Protein 4XQ6 (pdb70)

Nearest PDB structures (foldseek):
  4xq6-assembly1_A  TM=9.928E-01  e=9.946E-63  Mycobacterium tuberculosis H37Ra
  8ofw-assembly1_A  TM=9.511E-01  e=5.514E-56  Mycobacterium tuberculosis
  8ofw-assembly2_B  TM=9.341E-01  e=2.197E-51  Mycobacterium tuberculosis
  6cjg-assembly1_A  TM=8.659E-01  e=1.961E-32  Homo sapiens
  4ori-assembly1_A  TM=8.552E-01  e=1.366E-32  Rattus norvegicus

Secondary structure (DSSP, 8-state):
-HHHHHHHHHHH-SS-GGG-EEETTEEESSSEEEPTTSSSSSSSGGGTTTTT-S-EEEEEEESS-B--EEEGGGTEEEE-----BS-HHHHHHHHHT---SS-EEEEEE--TTS-GGGHHHHHHHHHHHHTTT-SEEEEE---TTSTTGGGGGSHHHHHHHHHHHHHH-SS-EEEEE-TT--HHHHHHHHHHHHHTT--EEEE---B---TT--STT-TTS-S-EEESGGGHHHHHHHHHHHHHHHTTTSEEEEESS--SHHHHHHHHHTT-SEEEESHHHHHH-HHHHHHHHHHHHHHHHHTT-SSHHHHTTGGG-/----SHHHHHHHHHHH-SS-GGG-EEETTEEESSSEEEPTTSSSSS-SGGGTTTTT-SEEEEEEE-SS-B--EEEGGGTEEEE-----B--HHHHHHHHHH---SS-EEEEE---SSS-STTHHHHHHHHHHHHTTT-SEEEEE---TTSTTSGGGGSHHHHHHHHHHHHHH-SS-EEEEE-TTS-HHHHHHHHHHHHHTT-SEEEE---B---TT--STTGGGS-S-EEESGGGHHHHHHHHHHHHHHHTTTSEEEEESS--SHHHHHHHHHHT-SEEEESHHHHHHHHHHHHHHHHHHHHHHHHTT-SSHHHHTTTT-

Solvent-accessible surface area: 26802 Å² total; per-residue (Å²): 137,44,81,82,145,133,110,90,121,178,138,130,31,44,32,51,113,19,2,48,17,83,11,40,71,24,200,1,47,0,0,0,0,0,3,14,18,70,6,36,27,2,96,32,16,85,53,10,4,72,44,0,4,0,0,0,0,0,0,11,0,0,19,81,86,40,127,90,89,152,0,61,76,16,106,0,8,0,49,106,71,36,17,56,2,104,2,0,157,39,2,12,90,95,4,49,162,124,130,27,119,15,14,9,0,0,0,0,1,9,1,129,154,18,86,67,80,80,2,37,93,12,0,94,39,0,0,162,60,0,0,98,57,8,32,0,0,0,0,2,0,0,20,34,40,6,90,44,0,45,77,10,8,52,17,72,43,0,76,54,1,0,44,8,0,77,90,48,18,115,17,28,1,0,0,13,0,0,2,64,17,38,52,41,59,6,13,8,2,0,28,0,0,30,69,32,94,7,19,0,1,0,3,3,13,26,18,74,29,57,114,70,32,94,24,109,48,13,142,198,47,24,101,4,1,0,18,1,31,52,7,28,147,47,0,14,81,3,1,79,90,2,42,89,103,7,19,133,165,15,14,3,1,0,10,5,8,4,50,69,18,83,42,0,40,73,3,0,20,1,2,0,18,0,0,0,5,48,10,9,23,51,70,28,18,74,144,19,0,29,78,4,3,95,2,0,6,134,73,0,105,119,30,84,47,61,34,0,126,91,0,14,0,30,70,95,182,118,55,179,15,58,6,71,78,62,128,107,86,102,210,144,134,25,71,32,47,108,18,2,22,8,84,13,45,70,25,148,0,40,0,0,0,0,0,3,13,16,70,7,47,28,3,95,30,13,88,53,15,5,75,30,1,5,1,0,0,0,0,0,9,0,0,13,96,76,36,118,114,85,146,1,61,81,10,100,0,9,0,47,114,75,31,23,68,2,100,2,0,165,40,2,15,96,98,14,71,170,36,224,98,109,16,14,10,0,0,0,0,0,11,0,130,144,12,108,53,86,56,1,39,72,8,0,83,44,0,0,152,45,0,0,94,84,10,30,0,0,0,0,2,0,0,20,36,19,8,90,46,1,49,106,14,7,43,34,137,45,0,90,59,3,0,43,14,0,85,89,49,19,114,20,31,1,0,0,13,0,2,2,65,25,60,60,74,66,0,28,72,3,0,57,3,0,47,108,32,95,6,20,0,0,0,2,2,12,25,12,76,44,77,126,76,38,90,16,113,37,8,126,203,59,34,89,7,1,0,16,2,28,41,6,26,156,71,0,13,101,0,1,57,87,2,56,87,117,8,19,120,160,17,13,4,1,0,12,5,10,4,46,66,22,34,40,0,46,70,4,0,22,1,2,0,22,0,0,0,5,60,9,10,17,61,66,29,13,108,129,18,0,65,86,2,2,118,12,0,9,16,47,0,79,74,40,71,53,60,35,1,135,98,0,23,8,59,68,133

B-factor: mean 28.63, std 12.53, range [9.54, 107.94]

Radius of gyration: 28.4 Å; Cα contacts (8 Å, |Δi|>4): 1457; chains: 2; bounding box: 72×77×67 Å

Organism: Mycobacterium tuberculosis (strain ATCC 25618 / H37Rv) (NCBI:txid83332)

Sequence (637 aa):
VAPVRRRLLRRLLGPTDPVLASTVFGVRFPAPLGLAAGFDKDGTALSSWGAMGFGYAEIGTVTAHPQPLFRLADDRRALLNRMGFNNHGARALLAIRLARHRPEIPIGVNIGKTKKTPAGDAVNDYRASARMVGPLASYLVVVNVSSPNTPGLRRDLQAVESLRPILSAVRAETSTPVLVKIAPDLSDSDLDDIADLAVELDLAGIVATNTTVSRDGLTTPGVDRLGPGGISGPPLAQRAVQVLRRLYDRRVGDRLALISVGGIETADDAWERITAGASLLQGYTGFIYGGERWAKDIHEGIARRRLHDGGFGSLHEAVGSARRGSHMVAPVRRLLRRLLGPTDPVLASTVFGVRFPAPLGLAAGFDKDGTALSSWGAMGFGYAEIIGTVTAHPQPLFRLADDRALLNRMGFNNHGARRALAIRLARHRPEIPIGVNIGKTKKTPAGDAVNDYRASARMVGPLASYLVVVNVSSPNTPGLRDLQAVESLRPILSAVRAETSTPVLVKIAPDDLSDSDLLDDIADLAVELDLAGIVATNTTVSRDGLTTPGVDRLGPGGISGPPLAQRAVQQVLRRLYDDRVGDRLALISVGGIETADDAWERITAGASLLQGYTGFIYGGERWAKDIHEGIARRLHDGGFGSLHEAVGSAR

CATH classification: 3.20.20.70

Foldseek 3Di:
DPVVVVVVCVVPAQFDQQQWDAALNRIFSHFEEADEDPQAQCPCQQVRRNLQHSEYEYHQFWQAADAWDDLPVQLKIFDQDDGHYHHLLSSQVVLVVDDYPHAYEYEYEYDLVDDLVRRQVRLLNSLLRRVVRHLAYEYEQAFPNRPPSVVCLQCVNVLSNLLSSLVNHPRAYEYEHALPDDLVSLLVSLVSCLVSQHAYYEDYDFAQDPPPRPRPPVVVDDGGGMFAQVSLVSQLVSLLSSCVRCLVRHAYETEGHDAALVSVLSSQQSAHPHYYYHSNCVVPDSCRSSRSSVSPVVVCVVPVHSHSNVRGNNNPD/DDPDCVVVVVVVCVVPNPFDQQQWDAALRFIQSHFEEADEDPQAQLPCVVCGSLLQHSEYEYHQAWQAADAWDQLPVQLKIFDQDDGHYHHLQNSLVNLVVDDCDHFYEYEYEYDQVQDLVRRQVGLLSSLLRCVVRHLAYEYEQAFDNRPPSVVCLPCVNVLSNQLSSVVNHVRAYEYEEALPDDPVSLLVSLVSCLVSLGAYYEDYDFDQDPPPRDRPPPVPVDGGGMFAQVCLVSQLVSLLSSCVRRLVRHAYETEGHQQALVSVLSSQQSAHPHYYYDSNCVPVHSCRSVRNSVSLVCCVVVPVPSHSVVRRNNND

InterPro domains:
  IPR001295 Dihydroorotate dehydrogenase, conserved site [PS00911] (84-103)
  IPR001295 Dihydroorotate dehydrogenase, conserved site [PS00912] (288-308)
  IPR005719 Dihydroorotate dehydrogenase, class 2 [MF_00225] (1-332)
  IPR005719 Dihydroorotate dehydrogenase, class 2 [TIGR01036] (2-353)
  IPR005719 Dihydroorotate dehydrogenase, class 2 [cd04738] (6-332)
  IPR005720 Dihydroorotate dehydrogenase, catalytic [PF01180] (49-336)
  IPR013785 Aldolase-type TIM barrel [G3DSA:3.20.20.70] (31-353)
  IPR050074 Dihydroorotate dehydrogenase [PTHR48109] (7-351)

Structure (mmCIF, N/CA/C/O backbone):
data_4XQ6
#
_entry.id   4XQ6
#
_cell.length_a   48.335
_cell.length_b   106.921
_cell.length_c   65.089
_cell.angle_alpha   90.00
_cell.angle_beta   106.21
_cell.angle_gamma   90.00
#
_symmetry.space_group_name_H-M   'P 1 21 1'
#
loop_
_entity.id
_entity.type
_entity.pdbx_description
1 polymer 'Dihydroorotate dehydrogenase (quinone)'
2 non-polymer 'FLAVIN MONONUCLEOTIDE'
3 non-polymer 'CHLORIDE ION'
4 non-polymer 'MAGNESIUM ION'
5 water water
#
loop_
_atom_site.group_PDB
_atom_site.id
_atom_site.type_symbol
_atom_site.label_atom_id
_atom_site.label_alt_id
_atom_site.label_comp_id
_atom_site.label_asym_id
_atom_site.label_entity_id
_atom_site.label_seq_id
_atom_site.pdbx_PDB_ins_code
_atom_site.Cartn_x
_atom_site.Cartn_y
_atom_site.Cartn_z
_atom_site.occupancy
_atom_site.B_iso_or_equiv
_atom_site.auth_seq_id
_atom_site.auth_comp_id
_atom_site.auth_asym_id
_atom_site.auth_atom_id
_atom_site.pdbx_PDB_model_num
ATOM 1 N N . VAL A 1 22 ? 39.747 -26.061 29.251 1.00 54.36 31 VAL A N 1
ATOM 2 C CA . VAL A 1 22 ? 41.190 -25.646 29.141 1.00 53.49 31 VAL A CA 1
ATOM 3 C C . VAL A 1 22 ? 41.323 -24.222 28.542 1.00 51.95 31 VAL A C 1
ATOM 4 O O . VAL A 1 22 ? 40.787 -23.918 27.476 1.00 52.55 31 VAL A O 1
ATOM 8 N N . ALA A 1 23 ? 42.084 -23.380 29.239 1.00 45.75 32 ALA A N 1
ATOM 9 C CA . ALA A 1 23 ? 41.994 -21.918 29.145 1.00 40.30 32 ALA A CA 1
ATOM 10 C C . ALA A 1 23 ? 42.240 -21.317 27.789 1.00 36.17 32 ALA A C 1
ATOM 11 O O . ALA A 1 23 ? 41.437 -20.487 27.354 1.00 34.01 32 ALA A O 1
ATOM 13 N N . PRO A 1 24 ? 43.355 -21.690 27.120 1.00 35.00 33 PRO A N 1
ATOM 14 C CA . PRO A 1 24 ? 43.534 -21.133 25.756 1.00 38.36 33 PRO A CA 1
ATOM 15 C C . PRO A 1 24 ? 42.294 -21.382 24.851 1.00 36.73 33 PRO A C 1
ATOM 16 O O . PRO A 1 24 ? 41.862 -20.490 24.146 1.00 32.33 33 PRO A O 1
ATOM 20 N N . VAL A 1 25 ? 41.676 -22.559 24.952 1.00 37.73 34 VAL A N 1
ATOM 21 C CA . VAL A 1 25 ? 40.494 -22.879 24.121 1.00 34.05 34 VAL A CA 1
ATOM 22 C C . VAL A 1 25 ? 39.293 -22.070 24.548 1.00 32.95 34 VAL A C 1
ATOM 23 O O . VAL A 1 25 ? 38.579 -21.419 23.727 1.00 30.67 34 VAL A O 1
ATOM 27 N N . ARG A 1 26 ? 39.062 -22.111 25.864 1.00 38.62 35 ARG A N 1
ATOM 28 C CA . ARG A 1 26 ? 37.984 -21.358 26.499 1.00 41.03 35 ARG A CA 1
ATOM 29 C C . ARG A 1 26 ? 38.046 -19.876 26.153 1.00 38.81 35 ARG A C 1
ATOM 30 O O . ARG A 1 26 ? 37.009 -19.262 25.877 1.00 34.45 35 ARG A O 1
ATOM 38 N N A ARG A 1 27 ? 39.244 -19.299 26.154 0.60 38.32 36 ARG A N 1
ATOM 39 N N B ARG A 1 27 ? 39.255 -19.314 26.177 0.40 39.04 36 ARG A N 1
ATOM 40 C CA A ARG A 1 27 ? 39.380 -17.899 25.775 0.60 37.59 36 ARG A CA 1
ATOM 41 C CA B ARG A 1 27 ? 39.479 -17.942 25.739 0.40 38.99 36 ARG A CA 1
ATOM 42 C C A ARG A 1 27 ? 38.948 -17.699 24.316 0.60 35.25 36 ARG A C 1
ATOM 43 C C B ARG A 1 27 ? 38.911 -17.740 24.344 0.40 35.99 36 ARG A C 1
ATOM 44 O O A ARG A 1 27 ? 38.385 -16.661 23.989 0.60 34.69 36 ARG A O 1
ATOM 45 O O B ARG A 1 27 ? 38.238 -16.748 24.088 0.40 35.65 36 ARG A O 1
ATOM 60 N N . LEU A 1 28 ? 39.182 -18.682 23.441 1.00 32.73 37 LEU A N 1
ATOM 61 C CA . LEU A 1 28 ? 38.730 -18.540 22.042 1.00 29.99 37 LEU A CA 1
ATOM 62 C C . LEU A 1 28 ? 37.221 -18.708 21.955 1.00 29.29 37 LEU A C 1
ATOM 63 O O . LEU A 1 28 ? 36.556 -18.039 21.175 1.00 29.10 37 LEU A O 1
ATOM 68 N N . LEU A 1 29 ? 36.683 -19.680 22.690 1.00 31.27 38 LEU A N 1
ATOM 69 C CA . LEU A 1 29 ? 35.226 -19.895 22.716 1.00 33.14 38 LEU A CA 1
ATOM 70 C C . LEU A 1 29 ? 34.512 -18.634 23.183 1.00 36.29 38 LEU A C 1
ATOM 71 O O . LEU A 1 29 ? 33.609 -18.127 22.515 1.00 37.88 38 LEU A O 1
ATOM 76 N N . ARG A 1 30 ? 34.957 -18.087 24.311 1.00 42.85 39 ARG A N 1
ATOM 77 C CA . ARG A 1 30 ? 34.331 -16.861 24.857 1.00 44.25 39 ARG A CA 1
ATOM 78 C C . ARG A 1 30 ? 34.432 -15.727 23.855 1.00 44.38 39 ARG A C 1
ATOM 79 O O . ARG A 1 30 ? 33.460 -15.018 23.586 1.00 42.35 39 ARG A O 1
ATOM 87 N N . ARG A 1 31 ? 35.610 -15.551 23.276 1.00 44.26 40 ARG A N 1
ATOM 88 C CA . ARG A 1 31 ? 35.788 -14.449 22.319 1.00 49.58 40 ARG A CA 1
ATOM 89 C C . ARG A 1 31 ? 34.897 -14.591 21.094 1.00 50.27 40 ARG A C 1
ATOM 90 O O . ARG A 1 31 ? 34.409 -13.597 20.529 1.00 53.23 40 ARG A O 1
ATOM 98 N N . LEU A 1 32 ? 34.687 -15.830 20.679 1.00 48.35 41 LEU A N 1
ATOM 99 C CA . LEU A 1 32 ? 33.948 -16.119 19.456 1.00 52.60 41 LEU A CA 1
ATOM 100 C C . LEU A 1 32 ? 32.398 -16.041 19.666 1.00 52.30 41 LEU A C 1
ATOM 101 O O . LEU A 1 32 ? 31.680 -15.434 18.867 1.00 49.76 41 LEU A O 1
ATOM 106 N N . LEU A 1 33 ? 31.910 -16.642 20.748 1.00 45.13 42 LEU A N 1
ATOM 107 C CA . LEU A 1 33 ? 30.476 -16.778 21.004 1.00 48.89 42 LEU A CA 1
ATOM 108 C C . LEU A 1 33 ? 29.827 -15.708 21.901 1.00 50.26 42 LEU A C 1
ATOM 109 O O . LEU A 1 33 ? 28.621 -15.510 21.842 1.00 54.91 42 LEU A O 1
ATOM 114 N N . GLY A 1 34 ? 30.596 -15.062 22.765 1.00 45.95 43 GLY A N 1
ATOM 115 C CA . GLY A 1 34 ? 30.043 -14.021 23.610 1.00 39.49 43 GLY A CA 1
ATOM 116 C C . GLY A 1 34 ? 30.011 -14.492 25.031 1.00 39.36 43 GLY A C 1
ATOM 117 O O . GLY A 1 34 ? 30.337 -15.637 25.304 1.00 37.40 43 GLY A O 1
ATOM 118 N N . PRO A 1 35 ? 29.640 -13.604 25.964 1.00 37.70 44 PRO A N 1
ATOM 119 C CA . PRO A 1 35 ? 29.797 -13.944 27.373 1.00 35.95 44 PRO A CA 1
ATOM 120 C C . PRO A 1 35 ? 28.597 -14.605 28.083 1.00 38.46 44 PRO A C 1
ATOM 121 O O . PRO A 1 35 ? 28.662 -14.803 29.315 1.00 40.85 44 PRO A O 1
ATOM 125 N N . THR A 1 36 ? 27.514 -14.938 27.373 1.00 32.67 45 THR A N 1
ATOM 126 C CA . THR A 1 36 ? 26.301 -15.454 28.059 1.00 28.42 45 THR A CA 1
ATOM 127 C C . THR A 1 36 ? 25.961 -16.886 27.604 1.00 26.38 45 THR A C 1
ATOM 128 O O . THR A 1 36 ? 26.176 -17.289 26.479 1.00 25.52 45 THR A O 1
ATOM 132 N N . ASP A 1 37 ? 25.421 -17.657 28.505 1.00 28.41 46 ASP A N 1
ATOM 133 C CA . ASP A 1 37 ? 25.013 -19.005 28.194 1.00 28.51 46 ASP A CA 1
ATOM 134 C C . ASP A 1 37 ? 23.894 -18.974 27.114 1.00 26.52 46 ASP A C 1
ATOM 135 O O . ASP A 1 37 ? 22.928 -18.240 27.255 1.00 23.67 46 ASP A O 1
ATOM 140 N N . PRO A 1 38 ? 23.995 -19.794 26.056 1.00 26.40 47 PRO A N 1
ATOM 141 C CA . PRO A 1 38 ? 22.959 -19.877 24.989 1.00 25.69 47 PRO A CA 1
ATOM 142 C C . PRO A 1 38 ? 21.585 -20.168 25.499 1.00 23.03 47 PRO A C 1
ATOM 143 O O . PRO A 1 38 ? 20.605 -19.858 24.845 1.00 23.25 47 PRO A O 1
ATOM 147 N N . VAL A 1 39 ? 21.495 -20.749 26.693 1.00 22.68 48 VAL A N 1
ATOM 148 C CA . VAL A 1 39 ? 20.176 -21.082 27.257 1.00 24.03 48 VAL A CA 1
ATOM 149 C C . VAL A 1 39 ? 19.353 -19.836 27.554 1.00 25.51 48 VAL A C 1
ATOM 150 O O . VAL A 1 39 ? 18.134 -19.887 27.676 1.00 24.37 48 VAL A O 1
ATOM 154 N N . LEU A 1 40 ? 20.056 -18.706 27.661 1.00 24.26 49 LEU A N 1
ATOM 155 C CA . LEU A 1 40 ? 19.434 -17.439 27.924 1.00 22.10 49 LEU A CA 1
ATOM 156 C C . LEU A 1 40 ? 18.838 -16.820 26.706 1.00 20.90 49 LEU A C 1
ATOM 157 O O . LEU A 1 40 ? 18.139 -15.834 26.832 1.00 22.79 49 LEU A O 1
ATOM 162 N N . ALA A 1 41 ? 19.133 -17.347 25.523 1.00 22.07 50 ALA A N 1
ATOM 163 C CA . ALA A 1 41 ? 18.699 -16.700 24.304 1.00 22.11 50 ALA A CA 1
ATOM 164 C C . ALA A 1 41 ? 17.191 -16.894 24.053 1.00 22.08 50 ALA A C 1
ATOM 165 O O . ALA A 1 41 ? 16.621 -17.894 24.423 1.00 22.41 50 ALA A O 1
ATOM 167 N N . SER A 1 42 ? 16.533 -15.905 23.458 1.00 22.14 51 SER A N 1
ATOM 168 C CA . SER A 1 42 ? 15.094 -15.984 23.161 1.00 21.23 51 SER A CA 1
ATOM 169 C C . SER A 1 42 ? 14.762 -15.046 22.044 1.00 21.77 51 SER A C 1
ATOM 170 O O . SER A 1 42 ? 15.611 -14.226 21.657 1.00 21.68 51 SER A O 1
ATOM 173 N N . THR A 1 43 ? 13.566 -15.203 21.485 1.00 19.97 52 THR A N 1
ATOM 174 C CA . THR A 1 43 ? 13.056 -14.223 20.540 1.00 21.50 52 THR A CA 1
ATOM 175 C C . THR A 1 43 ? 11.888 -13.559 21.243 1.00 20.59 52 THR A C 1
ATOM 176 O O . THR A 1 43 ? 11.081 -14.258 21.860 1.00 20.43 52 THR A O 1
ATOM 180 N N . VAL A 1 44 ? 11.860 -12.225 21.206 1.00 17.55 53 VAL A N 1
ATOM 181 C CA . VAL A 1 44 ? 10.781 -11.476 21.762 1.00 17.84 53 VAL A CA 1
ATOM 182 C C . VAL A 1 44 ? 10.452 -10.397 20.762 1.00 17.72 53 VAL A C 1
ATOM 183 O O . VAL A 1 44 ? 11.313 -9.681 20.338 1.00 15.48 53 VAL A O 1
ATOM 187 N N . PHE A 1 45 ? 9.155 -10.271 20.501 1.00 18.48 54 PHE A N 1
ATOM 188 C CA . PHE A 1 45 ? 8.592 -9.497 19.451 1.00 18.48 54 PHE A CA 1
ATOM 189 C C . PHE A 1 45 ? 9.454 -9.536 18.204 1.00 21.93 54 PHE A C 1
ATOM 190 O O . PHE A 1 45 ? 9.806 -8.515 17.640 1.00 21.57 54 PHE A O 1
ATOM 198 N N . GLY A 1 46 ? 9.796 -10.732 17.782 1.00 20.74 55 GLY A N 1
ATOM 199 C CA . GLY A 1 46 ? 10.518 -10.885 16.552 1.00 20.35 55 GLY A CA 1
ATOM 200 C C . GLY A 1 46 ? 11.999 -10.568 16.577 1.00 20.08 55 GLY A C 1
ATOM 201 O O . GLY A 1 46 ? 12.647 -10.658 15.550 1.00 22.95 55 GLY A O 1
ATOM 202 N N . VAL A 1 47 ? 12.569 -10.263 17.738 1.00 18.06 56 VAL A N 1
ATOM 203 C CA . VAL A 1 47 ? 13.943 -9.819 17.839 1.00 18.42 56 VAL A CA 1
ATOM 204 C C . VAL A 1 47 ? 14.744 -10.857 18.654 1.00 16.71 56 VAL A C 1
ATOM 205 O O . VAL A 1 47 ? 14.263 -11.331 19.688 1.00 15.37 56 VAL A O 1
ATOM 209 N N . ARG A 1 48 ? 15.918 -11.241 18.166 1.00 17.40 57 ARG A N 1
ATOM 210 C CA . ARG A 1 48 ? 16.761 -12.238 18.896 1.00 19.42 57 ARG A CA 1
ATOM 211 C C . ARG A 1 48 ? 17.507 -11.573 20.021 1.00 18.13 57 ARG A C 1
ATOM 212 O O . ARG A 1 48 ? 18.383 -10.736 19.790 1.00 20.00 57 ARG A O 1
ATOM 220 N N . PHE A 1 49 ? 17.166 -11.874 21.260 1.00 18.37 58 PHE A N 1
ATOM 221 C CA . PHE A 1 49 ? 17.888 -11.283 22.378 1.00 17.16 58 PHE A CA 1
ATOM 222 C C . PHE A 1 49 ? 18.753 -12.390 22.917 1.00 18.34 58 PHE A C 1
ATOM 223 O O . PHE A 1 49 ? 18.196 -13.447 23.319 1.00 21.36 58 PHE A O 1
ATOM 231 N N . PRO A 1 50 ? 20.079 -12.171 23.010 1.00 18.70 59 PRO A N 1
ATOM 232 C CA . PRO A 1 50 ? 20.982 -13.234 23.519 1.00 19.62 59 PRO A CA 1
ATOM 233 C C . PRO A 1 50 ? 20.826 -13.500 25.017 1.00 19.47 59 PRO A C 1
ATOM 234 O O . PRO A 1 50 ? 21.151 -14.609 25.484 1.00 17.98 59 PRO A O 1
ATOM 238 N N . ALA A 1 51 ? 20.288 -12.516 25.756 1.00 16.60 60 ALA A N 1
ATOM 239 C CA . ALA A 1 51 ? 20.087 -12.670 27.191 1.00 16.62 60 ALA A CA 1
ATOM 240 C C . ALA A 1 51 ? 19.072 -11.596 27.632 1.00 16.17 60 ALA A C 1
ATOM 241 O O . ALA A 1 51 ? 18.799 -10.636 26.874 1.00 15.99 60 ALA A O 1
ATOM 243 N N . PRO A 1 52 ? 18.380 -11.845 28.742 1.00 15.56 61 PRO A N 1
ATOM 244 C CA . PRO A 1 52 ? 17.162 -11.116 29.104 1.00 16.81 61 PRO A CA 1
ATOM 245 C C . PRO A 1 52 ? 17.331 -9.803 29.834 1.00 17.98 61 PRO A C 1
ATOM 246 O O . PRO A 1 52 ? 16.413 -8.979 29.763 1.00 18.43 61 PRO A O 1
ATOM 250 N N . LEU A 1 53 ? 18.468 -9.600 30.498 1.00 18.05 62 LEU A N 1
ATOM 251 C CA . LEU A 1 53 ? 18.721 -8.360 31.254 1.00 18.93 62 LEU A CA 1
ATOM 252 C C . LEU A 1 53 ? 19.444 -7.341 30.386 1.00 16.68 62 LEU A C 1
ATOM 253 O O . LEU A 1 53 ? 20.595 -7.556 30.013 1.00 16.40 62 LEU A O 1
ATOM 258 N N . GLY A 1 54 ? 18.744 -6.266 30.079 1.00 15.90 63 GLY A N 1
ATOM 259 C CA . GLY A 1 54 ? 19.283 -5.129 29.393 1.00 15.29 63 GLY A CA 1
ATOM 260 C C . GLY A 1 54 ? 19.381 -3.896 30.283 1.00 15.53 63 GLY A C 1
ATOM 261 O O . GLY A 1 54 ? 18.931 -3.840 31.444 1.00 13.79 63 GLY A O 1
ATOM 262 N N . LEU A 1 55 ? 20.087 -2.926 29.752 1.00 15.04 64 LEU A N 1
ATOM 263 C CA . LEU A 1 55 ? 20.332 -1.669 30.448 1.00 16.07 64 LEU A CA 1
ATOM 264 C C . LEU A 1 55 ? 19.115 -0.812 30.215 1.00 14.79 64 LEU A C 1
ATOM 265 O O . LEU A 1 55 ? 18.701 -0.643 29.072 1.00 13.58 64 LEU A O 1
ATOM 270 N N . ALA A 1 56 ? 18.550 -0.292 31.279 1.00 14.58 65 ALA A N 1
ATOM 271 C CA . ALA A 1 56 ? 17.356 0.574 31.185 1.00 15.82 65 ALA A CA 1
ATOM 272 C C . ALA A 1 56 ? 17.707 1.945 30.645 1.00 14.94 65 ALA A C 1
ATOM 273 O O . ALA A 1 56 ? 18.839 2.369 30.677 1.00 14.96 65 ALA A O 1
ATOM 275 N N . ALA A 1 57 ? 16.677 2.665 30.206 1.00 15.00 66 ALA A N 1
ATOM 276 C CA . ALA A 1 57 ? 16.821 3.933 29.594 1.00 13.70 66 ALA A CA 1
ATOM 277 C C . ALA A 1 57 ? 17.316 4.944 30.603 1.00 14.98 66 ALA A C 1
ATOM 278 O O . ALA A 1 57 ? 17.13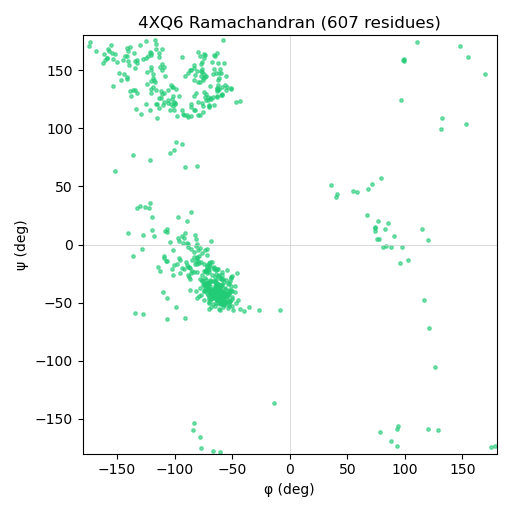7 4.790 31.814 1.00 13.88 66 ALA A O 1
ATOM 280 N N . GLY A 1 58 ? 17.915 5.987 30.053 1.00 15.12 67 GLY A N 1
ATOM 281 C CA . GLY A 1 58 ? 18.416 7.131 30.847 1.00 16.19 67 GLY A CA 1
ATOM 282 C C . GLY A 1 58 ? 19.817 7.075 31.331 1.00 16.36 67 GLY A C 1
ATOM 283 O O . GLY A 1 58 ? 20.221 7.923 32.146 1.00 16.69 67 GLY A O 1
ATOM 284 N N . PHE A 1 59 ? 20.548 6.064 30.879 1.00 17.60 68 PHE A N 1
ATOM 285 C CA . PHE A 1 59 ? 21.968 5.892 31.225 1.00 17.88 68 PHE A CA 1
ATOM 286 C C . PHE A 1 59 ? 22.789 6.235 30.012 1.00 18.00 68 PHE A C 1
ATOM 287 O O . PHE A 1 59 ? 23.572 7.168 30.082 1.00 18.90 68 PHE A O 1
ATOM 295 N N . ASP A 1 60 ? 22.653 5.471 28.913 1.00 15.77 69 ASP A N 1
ATOM 296 C CA . ASP A 1 60 ? 23.305 5.835 27.647 1.00 16.01 69 ASP A CA 1
ATOM 297 C C . ASP A 1 60 ? 22.222 6.623 26.895 1.00 16.29 69 ASP A C 1
ATOM 298 O O . ASP A 1 60 ? 21.360 6.083 26.205 1.00 15.33 69 ASP A O 1
ATOM 303 N N . LYS A 1 61 ? 22.191 7.914 27.175 1.00 17.26 70 LYS A N 1
ATOM 304 C CA . LYS A 1 61 ? 21.159 8.754 26.641 1.00 19.10 70 LYS A CA 1
ATOM 305 C C . LYS A 1 61 ? 21.276 9.032 25.159 1.00 17.37 70 LYS A C 1
ATOM 306 O O . LYS A 1 61 ? 20.256 9.181 24.510 1.00 16.50 70 LYS A O 1
ATOM 312 N N . ASP A 1 62 ? 22.501 9.105 24.638 1.00 18.01 71 ASP A N 1
ATOM 313 C CA . ASP A 1 62 ? 22.736 9.435 23.211 1.00 19.20 71 ASP A CA 1
ATOM 314 C C . ASP A 1 62 ? 23.417 8.371 22.365 1.00 17.86 71 ASP A C 1
ATOM 315 O O . ASP A 1 62 ? 23.800 8.628 21.244 1.00 18.97 71 ASP A O 1
ATOM 320 N N . GLY A 1 63 ? 23.617 7.191 22.928 1.00 20.22 72 GLY A N 1
ATOM 321 C CA . GLY A 1 63 ? 24.209 6.082 22.229 1.00 19.01 72 GLY A CA 1
ATOM 322 C C . GLY A 1 63 ? 25.691 6.288 21.993 1.00 20.12 72 GLY A C 1
ATOM 323 O O . GLY A 1 63 ? 26.162 6.165 20.863 1.00 19.81 72 GLY A O 1
ATOM 324 N N . THR A 1 64 ? 26.402 6.604 23.075 1.00 18.92 73 THR A N 1
ATOM 325 C CA . THR A 1 64 ? 27.826 6.854 23.046 1.00 20.10 73 THR A CA 1
ATOM 326 C C . THR A 1 64 ? 28.629 5.661 23.549 1.00 19.40 73 THR A C 1
ATOM 327 O O . THR A 1 64 ? 29.855 5.659 23.493 1.00 16.75 73 THR A O 1
ATOM 331 N N . ALA A 1 65 ? 27.962 4.607 24.025 1.00 19.00 74 ALA A N 1
ATOM 332 C CA . ALA A 1 65 ? 28.708 3.412 24.445 1.00 16.78 74 ALA A CA 1
ATOM 333 C C . ALA A 1 65 ? 28.125 2.140 23.833 1.00 17.08 74 ALA A C 1
ATOM 334 O O . ALA A 1 65 ? 28.229 1.085 24.452 1.00 15.67 74 ALA A O 1
ATOM 336 N N . LEU A 1 66 ? 27.582 2.230 22.611 1.00 17.19 75 LEU A N 1
ATOM 337 C CA . LEU A 1 66 ? 26.725 1.175 22.112 1.00 17.75 75 LEU A CA 1
ATOM 338 C C . LEU A 1 66 ? 27.459 -0.150 22.036 1.00 19.27 75 LEU A C 1
ATOM 339 O O . LEU A 1 66 ? 26.917 -1.176 22.368 1.00 20.07 75 LEU A O 1
ATOM 344 N N . SER A 1 67 ? 28.732 -0.112 21.616 1.00 20.81 76 SER A N 1
ATOM 345 C CA . SER A 1 67 ? 29.549 -1.316 21.497 1.00 23.94 76 SER A CA 1
ATOM 346 C C . SER A 1 67 ? 30.092 -1.855 22.780 1.00 23.35 76 SER A C 1
ATOM 347 O O . SER A 1 67 ? 30.670 -2.905 22.748 1.00 25.05 76 SER A O 1
ATOM 350 N N . SER A 1 68 ? 29.865 -1.192 23.903 1.00 20.56 77 SER A N 1
ATOM 351 C CA . SER A 1 68 ? 30.397 -1.697 25.176 1.00 20.69 77 SER A CA 1
ATOM 352 C C . SER A 1 68 ? 29.446 -2.595 25.911 1.00 20.79 77 SER A C 1
ATOM 353 O O . SER A 1 68 ? 29.860 -3.384 26.787 1.00 20.42 77 SER A O 1
ATOM 356 N N . TRP A 1 69 ? 28.149 -2.491 25.601 1.00 20.98 78 TRP A N 1
ATOM 357 C CA . TRP A 1 69 ? 27.166 -3.018 26.510 1.00 19.66 78 TRP A CA 1
ATOM 358 C C . TRP A 1 69 ? 27.227 -4.521 26.480 1.00 21.87 78 TRP A C 1
ATOM 359 O O . TRP A 1 69 ? 27.049 -5.144 27.524 1.00 22.47 78 TRP A O 1
ATOM 370 N N . GLY A 1 70 ? 27.442 -5.107 25.306 1.00 21.55 79 GLY A N 1
ATOM 371 C CA . GLY A 1 70 ? 27.449 -6.589 25.202 1.00 26.63 79 GLY A CA 1
ATOM 372 C C . GLY A 1 70 ? 28.623 -7.203 25.950 1.00 30.90 79 GLY A C 1
ATOM 373 O O . GLY A 1 70 ? 28.469 -8.069 26.816 1.00 28.70 79 GLY A O 1
ATOM 374 N N . ALA A 1 71 ? 29.813 -6.690 25.665 1.00 35.30 80 ALA A N 1
ATOM 375 C CA . ALA A 1 71 ? 30.962 -7.100 26.472 1.00 38.16 80 ALA A CA 1
ATOM 376 C C . ALA A 1 71 ? 30.700 -6.948 27.978 1.00 38.07 80 ALA A C 1
ATOM 377 O O . ALA A 1 71 ? 31.223 -7.735 28.753 1.00 43.22 80 ALA A O 1
ATOM 379 N N . MET A 1 72 ? 29.859 -6.017 28.427 1.00 33.87 81 MET A N 1
ATOM 380 C CA . MET A 1 72 ? 29.550 -5.971 29.884 1.00 36.06 81 MET A CA 1
ATOM 381 C C . MET A 1 72 ? 28.467 -6.944 30.406 1.00 31.01 81 MET A C 1
ATOM 382 O O . MET A 1 72 ? 28.070 -6.901 31.584 1.00 30.36 81 MET A O 1
ATOM 387 N N . GLY A 1 73 ? 28.033 -7.838 29.528 1.00 28.73 82 GLY A N 1
ATOM 388 C CA . GLY A 1 73 ? 27.088 -8.887 29.912 1.00 28.89 82 GLY A CA 1
ATOM 389 C C . GLY A 1 73 ? 25.616 -8.520 29.943 1.00 27.29 82 GLY A C 1
ATOM 390 O O . GLY A 1 73 ? 24.820 -9.296 30.433 1.00 24.52 82 GLY A O 1
ATOM 391 N N . PHE A 1 74 ? 25.260 -7.360 29.368 1.00 23.85 83 PHE A N 1
ATOM 392 C CA . PHE A 1 74 ? 23.882 -7.044 29.014 1.00 21.13 83 PHE A CA 1
ATOM 393 C C . PHE A 1 74 ? 23.425 -7.795 27.744 1.00 19.44 83 PHE A C 1
ATOM 394 O O . PHE A 1 74 ? 24.183 -7.957 26.813 1.00 23.67 83 PHE A O 1
ATOM 402 N N . GLY A 1 75 ? 22.175 -8.221 27.711 1.00 17.81 84 GLY A N 1
ATOM 403 C CA . GLY A 1 75 ? 21.579 -8.886 26.545 1.00 16.27 84 GLY A CA 1
ATOM 404 C C . GLY A 1 75 ? 21.145 -7.925 25.488 1.00 16.74 84 GLY A C 1
ATOM 405 O O . GLY A 1 75 ? 20.895 -8.324 24.388 1.00 16.00 84 GLY A O 1
ATOM 406 N N . TYR A 1 76 ? 21.023 -6.639 25.860 1.00 15.97 85 TYR A N 1
ATOM 407 C CA . TYR A 1 76 ? 20.565 -5.555 25.001 1.00 14.98 85 TYR A CA 1
ATOM 408 C C . TYR A 1 76 ? 20.712 -4.243 25.782 1.00 15.48 85 TYR A C 1
ATOM 409 O O . TYR A 1 76 ? 20.960 -4.248 27.006 1.00 14.35 85 TYR A O 1
ATOM 418 N N . ALA A 1 77 ? 20.523 -3.135 25.081 1.00 13.94 86 ALA A N 1
ATOM 419 C CA . ALA A 1 77 ? 20.460 -1.851 25.768 1.00 14.16 86 ALA A CA 1
ATOM 420 C C . ALA A 1 77 ? 19.394 -0.920 25.162 1.00 13.96 86 ALA A C 1
ATOM 421 O O . ALA A 1 77 ? 19.155 -0.905 23.955 1.00 13.80 86 ALA A O 1
ATOM 423 N N . GLU A 1 78 ? 18.738 -0.182 26.055 1.00 14.56 87 GLU A N 1
ATOM 424 C CA . GLU A 1 78 ? 17.723 0.800 25.702 1.00 13.66 87 GLU A CA 1
ATOM 425 C C . GLU A 1 78 ? 18.331 2.186 25.842 1.00 14.09 87 GLU A C 1
ATOM 426 O O . GLU A 1 78 ? 18.738 2.609 26.949 1.00 11.82 87 GLU A O 1
ATOM 432 N N . ILE A 1 79 ? 18.411 2.841 24.685 1.00 13.81 88 ILE A N 1
ATOM 433 C CA . ILE A 1 79 ? 19.088 4.134 24.502 1.00 14.56 88 ILE A CA 1
ATOM 434 C C . ILE A 1 79 ? 18.049 5.266 24.514 1.00 14.91 88 ILE A C 1
ATOM 435 O O . ILE A 1 79 ? 16.977 5.168 23.876 1.00 14.69 88 ILE A O 1
ATOM 440 N N . GLY A 1 80 ? 18.349 6.340 25.279 1.00 14.31 89 GLY A N 1
ATOM 441 C CA . GLY A 1 80 ? 17.476 7.482 25.422 1.00 13.25 89 GLY A CA 1
ATOM 442 C C . GLY A 1 80 ? 17.268 7.774 26.894 1.00 13.96 89 GLY A C 1
ATOM 443 O O . GLY A 1 80 ? 18.044 7.288 27.731 1.00 14.47 89 GLY A O 1
ATOM 444 N N . THR A 1 81 ? 16.211 8.481 27.250 1.00 14.16 90 THR A N 1
ATOM 445 C CA . THR A 1 81 ? 15.222 9.025 26.326 1.00 14.15 90 THR A CA 1
ATOM 446 C C . THR A 1 81 ? 15.779 10.044 25.338 1.00 15.00 90 THR A C 1
ATOM 447 O O . THR A 1 81 ? 16.563 10.931 25.683 1.00 14.33 90 THR A O 1
ATOM 451 N N . VAL A 1 82 ? 15.276 9.978 24.124 1.00 14.45 91 VAL A N 1
ATOM 452 C CA . VAL A 1 82 ? 15.652 10.902 23.081 1.00 16.64 91 VAL A CA 1
ATOM 453 C C . VAL A 1 82 ? 14.324 11.614 22.659 1.00 15.81 91 VAL A C 1
ATOM 454 O O . VAL A 1 82 ? 13.252 11.021 22.762 1.00 14.33 91 VAL A O 1
ATOM 458 N N . THR A 1 83 ? 14.434 12.876 22.208 1.00 14.73 92 THR A N 1
ATOM 459 C CA . THR A 1 83 ? 13.327 13.733 21.880 1.00 14.03 92 THR A CA 1
ATOM 460 C C . THR A 1 83 ? 13.354 14.193 20.447 1.00 14.22 92 THR A C 1
ATOM 461 O O . THR A 1 83 ? 14.314 14.104 19.763 1.00 15.67 92 THR A O 1
ATOM 465 N N . ALA A 1 84 ? 12.247 14.717 19.966 1.00 14.68 93 ALA A N 1
ATOM 466 C CA . ALA A 1 84 ? 12.161 15.065 18.563 1.00 15.46 93 ALA A CA 1
ATOM 467 C C . ALA A 1 84 ? 13.100 16.240 18.149 1.00 16.41 93 ALA A C 1
ATOM 468 O O . ALA A 1 84 ? 13.633 16.294 17.009 1.00 18.23 93 ALA A O 1
ATOM 470 N N . HIS A 1 85 ? 13.334 17.158 19.088 1.00 17.24 94 HIS A N 1
ATOM 471 C CA . HIS A 1 85 ? 14.369 18.183 18.979 1.00 17.68 94 HIS A CA 1
ATOM 472 C C . HIS A 1 85 ? 15.461 17.902 19.988 1.00 17.26 94 HIS A C 1
ATOM 473 O O . HIS A 1 85 ? 15.151 17.385 21.051 1.00 16.20 94 HIS A O 1
ATOM 480 N N . PRO A 1 86 ? 16.696 18.297 19.679 1.00 18.09 95 PRO A N 1
ATOM 481 C CA . PRO A 1 86 ? 17.754 18.325 20.698 1.00 19.24 95 PRO A CA 1
ATOM 482 C C . PRO A 1 86 ? 17.424 19.158 21.919 1.00 20.07 95 PRO A C 1
ATOM 483 O O . PRO A 1 86 ? 16.819 20.191 21.776 1.00 18.48 95 PRO A O 1
ATOM 487 N N . GLN A 1 87 ? 17.754 18.641 23.105 1.00 21.70 96 GLN A N 1
ATOM 488 C CA . GLN A 1 87 ? 17.794 19.393 24.386 1.00 27.09 96 GLN A CA 1
ATOM 489 C C . GLN A 1 87 ? 19.055 19.042 25.194 1.00 28.70 96 GLN A C 1
ATOM 490 O O . GLN A 1 87 ? 18.983 18.244 26.099 1.00 32.19 96 GLN A O 1
ATOM 496 N N . PRO A 1 88 ? 20.229 19.585 24.810 1.00 38.09 97 PRO A N 1
ATOM 497 C CA . PRO A 1 88 ? 21.421 19.417 25.663 1.00 48.16 97 PRO A CA 1
ATOM 498 C C . PRO A 1 88 ? 21.326 20.226 26.975 1.00 51.46 97 PRO A C 1
ATOM 499 O O . PRO A 1 88 ? 21.683 19.694 28.043 1.00 63.93 97 PRO A O 1
ATOM 503 N N . LEU A 1 95 ? 21.355 14.114 40.183 1.00 41.55 104 LEU A N 1
ATOM 504 C CA . LEU A 1 95 ? 21.342 12.691 40.633 1.00 47.02 104 LEU A CA 1
ATOM 505 C C . LEU A 1 95 ? 21.978 12.360 42.024 1.00 50.00 104 LEU A C 1
ATOM 506 O O . LEU A 1 95 ? 23.196 12.204 42.157 1.00 43.02 104 LEU A O 1
ATOM 511 N N . PHE A 1 96 ? 21.133 12.141 43.026 1.00 51.98 105 PHE A N 1
ATOM 512 C CA . PHE A 1 96 ? 21.617 11.796 44.366 1.00 51.83 105 PHE A CA 1
ATOM 513 C C . PHE A 1 96 ? 21.491 10.313 44.719 1.00 45.22 105 PHE A C 1
ATOM 514 O O . PHE A 1 96 ? 20.394 9.733 44.678 1.00 40.92 105 PHE A O 1
ATOM 522 N N . ARG A 1 97 ? 22.641 9.714 45.027 1.00 38.64 106 ARG A N 1
ATOM 523 C CA . ARG A 1 97 ? 22.755 8.407 45.697 1.00 40.13 106 ARG A CA 1
ATOM 524 C C . ARG A 1 97 ? 21.987 8.458 46.992 1.00 37.97 106 ARG A C 1
ATOM 525 O O . ARG A 1 97 ? 22.132 9.424 47.716 1.00 45.24 106 ARG A O 1
ATOM 533 N N . LEU A 1 98 ? 21.165 7.439 47.275 1.00 36.05 107 LEU A N 1
ATOM 534 C CA . LEU A 1 98 ? 20.444 7.274 48.542 1.00 35.60 107 LEU A CA 1
ATOM 535 C C . LEU A 1 98 ? 20.870 5.941 49.133 1.00 29.77 107 LEU A C 1
ATOM 536 O O . LEU A 1 98 ? 20.088 4.999 49.145 1.00 27.42 107 LEU A O 1
ATOM 541 N N . ALA A 1 99 ? 22.091 5.890 49.629 1.00 34.08 108 ALA A N 1
ATOM 542 C CA . ALA A 1 99 ? 22.806 4.638 49.901 1.00 35.96 108 ALA A CA 1
ATOM 543 C C . ALA A 1 99 ? 22.126 3.757 50.938 1.00 37.09 108 ALA A C 1
ATOM 544 O O . ALA A 1 99 ? 22.177 2.559 50.795 1.00 30.91 108 ALA A O 1
ATOM 546 N N . ASP A 1 100 ? 21.476 4.343 51.948 1.00 36.97 109 ASP A N 1
ATOM 547 C CA . ASP A 1 100 ? 20.783 3.539 52.949 1.00 38.18 109 ASP A CA 1
ATOM 548 C C . ASP A 1 100 ? 19.641 2.763 52.356 1.00 37.72 109 ASP A C 1
ATOM 549 O O . ASP A 1 100 ? 19.247 1.712 52.903 1.00 30.46 109 ASP A O 1
ATOM 554 N N . ASP A 1 101 ? 19.100 3.264 51.245 1.00 33.77 110 ASP A N 1
ATOM 555 C CA . ASP A 1 101 ? 18.007 2.579 50.545 1.00 30.62 110 ASP A CA 1
ATOM 556 C C . ASP A 1 101 ? 18.468 1.864 49.277 1.00 28.40 110 ASP A C 1
ATOM 557 O O . ASP A 1 101 ? 17.640 1.234 48.665 1.00 24.80 110 ASP A O 1
ATOM 562 N N . ARG A 1 102 ? 19.785 1.910 48.977 1.00 26.47 111 ARG A N 1
ATOM 563 C CA A ARG A 1 102 ? 20.388 1.322 47.782 0.50 25.20 111 ARG A CA 1
ATOM 564 C CA B ARG A 1 102 ? 20.361 1.284 47.785 0.50 24.25 111 ARG A CA 1
ATOM 565 C C . ARG A 1 102 ? 19.606 1.826 46.572 1.00 24.34 111 ARG A C 1
ATOM 566 O O . ARG A 1 102 ? 19.320 1.094 45.639 1.00 20.65 111 ARG A O 1
ATOM 581 N N . ALA A 1 103 ? 19.287 3.109 46.633 1.00 26.42 112 ALA A N 1
ATOM 582 C CA . ALA A 1 103 ? 18.394 3.750 45.696 1.00 25.28 112 ALA A CA 1
ATOM 583 C C . ALA A 1 103 ? 19.014 5.033 45.153 1.00 27.46 112 ALA A C 1
ATOM 584 O O . ALA A 1 103 ? 20.093 5.467 45.584 1.00 25.66 112 ALA A O 1
ATOM 586 N N . LEU A 1 104 ? 18.335 5.596 44.154 1.00 25.78 113 LEU A N 1
ATOM 587 C CA . LEU A 1 104 ? 18.745 6.828 43.560 1.00 23.72 113 LEU A CA 1
ATOM 588 C C . LEU A 1 104 ? 17.571 7.767 43.435 1.00 22.77 113 LEU A C 1
ATOM 589 O O . LEU A 1 104 ? 16.410 7.363 43.465 1.00 19.92 113 LEU A O 1
ATOM 594 N N . LEU A 1 105 ? 17.878 9.053 43.376 1.00 25.55 114 LEU A N 1
ATOM 595 C CA . LEU A 1 105 ? 16.853 10.084 43.167 1.00 28.73 114 LEU A CA 1
ATOM 596 C C . LEU A 1 105 ? 17.366 10.817 41.953 1.00 26.43 114 LEU A C 1
ATOM 597 O O . LEU A 1 105 ? 18.480 11.333 41.961 1.00 24.94 114 LEU A O 1
ATOM 602 N N . ASN A 1 106 ? 16.553 10.831 40.912 1.00 25.84 115 ASN A N 1
ATOM 603 C CA . ASN A 1 106 ? 16.916 11.479 39.664 1.00 25.66 115 ASN A CA 1
ATOM 604 C C . ASN A 1 106 ? 16.247 12.860 39.524 1.00 27.75 115 ASN A C 1
ATOM 605 O O . ASN A 1 106 ? 15.014 12.980 39.525 1.00 26.04 115 ASN A O 1
ATOM 610 N N . ARG A 1 107 ? 17.090 13.841 39.245 1.00 32.27 116 ARG A N 1
ATOM 611 C CA . ARG A 1 107 ? 16.727 15.237 39.171 1.00 37.51 116 ARG A CA 1
ATOM 612 C C . ARG A 1 107 ? 16.758 15.747 37.702 1.00 32.96 116 ARG A C 1
ATOM 613 O O . ARG A 1 107 ? 16.213 16.810 37.372 1.00 32.39 116 ARG A O 1
ATOM 621 N N . MET A 1 108 ? 17.316 14.965 36.790 1.00 30.82 117 MET A N 1
ATOM 622 C CA . MET A 1 108 ? 17.399 15.399 35.381 1.00 28.61 117 MET A CA 1
ATOM 623 C C . MET A 1 108 ? 16.127 15.154 34.587 1.00 25.02 117 MET A C 1
ATOM 624 O O . MET A 1 108 ? 15.412 14.180 34.805 1.00 24.27 117 MET A O 1
ATOM 629 N N . GLY A 1 109 ? 15.836 16.044 33.651 1.00 23.32 118 GLY A N 1
ATOM 630 C CA . GLY A 1 109 ? 14.894 15.754 32.558 1.00 21.18 118 GLY A CA 1
ATOM 631 C C . GLY A 1 109 ? 15.564 15.023 31.402 1.00 21.24 118 GLY A C 1
ATOM 632 O O . GLY A 1 109 ? 16.599 14.410 31.595 1.00 23.22 118 GLY A O 1
ATOM 633 N N . PHE A 1 110 ? 14.961 15.079 30.209 1.00 21.71 119 PHE A N 1
ATOM 634 C CA . PHE A 1 110 ? 15.487 14.436 29.013 1.00 23.33 119 PHE A CA 1
ATOM 635 C C . PHE A 1 110 ? 16.596 15.232 28.333 1.00 23.02 119 PHE A C 1
ATOM 636 O O . PHE A 1 110 ? 16.392 15.711 27.213 1.00 22.91 119 PHE A O 1
ATOM 644 N N . ASN A 1 111 ? 17.758 15.356 28.976 1.00 21.53 120 ASN A N 1
ATOM 645 C CA . ASN A 1 111 ? 18.937 15.940 28.299 1.00 23.68 120 ASN A CA 1
ATOM 646 C C . ASN A 1 111 ? 19.476 14.993 27.231 1.00 19.03 120 ASN A C 1
ATOM 647 O O . ASN A 1 111 ? 19.850 13.869 27.520 1.00 19.84 120 ASN A O 1
ATOM 652 N N . ASN A 1 112 ? 19.486 15.439 25.986 1.00 16.65 121 ASN A N 1
ATOM 653 C CA . ASN A 1 112 ? 19.896 14.605 24.882 1.00 17.61 121 ASN A CA 1
ATOM 654 C C . ASN A 1 112 ? 20.073 15.476 23.636 1.00 18.81 121 ASN A C 1
ATOM 655 O O . ASN A 1 112 ? 19.591 16.608 23.592 1.00 15.83 121 ASN A O 1
ATOM 660 N N . HIS A 1 113 ? 20.715 14.893 22.637 1.00 17.63 122 HIS A N 1
ATOM 661 C CA . HIS A 1 113 ? 21.073 15.573 21.380 1.00 19.78 122 HIS A CA 1
ATOM 662 C C . HIS A 1 113 ? 20.056 15.318 20.299 1.00 18.16 122 HIS A C 1
ATOM 663 O O . HIS A 1 113 ? 20.212 15.737 19.182 1.00 16.88 122 HIS A O 1
ATOM 670 N N . GLY A 1 114 ? 19.005 14.603 20.651 1.00 19.02 123 GLY A N 1
ATOM 671 C CA . GLY A 1 114 ? 17.851 14.456 19.785 1.00 20.88 123 GLY A CA 1
ATOM 672 C C . GLY A 1 114 ? 17.847 13.147 19.016 1.00 20.02 123 GLY A C 1
ATOM 673 O O . GLY A 1 114 ? 18.921 12.533 18.764 1.00 17.19 123 GLY A O 1
ATOM 674 N N . ALA A 1 115 ? 16.647 12.757 18.589 1.00 18.08 124 ALA A N 1
ATOM 675 C CA . ALA A 1 115 ? 16.492 11.541 17.852 1.00 18.65 124 ALA A CA 1
ATOM 676 C C . ALA A 1 115 ? 17.269 11.483 16.544 1.00 19.12 124 ALA A C 1
ATOM 677 O O . ALA A 1 115 ? 17.771 10.423 16.150 1.00 16.98 124 ALA A O 1
ATOM 679 N N . ARG A 1 116 ? 17.352 12.602 15.843 1.00 19.04 125 ARG A N 1
ATOM 680 C CA . ARG A 1 116 ? 18.118 12.594 14.581 1.00 19.60 125 ARG A CA 1
ATOM 681 C C . ARG A 1 116 ? 19.597 12.245 14.755 1.00 19.81 125 ARG A C 1
ATOM 682 O O . ARG A 1 116 ? 20.150 11.455 13.946 1.00 18.68 125 ARG A O 1
ATOM 690 N N . ALA A 1 117 ? 20.240 12.873 15.764 1.00 17.33 126 ALA A N 1
ATOM 691 C CA . ALA A 1 117 ? 21.622 12.576 16.101 1.00 18.08 126 ALA A CA 1
ATOM 692 C C . ALA A 1 117 ? 21.801 11.108 16.405 1.00 18.31 126 ALA A C 1
ATOM 693 O O . ALA A 1 117 ? 22.793 10.528 15.991 1.00 18.40 126 ALA A O 1
ATOM 695 N N . LEU A 1 118 ? 20.877 10.517 17.125 1.00 17.80 127 LEU A N 1
ATOM 696 C CA A LEU A 1 118 ? 21.014 9.123 17.499 0.70 20.41 127 LEU A CA 1
ATOM 697 C CA B LEU A 1 118 ? 21.032 9.121 17.493 0.30 17.94 127 LEU A CA 1
ATOM 698 C C . LEU A 1 118 ? 20.913 8.269 16.253 1.00 18.66 127 LEU A C 1
ATOM 699 O O . LEU A 1 118 ? 21.626 7.331 16.092 1.00 21.25 127 LEU A O 1
ATOM 708 N N . ALA A 1 119 ? 19.968 8.575 15.407 1.00 18.80 128 ALA A N 1
ATOM 709 C CA . ALA A 1 119 ? 19.824 7.772 14.169 1.00 20.55 128 ALA A CA 1
ATOM 710 C C . ALA A 1 119 ? 21.139 7.743 13.392 1.00 21.63 128 ALA A C 1
ATOM 711 O O . ALA A 1 119 ? 21.500 6.714 12.821 1.00 20.61 128 ALA A O 1
ATOM 713 N N . ILE A 1 120 ? 21.796 8.897 13.297 1.00 22.79 129 ILE A N 1
ATOM 714 C CA . ILE A 1 120 ? 23.041 9.027 12.543 1.00 24.31 129 ILE A CA 1
ATOM 715 C C . ILE A 1 120 ? 24.076 8.107 13.177 1.00 24.17 129 ILE A C 1
ATOM 716 O O . ILE A 1 120 ? 24.761 7.348 12.465 1.00 25.86 129 ILE A O 1
ATOM 721 N N . ARG A 1 121 ? 24.190 8.132 14.515 1.00 24.28 130 ARG A N 1
ATOM 722 C CA . ARG A 1 121 ? 25.093 7.208 15.230 1.00 28.03 130 ARG A CA 1
ATOM 723 C C . ARG A 1 121 ? 24.742 5.783 14.948 1.00 27.09 130 ARG A C 1
ATOM 724 O O . ARG A 1 121 ? 25.617 4.983 14.666 1.00 27.76 130 ARG A O 1
ATOM 732 N N . LEU A 1 122 ? 23.463 5.439 15.023 1.00 24.54 131 LEU A N 1
ATOM 733 C CA . LEU A 1 122 ? 23.053 4.038 14.817 1.00 27.10 131 LEU A CA 1
ATOM 734 C C . LEU A 1 122 ? 23.331 3.497 13.409 1.00 29.50 131 LEU A C 1
ATOM 735 O O . LEU A 1 122 ? 23.681 2.330 13.248 1.00 26.10 131 LEU A O 1
ATOM 740 N N . ALA A 1 123 ? 23.143 4.341 12.410 1.00 29.13 132 ALA A N 1
ATOM 741 C CA . ALA A 1 123 ? 23.457 3.998 11.035 1.00 34.58 132 ALA A CA 1
ATOM 742 C C . ALA A 1 123 ? 24.944 3.613 10.812 1.00 36.51 132 ALA A C 1
ATOM 743 O O . ALA A 1 123 ? 25.239 2.755 9.985 1.00 34.14 132 ALA A O 1
ATOM 745 N N . ARG A 1 124 ? 25.844 4.258 11.564 1.00 44.91 133 ARG A N 1
ATOM 746 C CA . ARG A 1 124 ? 27.301 4.047 11.525 1.00 51.88 133 ARG A CA 1
ATOM 747 C C . ARG A 1 124 ? 27.665 2.884 12.457 1.00 54.01 133 ARG A C 1
ATOM 748 O O . ARG A 1 124 ? 28.738 2.805 13.025 1.00 58.10 133 ARG A O 1
ATOM 756 N N . HIS A 1 125 ? 26.695 2.002 12.611 1.00 64.97 134 HIS A N 1
ATOM 757 C CA . HIS A 1 125 ? 26.747 0.755 13.379 1.00 75.41 134 HIS A CA 1
ATOM 758 C C . HIS A 1 125 ? 26.169 0.874 14.796 1.00 65.13 134 HIS A C 1
ATOM 759 O O . HIS A 1 125 ? 26.593 1.732 15.548 1.00 59.27 134 HIS A O 1
ATOM 766 N N . ARG A 1 126 ? 25.182 0.057 15.187 1.00 69.57 135 ARG A N 1
ATOM 767 C CA . ARG A 1 126 ? 24.895 -1.366 14.805 1.00 68.60 135 ARG A CA 1
ATOM 768 C C . ARG A 1 126 ? 25.810 -2.368 15.572 1.00 58.82 135 ARG A C 1
ATOM 769 O O . ARG A 1 126 ? 26.560 -3.166 14.982 1.00 53.57 135 ARG A O 1
ATOM 777 N N . PRO A 1 127 ? 25.740 -2.295 16.920 1.00 49.93 136 PRO A N 1
ATOM 778 C CA . PRO A 1 127 ? 26.347 -3.266 17.825 1.00 44.18 136 PRO A CA 1
ATOM 779 C C . PRO A 1 127 ? 25.854 -4.689 17.595 1.00 37.25 136 PRO A C 1
ATOM 780 O O . PRO A 1 127 ? 24.966 -4.927 16.795 1.00 37.86 136 PRO A O 1
ATOM 784 N N . GLU A 1 128 ? 26.460 -5.595 18.348 1.00 34.75 137 GLU A N 1
ATOM 785 C CA . GLU A 1 128 ? 26.214 -7.022 18.281 1.00 36.80 137 GLU A CA 1
ATOM 786 C C . GLU A 1 128 ? 25.087 -7.516 19.181 1.00 31.55 137 GLU A C 1
ATOM 787 O O . GLU A 1 128 ? 24.869 -8.683 19.216 1.00 29.93 137 GLU A O 1
ATOM 793 N N . ILE A 1 129 ? 24.420 -6.637 19.941 1.00 26.21 138 ILE A N 1
ATOM 794 C CA . ILE A 1 129 ? 23.252 -6.989 20.746 1.00 20.52 138 ILE A CA 1
ATOM 795 C C . ILE A 1 129 ? 22.104 -6.026 20.315 1.00 17.06 138 ILE A C 1
ATOM 796 O O . ILE A 1 129 ? 22.359 -4.985 19.761 1.00 16.31 138 ILE A O 1
ATOM 801 N N . PRO A 1 130 ? 20.838 -6.369 20.595 1.00 17.50 139 PRO A N 1
ATOM 802 C CA . PRO A 1 130 ? 19.782 -5.371 20.272 1.00 15.97 139 PRO A CA 1
ATOM 803 C C . PRO A 1 130 ? 19.908 -4.029 21.026 1.00 15.92 139 PRO A C 1
ATOM 804 O O . PRO A 1 130 ? 20.302 -3.974 22.193 1.00 18.43 139 PRO A O 1
ATOM 808 N N . ILE A 1 131 ? 19.573 -2.979 20.294 1.00 17.44 140 ILE A N 1
ATOM 809 C CA . ILE A 1 131 ? 19.504 -1.622 20.777 1.00 17.68 140 ILE A CA 1
ATOM 810 C C . ILE A 1 131 ? 18.043 -1.152 20.705 1.00 17.14 140 ILE A C 1
ATOM 811 O O . ILE A 1 131 ? 17.473 -0.983 19.611 1.00 16.29 140 ILE A O 1
ATOM 816 N N . GLY A 1 132 ? 17.404 -1.007 21.861 1.00 14.59 141 GLY A N 1
ATOM 817 C CA . GLY A 1 132 ? 16.095 -0.345 21.877 1.00 14.13 141 GLY A CA 1
ATOM 818 C C . GLY A 1 132 ? 16.305 1.146 21.919 1.00 14.31 141 GLY A C 1
ATOM 819 O O . GLY A 1 132 ? 17.367 1.582 22.401 1.00 14.28 141 GLY A O 1
ATOM 820 N N . VAL A 1 133 ? 15.339 1.916 21.376 1.00 13.79 142 VAL A N 1
ATOM 821 C CA . VAL A 1 133 ? 15.367 3.369 21.487 1.00 15.24 142 VAL A CA 1
ATOM 822 C C . VAL A 1 133 ? 14.087 3.847 22.219 1.00 14.61 142 VAL A C 1
ATOM 823 O O . VAL A 1 133 ? 12.959 3.467 21.891 1.00 15.77 142 VAL A O 1
ATOM 827 N N . ASN A 1 134 ? 14.298 4.685 23.222 1.00 13.95 143 ASN A N 1
ATOM 828 C CA . ASN A 1 134 ? 13.269 5.194 24.074 1.00 13.31 143 ASN A CA 1
ATOM 829 C C . ASN A 1 134 ? 13.019 6.667 23.685 1.00 13.96 143 ASN A C 1
ATOM 830 O O . ASN A 1 134 ? 13.926 7.469 23.699 1.00 15.43 143 ASN A O 1
ATOM 835 N N . ILE A 1 135 ? 11.788 6.991 23.307 1.00 13.37 144 ILE A N 1
ATOM 836 C CA . ILE A 1 135 ? 11.458 8.317 22.826 1.00 15.26 144 ILE A CA 1
ATOM 837 C C . ILE A 1 135 ? 10.420 8.940 23.740 1.00 13.77 144 ILE A C 1
ATOM 838 O O . ILE A 1 135 ? 9.553 8.252 24.233 1.00 14.42 144 ILE A O 1
ATOM 843 N N . GLY A 1 136 ? 10.552 10.252 23.950 1.00 14.69 145 GLY A N 1
ATOM 844 C CA . GLY A 1 136 ? 9.722 11.017 24.852 1.00 12.57 145 GLY A CA 1
ATOM 845 C C . GLY A 1 136 ? 9.440 12.365 24.234 1.00 13.40 145 GLY A C 1
ATOM 846 O O . GLY A 1 136 ? 10.152 12.834 23.305 1.00 12.88 145 GLY A O 1
ATOM 847 N N . LYS A 1 137 ? 8.423 13.030 24.741 1.00 14.62 146 LYS A N 1
ATOM 848 C CA . LYS A 1 137 ? 8.039 14.335 24.212 1.00 16.57 146 LYS A CA 1
ATOM 849 C C . LYS A 1 137 ? 9.079 15.375 24.469 1.00 17.01 146 LYS A C 1
ATOM 850 O O . LYS A 1 137 ? 9.490 15.558 25.606 1.00 17.67 146 LYS A O 1
ATOM 856 N N . THR A 1 138 ? 9.518 16.065 23.430 1.00 17.74 147 THR A N 1
ATOM 857 C CA . THR A 1 138 ? 10.380 17.220 23.622 1.00 17.62 147 THR A CA 1
ATOM 858 C C . THR A 1 138 ? 9.730 18.164 24.664 1.00 16.47 147 THR A C 1
ATOM 859 O O . THR A 1 138 ? 8.551 18.403 24.619 1.00 16.76 147 THR A O 1
ATOM 863 N N . LYS A 1 139 ? 10.505 18.662 25.619 1.00 18.43 148 LYS A N 1
ATOM 864 C CA . LYS A 1 139 ? 9.981 19.560 26.707 1.00 19.93 148 LYS A CA 1
ATOM 865 C C . LYS A 1 139 ? 9.175 20.760 26.157 1.00 19.91 148 LYS A C 1
ATOM 866 O O . LYS A 1 139 ? 8.027 21.025 26.566 1.00 19.51 148 LYS A O 1
ATOM 872 N N . LYS A 1 140 ? 9.729 21.440 25.176 1.00 21.68 149 LYS A N 1
ATOM 873 C CA . LYS A 1 140 ? 9.078 22.650 24.696 1.00 21.85 149 LYS A CA 1
ATOM 874 C C . LYS A 1 140 ? 7.754 22.361 23.942 1.00 22.69 149 LYS A C 1
ATOM 875 O O . LYS A 1 140 ? 6.996 23.265 23.706 1.00 22.07 149 LYS A O 1
ATOM 881 N N . THR A 1 141 ? 7.496 21.112 23.533 1.00 20.33 150 THR A N 1
ATOM 882 C CA . THR A 1 141 ? 6.290 20.789 22.784 1.00 20.68 150 THR A CA 1
ATOM 883 C C . THR A 1 141 ? 5.067 20.870 23.666 1.00 22.07 150 THR A C 1
ATOM 884 O O . THR A 1 141 ? 5.045 20.239 24.691 1.00 24.39 150 THR A O 1
ATOM 888 N N . PRO A 1 142 ? 4.029 21.640 23.260 1.00 24.31 151 PRO A N 1
ATOM 889 C CA . PRO A 1 142 ? 2.785 21.604 24.048 1.00 24.87 151 PRO A CA 1
ATOM 890 C C . PRO A 1 142 ? 2.126 20.223 24.016 1.00 25.91 151 PRO A C 1
ATOM 891 O O . PRO A 1 142 ? 2.248 19.478 23.023 1.00 22.96 151 PRO A O 1
ATOM 895 N N . ALA A 1 143 ? 1.475 19.883 25.116 1.00 26.31 152 ALA A N 1
ATOM 896 C CA . ALA A 1 143 ? 0.741 18.599 25.255 1.00 32.96 152 ALA A CA 1
ATOM 897 C C . ALA A 1 143 ? -0.121 18.234 24.050 1.00 33.20 152 ALA A C 1
ATOM 898 O O . ALA A 1 143 ? -0.098 17.091 23.561 1.00 32.54 152 ALA A O 1
ATOM 900 N N . GLY A 1 144 ? -0.905 19.189 23.580 1.00 31.15 153 GLY A N 1
ATOM 901 C CA . GLY A 1 144 ? -1.792 18.913 22.472 1.00 29.53 153 GLY A CA 1
ATOM 902 C C . GLY A 1 144 ? -1.047 18.791 21.172 1.00 30.27 153 GLY A C 1
ATOM 903 O O . GLY A 1 144 ? -1.667 18.553 20.137 1.00 37.78 153 GLY A O 1
ATOM 904 N N . ASP A 1 145 ? 0.262 19.037 21.146 1.00 28.81 154 ASP A N 1
ATOM 905 C CA . ASP A 1 145 ? 1.060 18.759 19.912 1.00 26.57 154 ASP A CA 1
ATOM 906 C C . ASP A 1 145 ? 1.935 17.531 20.104 1.00 21.64 154 ASP A C 1
ATOM 907 O O . ASP A 1 145 ? 2.792 17.259 19.279 1.00 19.74 154 ASP A O 1
ATOM 912 N N . ALA A 1 146 ? 1.659 16.771 21.161 1.00 18.92 155 ALA A N 1
ATOM 913 C CA . ALA A 1 146 ? 2.522 15.652 21.526 1.00 17.51 155 ALA A CA 1
ATOM 914 C C . ALA A 1 146 ? 2.503 14.593 20.449 1.00 17.05 155 ALA A C 1
ATOM 915 O O . ALA A 1 146 ? 3.540 13.926 20.222 1.00 16.01 155 ALA A O 1
ATOM 917 N N . VAL A 1 147 ? 1.324 14.350 19.848 1.00 15.31 156 VAL A N 1
ATOM 918 C CA . VAL A 1 147 ? 1.248 13.226 18.925 1.00 16.38 156 VAL A CA 1
ATOM 919 C C . VAL A 1 147 ? 2.333 13.297 17.852 1.00 16.17 156 VAL A C 1
ATOM 920 O O . VAL A 1 147 ? 3.068 12.310 17.604 1.00 14.61 156 VAL A O 1
ATOM 924 N N . ASN A 1 148 ? 2.434 14.456 17.185 1.00 15.51 157 ASN A N 1
ATOM 925 C CA . ASN A 1 148 ? 3.381 14.606 16.040 1.00 17.69 157 ASN A CA 1
ATOM 926 C C . ASN A 1 148 ? 4.868 14.682 16.422 1.00 16.34 157 ASN A C 1
ATOM 927 O O . ASN A 1 148 ? 5.736 14.468 15.595 1.00 15.11 157 ASN A O 1
ATOM 932 N N . ASP A 1 149 ? 5.136 15.054 17.669 1.00 15.98 158 ASP A N 1
ATOM 933 C CA . ASP A 1 149 ? 6.478 15.041 18.242 1.00 16.27 158 ASP A CA 1
ATOM 934 C C . ASP A 1 149 ? 6.964 13.559 18.448 1.00 14.58 158 ASP A C 1
ATOM 935 O O . ASP A 1 149 ? 8.106 13.219 18.091 1.00 15.33 158 ASP A O 1
ATOM 940 N N . TYR A 1 150 ? 6.121 12.715 19.018 1.00 15.16 159 TYR A N 1
ATOM 941 C CA . TYR A 1 150 ? 6.389 11.241 19.096 1.00 14.62 159 TYR A CA 1
ATOM 942 C C . TYR A 1 150 ? 6.527 10.631 17.676 1.00 15.96 159 TYR A C 1
ATOM 943 O O . TYR A 1 150 ? 7.453 9.847 17.408 1.00 14.74 159 TYR A O 1
ATOM 952 N N . ARG A 1 151 ? 5.661 11.067 16.758 1.00 16.18 160 ARG A N 1
ATOM 953 C CA . ARG A 1 151 ? 5.652 10.517 15.429 1.00 17.05 160 ARG A CA 1
ATOM 954 C C . ARG A 1 151 ? 6.988 10.770 14.752 1.00 15.60 160 ARG A C 1
ATOM 955 O O . ARG A 1 151 ? 7.604 9.884 14.139 1.00 13.45 160 ARG A O 1
ATOM 963 N N . ALA A 1 152 ? 7.465 12.006 14.889 1.00 14.98 161 ALA A N 1
ATOM 964 C CA . ALA A 1 152 ? 8.701 12.434 14.219 1.00 14.34 161 ALA A CA 1
ATOM 965 C C . ALA A 1 152 ? 9.909 11.716 14.792 1.00 14.10 161 ALA A C 1
ATOM 966 O O . ALA A 1 152 ? 10.746 11.223 14.021 1.00 14.55 161 ALA A O 1
ATOM 968 N N . SER A 1 153 ? 9.988 11.586 16.128 1.00 13.32 162 SER A N 1
ATOM 969 C CA . SER A 1 153 ? 11.067 10.781 16.729 1.00 14.94 162 SER A CA 1
ATOM 970 C C . SER A 1 153 ? 11.038 9.294 16.237 1.00 14.58 162 SER A C 1
ATOM 971 O O . SER A 1 153 ? 12.079 8.707 15.890 1.00 18.06 162 SER A O 1
ATOM 974 N N . ALA A 1 154 ? 9.863 8.697 16.279 1.00 17.21 163 ALA A N 1
ATOM 975 C CA . ALA A 1 154 ? 9.670 7.333 15.826 1.00 17.89 163 ALA A CA 1
ATOM 976 C C . ALA A 1 154 ? 10.111 7.197 14.371 1.00 18.03 163 ALA A C 1
ATOM 977 O O . ALA A 1 154 ? 10.780 6.217 14.051 1.00 17.57 163 ALA A O 1
ATOM 979 N N . ARG A 1 155 ? 9.762 8.171 13.535 1.00 17.48 164 ARG A N 1
ATOM 980 C CA . ARG A 1 155 ? 10.110 8.120 12.070 1.00 19.17 164 ARG A CA 1
ATOM 981 C C . ARG A 1 155 ? 11.631 8.187 11.916 1.00 19.29 164 ARG A C 1
ATOM 982 O O . ARG A 1 155 ? 12.212 7.452 11.142 1.00 17.23 164 ARG A O 1
ATOM 990 N N . MET A 1 156 ? 12.280 9.006 12.736 1.00 18.99 165 MET A N 1
ATOM 991 C CA . MET A 1 156 ? 13.722 9.267 12.542 1.00 19.67 165 MET A CA 1
ATOM 992 C C . MET A 1 156 ? 14.560 8.127 13.061 1.00 21.21 165 MET A C 1
ATOM 993 O O . MET A 1 156 ? 15.502 7.763 12.412 1.00 20.60 165 MET A O 1
ATOM 998 N N . VAL A 1 157 ? 14.190 7.487 14.182 1.00 20.59 166 VAL A N 1
ATOM 999 C CA . VAL A 1 157 ? 15.036 6.417 14.746 1.00 22.18 166 VAL A CA 1
ATOM 1000 C C . VAL A 1 157 ? 14.480 4.998 14.581 1.00 22.97 166 VAL A C 1
ATOM 1001 O O . VAL A 1 157 ? 15.181 4.050 14.802 1.00 22.72 166 VAL A O 1
ATOM 1005 N N . GLY A 1 158 ? 13.206 4.858 14.230 1.00 26.06 167 GLY A N 1
ATOM 1006 C CA . GLY A 1 158 ? 12.563 3.550 14.188 1.00 25.86 167 GLY A CA 1
ATOM 1007 C C . GLY A 1 158 ? 13.167 2.562 13.213 1.00 27.97 167 GLY A C 1
ATOM 1008 O O . GLY A 1 158 ? 13.275 1.384 13.535 1.00 28.75 167 GLY A O 1
ATOM 1009 N N . PRO A 1 159 ? 13.574 3.023 12.026 1.00 29.55 168 PRO A N 1
ATOM 1010 C CA . PRO A 1 159 ? 14.187 2.115 11.043 1.00 29.78 168 PRO A CA 1
ATOM 1011 C C . PRO A 1 159 ? 15.414 1.354 11.563 1.00 29.50 168 PRO A C 1
ATOM 1012 O O . PRO A 1 159 ? 15.540 0.178 11.322 1.00 28.80 168 PRO A O 1
ATOM 1016 N N . LEU A 1 160 ? 16.227 2.025 12.373 1.00 28.01 169 LEU A N 1
ATOM 1017 C CA . LEU A 1 160 ? 17.471 1.490 12.896 1.00 29.32 169 LEU A CA 1
ATOM 1018 C C . LEU A 1 160 ? 17.330 0.838 14.255 1.00 25.47 169 LEU A C 1
ATOM 1019 O O . LEU A 1 160 ? 18.183 0.118 14.642 1.00 23.97 169 LEU A O 1
ATOM 1024 N N . ALA A 1 161 ? 16.282 1.149 15.014 1.00 23.89 170 ALA A N 1
ATOM 1025 C CA . ALA A 1 161 ? 16.150 0.632 16.360 1.00 20.49 170 ALA A CA 1
ATOM 1026 C C . ALA A 1 161 ? 15.703 -0.840 16.237 1.00 19.54 170 ALA A C 1
ATOM 1027 O O . ALA A 1 161 ? 14.906 -1.198 15.350 1.00 17.06 170 ALA A O 1
ATOM 1029 N N . SER A 1 162 ? 16.106 -1.659 17.174 1.00 18.27 171 SER A N 1
ATOM 1030 C CA . SER A 1 162 ? 15.552 -3.025 17.271 1.00 17.74 171 SER A CA 1
ATOM 1031 C C . SER A 1 162 ? 14.123 -2.984 17.792 1.00 18.56 171 SER A C 1
ATOM 1032 O O . SER A 1 162 ? 13.264 -3.837 17.426 1.00 19.05 171 SER A O 1
ATOM 1035 N N . TYR A 1 163 ? 13.851 -2.042 18.707 1.00 16.03 172 TYR A N 1
ATOM 1036 C CA . TYR A 1 163 ? 12.487 -1.764 19.161 1.00 15.93 172 TYR A CA 1
ATOM 1037 C C . TYR A 1 163 ? 12.380 -0.311 19.605 1.00 15.45 172 TYR A C 1
ATOM 1038 O O . TYR A 1 163 ? 13.373 0.354 19.843 1.00 16.06 172 TYR A O 1
ATOM 1047 N N . LEU A 1 164 ? 11.169 0.168 19.727 1.00 15.20 173 LEU A N 1
ATOM 1048 C CA . LEU A 1 164 ? 10.917 1.546 20.117 1.00 17.62 173 LEU A CA 1
ATOM 1049 C C . LEU A 1 164 ? 10.035 1.497 21.351 1.00 16.03 173 LEU A C 1
ATOM 1050 O O . LEU A 1 164 ? 9.124 0.689 21.410 1.00 17.43 173 LEU A O 1
ATOM 1055 N N . VAL A 1 165 ? 10.318 2.339 22.343 1.00 15.28 174 VAL A N 1
ATOM 1056 C CA A VAL A 1 165 ? 9.490 2.484 23.552 0.80 15.37 174 VAL A CA 1
ATOM 1057 C CA B VAL A 1 165 ? 9.448 2.458 23.494 0.20 14.34 174 VAL A CA 1
ATOM 1058 C C . VAL A 1 165 ? 9.075 3.933 23.688 1.00 14.57 174 VAL A C 1
ATOM 1059 O O . VAL A 1 165 ? 9.936 4.826 23.660 1.00 12.79 174 VAL A O 1
ATOM 1066 N N . VAL A 1 166 ? 7.768 4.150 23.854 1.00 14.08 175 VAL A N 1
ATOM 1067 C CA . VAL A 1 166 ? 7.176 5.454 23.994 1.00 13.36 175 VAL A CA 1
ATOM 1068 C C . VAL A 1 166 ? 7.224 5.690 25.514 1.00 12.67 175 VAL A C 1
ATOM 1069 O O . VAL A 1 166 ? 6.540 5.007 26.258 1.00 13.24 175 VAL A O 1
ATOM 1073 N N . ASN A 1 167 ? 8.046 6.615 25.948 1.00 12.67 176 ASN A N 1
ATOM 1074 C CA . ASN A 1 167 ? 8.061 7.031 27.345 1.00 12.85 176 ASN A CA 1
ATOM 1075 C C . ASN A 1 167 ? 7.019 8.115 27.582 1.00 13.54 176 ASN A C 1
ATOM 1076 O O . ASN A 1 167 ? 7.175 9.237 27.108 1.00 14.37 176 ASN A O 1
ATOM 1081 N N . VAL A 1 168 ? 5.964 7.772 28.313 1.00 14.26 177 VAL A N 1
ATOM 1082 C CA . VAL A 1 168 ? 4.945 8.686 28.798 1.00 14.77 177 VAL A CA 1
ATOM 1083 C C . VAL A 1 168 ? 4.920 8.630 30.330 1.00 16.56 177 VAL A C 1
ATOM 1084 O O . VAL A 1 168 ? 3.903 8.942 30.920 1.00 17.59 177 VAL A O 1
ATOM 1088 N N . SER A 1 169 ? 6.023 8.215 30.976 1.00 17.44 178 SER A N 1
ATOM 1089 C CA . SER A 1 169 ? 5.982 7.986 32.407 1.00 16.35 178 SER A CA 1
ATOM 1090 C C . SER A 1 169 ? 7.052 8.671 33.264 1.00 17.69 178 SER A C 1
ATOM 1091 O O . SER A 1 169 ? 7.067 8.558 34.520 1.00 17.24 178 SER A O 1
ATOM 1094 N N . SER A 1 170 ? 7.979 9.364 32.640 1.00 17.59 179 SER A N 1
ATOM 1095 C CA . SER A 1 170 ? 9.061 9.998 33.413 1.00 16.28 179 SER A CA 1
ATOM 1096 C C . SER A 1 170 ? 8.513 11.210 34.171 1.00 17.13 179 SER A C 1
ATOM 1097 O O . SER A 1 170 ? 7.858 12.091 33.588 1.00 15.88 179 SER A O 1
ATOM 1100 N N . PRO A 1 171 ? 8.787 11.292 35.476 1.00 17.82 180 PRO A N 1
ATOM 1101 C CA . PRO A 1 171 ? 8.194 12.422 36.250 1.00 18.01 180 PRO A CA 1
ATOM 1102 C C . PRO A 1 171 ? 8.825 13.807 36.152 1.00 18.70 180 PRO A C 1
ATOM 1103 O O . PRO A 1 171 ? 8.192 14.764 36.456 1.00 18.31 180 PRO A O 1
ATOM 1107 N N . ASN A 1 172 ? 10.020 13.933 35.670 1.00 21.40 181 ASN A N 1
ATOM 1108 C CA . ASN A 1 172 ? 10.647 15.209 35.643 1.00 21.39 181 ASN A CA 1
ATOM 1109 C C . ASN A 1 172 ? 10.282 16.034 34.405 1.00 22.62 181 ASN A C 1
ATOM 1110 O O . ASN A 1 172 ? 10.709 17.144 34.292 1.00 22.07 181 ASN A O 1
ATOM 1115 N N . THR A 1 173 ? 9.518 15.487 33.468 1.00 23.67 182 THR A N 1
ATOM 1116 C CA . THR A 1 173 ? 9.131 16.253 32.308 1.00 24.12 182 THR A CA 1
ATOM 1117 C C . THR A 1 173 ? 7.697 16.739 32.543 1.00 24.20 182 THR A C 1
ATOM 1118 O O . THR A 1 173 ? 6.746 15.933 32.612 1.00 23.93 182 THR A O 1
ATOM 1122 N N . PRO A 1 174 ? 7.511 18.070 32.637 1.00 26.72 183 PRO A N 1
ATOM 1123 C CA . PRO A 1 174 ? 6.207 18.545 33.101 1.00 27.19 183 PRO A CA 1
ATOM 1124 C C . PRO A 1 174 ? 5.057 18.081 32.217 1.00 25.15 183 PRO A C 1
ATOM 1125 O O . PRO A 1 174 ? 5.148 18.172 31.000 1.00 22.69 183 PRO A O 1
ATOM 1129 N N . GLY A 1 175 ? 4.027 17.518 32.838 1.00 24.29 184 GLY A N 1
ATOM 1130 C CA . GLY A 1 175 ? 2.837 17.050 32.142 1.00 24.86 184 GLY A CA 1
ATOM 1131 C C . GLY A 1 175 ? 2.922 15.690 31.467 1.00 21.98 184 GLY A C 1
ATOM 1132 O O . GLY A 1 175 ? 1.950 15.218 30.889 1.00 24.32 184 GLY A O 1
ATOM 1133 N N . LEU A 1 176 ? 4.067 15.063 31.524 1.00 20.58 185 LEU A N 1
ATOM 1134 C CA . LEU A 1 176 ? 4.287 13.929 30.659 1.00 20.75 185 LEU A CA 1
ATOM 1135 C C . LEU A 1 176 ? 3.449 12.740 31.103 1.00 20.24 185 LEU A C 1
ATOM 1136 O O . LEU A 1 176 ? 2.839 12.060 30.247 1.00 18.22 185 LEU A O 1
ATOM 1141 N N . ARG A 1 177 ? 3.414 12.504 32.416 1.00 20.19 186 ARG A N 1
ATOM 1142 C CA A ARG A 1 177 ? 2.615 11.418 32.991 0.50 20.89 186 ARG A CA 1
ATOM 1143 C CA B ARG A 1 177 ? 2.642 11.404 32.977 0.50 20.88 186 ARG A CA 1
ATOM 1144 C C . ARG A 1 177 ? 1.148 11.494 32.660 1.00 20.88 186 ARG A C 1
ATOM 1145 O O . ARG A 1 177 ? 0.496 10.490 32.627 1.00 19.35 186 ARG A O 1
ATOM 1160 N N . ASP A 1 178 ? 0.623 12.711 32.467 1.00 22.30 187 ASP A N 1
ATOM 1161 C CA . ASP A 1 178 ? -0.760 12.922 32.053 1.00 23.28 187 ASP A CA 1
ATOM 1162 C C . ASP A 1 178 ? -1.054 12.249 30.718 1.00 21.53 187 ASP A C 1
ATOM 1163 O O . ASP A 1 178 ? -2.181 11.858 30.426 1.00 20.30 187 ASP A O 1
ATOM 1168 N N . LEU A 1 179 ? -0.050 12.060 29.893 1.00 20.41 188 LEU A N 1
ATOM 1169 C CA . LEU A 1 179 ? -0.321 11.449 28.596 1.00 19.54 188 LEU A CA 1
ATOM 1170 C C . LEU A 1 179 ? -0.638 9.970 28.697 1.00 18.76 188 LEU A C 1
ATOM 1171 O O . LEU A 1 179 ? -1.039 9.348 27.700 1.00 18.61 188 LEU A O 1
ATOM 1176 N N . GLN A 1 180 ? -0.449 9.384 29.875 1.00 18.48 189 GLN A N 1
ATOM 1177 C CA . GLN A 1 180 ? -0.846 7.986 30.059 1.00 18.81 189 GLN A CA 1
ATOM 1178 C C . GLN A 1 180 ? -2.372 7.787 30.121 1.00 18.60 189 GLN A C 1
ATOM 1179 O O . GLN A 1 180 ? -2.830 6.673 29.926 1.00 17.86 189 GLN A O 1
ATOM 1185 N N . ALA A 1 181 ? -3.155 8.841 30.365 1.00 21.47 190 ALA A N 1
ATOM 1186 C CA . ALA A 1 181 ? -4.611 8.698 30.293 1.00 21.97 190 ALA A CA 1
ATOM 1187 C C . ALA A 1 181 ? -4.953 8.295 28.860 1.00 22.24 190 ALA A C 1
ATOM 1188 O O . ALA A 1 181 ? -4.439 8.842 27.875 1.00 20.07 190 ALA A O 1
ATOM 1190 N N . VAL A 1 182 ? -5.801 7.297 28.752 1.00 23.31 191 VAL A N 1
ATOM 1191 C CA . VAL A 1 182 ? -6.012 6.584 27.510 1.00 26.37 191 VAL A CA 1
ATOM 1192 C C . VAL A 1 182 ? -6.516 7.468 26.352 1.00 26.03 191 VAL A C 1
ATOM 1193 O O . VAL A 1 182 ? -6.179 7.261 25.161 1.00 24.15 191 VAL A O 1
ATOM 1197 N N . GLU A 1 183 ? -7.247 8.506 26.710 1.00 26.98 192 GLU A N 1
ATOM 1198 C CA . GLU A 1 183 ? -7.771 9.462 25.722 1.00 29.88 192 GLU A CA 1
ATOM 1199 C C . GLU A 1 183 ? -6.605 10.201 25.025 1.00 26.99 192 GLU A C 1
ATOM 1200 O O . GLU A 1 183 ? -6.678 10.533 23.865 1.00 22.46 192 GLU A O 1
ATOM 1206 N N . SER A 1 184 ? -5.536 10.455 25.770 1.00 24.95 193 SER A N 1
ATOM 1207 C CA . SER A 1 184 ? -4.334 11.090 25.250 1.00 22.62 193 SER A CA 1
ATOM 1208 C C . SER A 1 184 ? -3.349 10.056 24.638 1.00 21.87 193 SER A C 1
ATOM 1209 O O . SER A 1 184 ? -2.683 10.275 23.600 1.00 19.45 193 SER A O 1
ATOM 1212 N N . LEU A 1 185 ? -3.253 8.911 25.308 1.00 19.76 194 LEU A N 1
ATOM 1213 C CA . LEU A 1 185 ? -2.309 7.905 24.894 1.00 17.62 194 LEU A CA 1
ATOM 1214 C C . LEU A 1 185 ? -2.597 7.262 23.541 1.00 17.36 194 LEU A C 1
ATOM 1215 O O . LEU A 1 185 ? -1.685 7.035 22.770 1.00 16.94 194 LEU A O 1
ATOM 1220 N N . ARG A 1 186 ? -3.860 6.998 23.252 1.00 18.36 195 ARG A N 1
ATOM 1221 C CA . ARG A 1 186 ? -4.273 6.303 22.055 1.00 17.64 195 ARG A CA 1
ATOM 1222 C C . ARG A 1 186 ? -3.736 6.931 20.794 1.00 17.53 195 ARG A C 1
ATOM 1223 O O . ARG A 1 186 ? -3.191 6.208 19.980 1.00 17.11 195 ARG A O 1
ATOM 1231 N N . PRO A 1 187 ? -3.971 8.246 20.569 1.00 18.01 196 PRO A N 1
ATOM 1232 C CA . PRO A 1 187 ? -3.461 8.833 19.365 1.00 18.03 196 PRO A CA 1
ATOM 1233 C C . PRO A 1 187 ? -1.944 8.819 19.243 1.00 18.30 196 PRO A C 1
ATOM 1234 O O . PRO A 1 187 ? -1.441 8.781 18.120 1.00 15.57 196 PRO A O 1
ATOM 1238 N N . ILE A 1 188 ? -1.250 8.961 20.386 1.00 16.45 197 ILE A N 1
ATOM 1239 C CA . ILE A 1 188 ? 0.199 8.856 20.391 1.00 15.40 197 ILE A CA 1
ATOM 1240 C C . ILE A 1 188 ? 0.634 7.471 19.936 1.00 15.38 197 ILE A C 1
ATOM 1241 O O . ILE A 1 188 ? 1.493 7.343 19.024 1.00 15.61 197 ILE A O 1
ATOM 1246 N N . LEU A 1 189 ? 0.121 6.445 20.618 1.00 15.98 198 LEU A N 1
ATOM 1247 C CA . LEU A 1 189 ? 0.507 5.090 20.305 1.00 17.20 198 LEU A CA 1
ATOM 1248 C C . LEU A 1 189 ? 0.080 4.675 18.914 1.00 18.07 198 LEU A C 1
ATOM 1249 O O . LEU A 1 189 ? 0.857 4.018 18.209 1.00 18.73 198 LEU A O 1
ATOM 1254 N N . SER A 1 190 ? -1.106 5.116 18.497 1.00 17.85 199 SER A N 1
ATOM 1255 C CA . SER A 1 190 ? -1.550 4.832 17.169 1.00 18.59 199 SER A CA 1
ATOM 1256 C C . SER A 1 190 ? -0.627 5.448 16.116 1.00 19.05 199 SER A C 1
ATOM 1257 O O . SER A 1 190 ? -0.290 4.800 15.115 1.00 19.18 199 SER A O 1
ATOM 1260 N N . ALA A 1 191 ? -0.161 6.685 16.332 1.00 17.81 200 ALA A N 1
ATOM 1261 C CA . ALA A 1 191 ? 0.684 7.341 15.318 1.00 20.17 200 ALA A CA 1
ATOM 1262 C C . ALA A 1 191 ? 2.069 6.682 15.203 1.00 20.30 200 ALA A C 1
ATOM 1263 O O . ALA A 1 191 ? 2.606 6.550 14.098 1.00 19.30 200 ALA A O 1
ATOM 1265 N N . VAL A 1 192 ? 2.635 6.289 16.366 1.00 17.76 201 VAL A N 1
ATOM 1266 C CA . VAL A 1 192 ? 3.956 5.651 16.442 1.00 16.37 201 VAL A CA 1
ATOM 1267 C C . VAL A 1 192 ? 3.862 4.295 15.759 1.00 17.72 201 VAL A C 1
ATOM 1268 O O . VAL A 1 192 ? 4.752 3.930 14.976 1.00 18.43 201 VAL A O 1
ATOM 1272 N N . ARG A 1 193 ? 2.798 3.565 16.086 1.00 17.38 202 ARG A N 1
ATOM 1273 C CA . ARG A 1 193 ? 2.640 2.200 15.612 1.00 18.58 202 ARG A CA 1
ATOM 1274 C C . ARG A 1 193 ? 2.368 2.177 14.099 1.00 21.06 202 ARG A C 1
ATOM 1275 O O . ARG A 1 193 ? 2.851 1.307 13.433 1.00 18.01 202 ARG A O 1
ATOM 1283 N N . ALA A 1 194 ? 1.638 3.148 13.565 1.00 21.69 203 ALA A N 1
ATOM 1284 C CA . ALA A 1 194 ? 1.466 3.235 12.077 1.00 25.20 203 ALA A CA 1
ATOM 1285 C C . ALA A 1 194 ? 2.727 3.728 11.340 1.00 25.40 203 ALA A C 1
ATOM 1286 O O . ALA A 1 194 ? 2.869 3.572 10.134 1.00 24.94 203 ALA A O 1
ATOM 1288 N N . GLU A 1 195 ? 3.607 4.425 12.027 1.00 27.55 204 GLU A N 1
ATOM 1289 C CA . GLU A 1 195 ? 4.824 4.938 11.389 1.00 27.01 204 GLU A CA 1
ATOM 1290 C C . GLU A 1 195 ? 5.862 3.876 11.011 1.00 29.06 204 GLU A C 1
ATOM 1291 O O . GLU A 1 195 ? 6.592 4.067 10.058 1.00 26.06 204 GLU A O 1
ATOM 1297 N N . THR A 1 196 ? 5.972 2.791 11.786 1.00 28.46 205 THR A N 1
ATOM 1298 C CA . THR A 1 196 ? 7.125 1.869 11.672 1.00 26.15 205 THR A CA 1
ATOM 1299 C C . THR A 1 196 ? 6.639 0.459 11.912 1.00 27.69 205 THR A C 1
ATOM 1300 O O . THR A 1 196 ? 5.720 0.224 12.686 1.00 29.28 205 THR A O 1
ATOM 1304 N N . SER A 1 197 ? 7.248 -0.503 11.241 1.00 30.99 206 SER A N 1
ATOM 1305 C CA . SER A 1 197 ? 7.109 -1.898 11.572 1.00 26.04 206 SER A CA 1
ATOM 1306 C C . SER A 1 197 ? 8.155 -2.359 12.630 1.00 23.97 206 SER A C 1
ATOM 1307 O O . SER A 1 197 ? 8.144 -3.517 13.109 1.00 17.73 206 SER A O 1
ATOM 1310 N N . THR A 1 198 ? 9.050 -1.470 13.054 1.00 21.23 207 THR A N 1
ATOM 1311 C CA . THR A 1 198 ? 9.809 -1.785 14.263 1.00 18.08 207 THR A CA 1
ATOM 1312 C C . THR A 1 198 ? 8.865 -2.001 15.447 1.00 16.16 207 THR A C 1
ATOM 1313 O O . THR A 1 198 ? 7.910 -1.225 15.626 1.00 17.84 207 THR A O 1
ATOM 1317 N N . PRO A 1 199 ? 9.087 -3.050 16.263 1.00 15.63 208 PRO A N 1
ATOM 1318 C CA . PRO A 1 199 ? 8.179 -3.279 17.394 1.00 15.60 208 PRO A CA 1
ATOM 1319 C C . PRO A 1 199 ? 8.051 -2.061 18.292 1.00 14.81 208 PRO A C 1
ATOM 1320 O O . PRO A 1 199 ? 9.070 -1.483 18.655 1.00 16.57 208 PRO A O 1
ATOM 1324 N N . VAL A 1 200 ? 6.834 -1.727 18.690 1.00 15.65 209 VAL A N 1
ATOM 1325 C CA . VAL A 1 200 ? 6.536 -0.532 19.521 1.00 15.61 209 VAL A CA 1
ATOM 1326 C C . VAL A 1 200 ? 6.069 -0.960 20.921 1.00 14.94 209 VAL A C 1
ATOM 1327 O O . VAL A 1 200 ? 5.158 -1.789 21.066 1.00 16.51 209 VAL A O 1
ATOM 1331 N N . LEU A 1 201 ? 6.712 -0.443 21.952 1.00 15.07 210 LEU A N 1
ATOM 1332 C CA . LEU A 1 201 ? 6.260 -0.722 23.297 1.00 15.22 210 LEU A CA 1
ATOM 1333 C C . LEU A 1 201 ? 5.917 0.547 24.034 1.00 14.60 210 LEU A C 1
ATOM 1334 O O . LEU A 1 201 ? 6.286 1.641 23.596 1.00 16.56 210 LEU A O 1
ATOM 1339 N N . VAL A 1 202 ? 5.228 0.446 25.164 1.00 15.49 211 VAL A N 1
ATOM 1340 C CA . VAL A 1 202 ? 4.968 1.651 25.989 1.00 14.47 211 VAL A CA 1
ATOM 1341 C C . VAL A 1 202 ? 5.545 1.499 27.380 1.00 14.11 211 VAL A C 1
ATOM 1342 O O . VAL A 1 202 ? 5.493 0.407 27.920 1.00 15.65 211 VAL A O 1
ATOM 1346 N N . LYS A 1 203 ? 6.123 2.570 27.945 1.00 14.08 212 LYS A N 1
ATOM 1347 C CA . LYS A 1 203 ? 6.755 2.503 29.279 1.00 13.61 212 LYS A CA 1
ATOM 1348 C C . LYS A 1 203 ? 5.877 3.282 30.262 1.00 13.92 212 LYS A C 1
ATOM 1349 O O . LYS A 1 203 ? 5.573 4.436 30.047 1.00 14.63 212 LYS A O 1
ATOM 1355 N N . ILE A 1 204 ? 5.431 2.604 31.307 1.00 15.01 213 ILE A N 1
ATOM 1356 C CA . ILE A 1 204 ? 4.398 3.125 32.214 1.00 15.18 213 ILE A CA 1
ATOM 1357 C C . ILE A 1 204 ? 4.915 3.402 33.615 1.00 16.43 213 ILE A C 1
ATOM 1358 O O . ILE A 1 204 ? 5.974 2.910 34.001 1.00 17.54 213 ILE A O 1
ATOM 1363 N N . ALA A 1 205 ? 4.170 4.213 34.381 1.00 18.05 214 ALA A N 1
ATOM 1364 C CA . ALA A 1 205 ? 4.577 4.636 35.699 1.00 17.62 214 ALA A CA 1
ATOM 1365 C C . ALA A 1 205 ? 4.207 3.563 36.717 1.00 18.84 214 ALA A C 1
ATOM 1366 O O . ALA A 1 205 ? 3.263 2.883 36.547 1.00 19.58 214 ALA A O 1
ATOM 1368 N N . PRO A 1 206 ? 4.905 3.481 37.849 1.00 19.44 215 PRO A N 1
ATOM 1369 C CA . PRO A 1 206 ? 4.500 2.496 38.862 1.00 20.50 215 PRO A CA 1
ATOM 1370 C C . PRO A 1 206 ? 3.188 2.816 39.644 1.00 25.42 215 PRO A C 1
ATOM 1371 O O . PRO A 1 206 ? 2.554 1.893 40.160 1.00 25.86 215 PRO A O 1
ATOM 1375 N N . ASP A 1 207 ? 2.783 4.102 39.675 1.00 26.13 216 ASP A N 1
ATOM 1376 C CA . ASP A 1 207 ? 1.709 4.596 40.537 1.00 28.72 216 ASP A CA 1
ATOM 1377 C C . ASP A 1 207 ? 0.323 4.626 39.861 1.00 29.92 216 ASP A C 1
ATOM 1378 O O . ASP A 1 207 ? -0.621 5.102 40.449 1.00 30.37 216 ASP A O 1
ATOM 1383 N N . LEU A 1 208 ? 0.177 4.077 38.657 1.00 27.13 217 LEU A N 1
ATOM 1384 C CA . LEU A 1 208 ? -1.119 4.049 38.004 1.00 25.31 217 LEU A CA 1
ATOM 1385 C C . LEU A 1 208 ? -2.167 3.259 38.839 1.00 25.15 217 LEU A C 1
ATOM 1386 O O . LEU A 1 208 ? -1.817 2.348 39.559 1.00 23.35 217 LEU A O 1
ATOM 1391 N N . SER A 1 209 ? -3.449 3.621 38.725 1.00 23.63 218 SER A N 1
ATOM 1392 C CA . SER A 1 209 ? -4.534 2.844 39.315 1.00 22.43 218 SER A CA 1
ATOM 1393 C C . SER A 1 209 ? -4.618 1.485 38.633 1.00 24.15 218 SER A C 1
ATOM 1394 O O . SER A 1 209 ? -4.134 1.320 37.529 1.00 27.56 218 SER A O 1
ATOM 1397 N N . ASP A 1 210 ? -5.296 0.526 39.249 1.00 22.64 219 ASP A N 1
ATOM 1398 C CA . ASP A 1 210 ? -5.524 -0.747 38.588 1.00 25.87 219 ASP A CA 1
ATOM 1399 C C . ASP A 1 210 ? -6.301 -0.592 37.304 1.00 26.36 219 ASP A C 1
ATOM 1400 O O . ASP A 1 210 ? -6.054 -1.299 36.334 1.00 25.82 219 ASP A O 1
ATOM 1405 N N . SER A 1 211 ? -7.264 0.332 37.285 1.00 25.03 220 SER A N 1
ATOM 1406 C CA . SER A 1 211 ? -8.100 0.440 36.105 1.00 25.06 220 SER A CA 1
ATOM 1407 C C . SER A 1 211 ? -7.325 1.109 34.956 1.00 24.03 220 SER A C 1
ATOM 1408 O O . SER A 1 211 ? -7.552 0.775 33.787 1.00 24.66 220 SER A O 1
ATOM 1411 N N . ASP A 1 212 ? -6.429 2.040 35.265 1.00 23.99 221 ASP A N 1
ATOM 1412 C CA . ASP A 1 212 ? -5.511 2.609 34.255 1.00 25.60 221 ASP A CA 1
ATOM 1413 C C . ASP A 1 212 ? -4.627 1.476 33.624 1.00 23.60 221 ASP A C 1
ATOM 1414 O O . ASP A 1 212 ? -4.502 1.358 32.427 1.00 23.19 221 ASP A O 1
ATOM 1419 N N . LEU A 1 213 ? -4.040 0.647 34.460 1.00 24.75 222 LEU A N 1
ATOM 1420 C CA . LEU A 1 213 ? -3.236 -0.473 34.005 1.00 23.85 222 LEU A CA 1
ATOM 1421 C C . LEU A 1 213 ? -4.028 -1.392 33.122 1.00 23.95 222 LEU A C 1
ATOM 1422 O O . LEU A 1 213 ? -3.498 -1.874 32.127 1.00 24.07 222 LEU A O 1
ATOM 1427 N N . ASP A 1 214 ? -5.279 -1.687 33.495 1.00 21.56 223 ASP A N 1
ATOM 1428 C CA . ASP A 1 214 ? -6.068 -2.559 32.682 1.00 21.66 223 ASP A CA 1
ATOM 1429 C C . ASP A 1 214 ? -6.350 -1.905 31.339 1.00 20.37 223 ASP A C 1
ATOM 1430 O O . ASP A 1 214 ? -6.373 -2.578 30.309 1.00 22.46 223 ASP A O 1
ATOM 1435 N N . ASP A 1 215 ? -6.588 -0.609 31.359 1.00 20.38 224 ASP A N 1
ATOM 1436 C CA . ASP A 1 215 ? -6.996 0.077 30.128 1.00 21.60 224 ASP A CA 1
ATOM 1437 C C . ASP A 1 215 ? -5.822 0.241 29.145 1.00 19.77 224 ASP A C 1
ATOM 1438 O O . ASP A 1 215 ? -6.002 0.172 27.953 1.00 17.95 224 ASP A O 1
ATOM 1443 N N . ILE A 1 216 ? -4.655 0.545 29.681 1.00 19.07 225 ILE A N 1
ATOM 1444 C CA . ILE A 1 216 ? -3.452 0.671 28.850 1.00 19.57 225 ILE A CA 1
ATOM 1445 C C . ILE A 1 216 ? -3.109 -0.666 28.255 1.00 19.63 225 ILE A C 1
ATOM 1446 O O . ILE A 1 216 ? -2.786 -0.791 27.058 1.00 19.84 225 ILE A O 1
ATOM 1451 N N . ALA A 1 217 ? -3.227 -1.705 29.083 1.00 20.61 226 ALA A N 1
ATOM 1452 C CA . ALA A 1 217 ? -2.999 -3.044 28.585 1.00 21.15 226 ALA A CA 1
ATOM 1453 C C . ALA A 1 217 ? -3.896 -3.375 27.407 1.00 21.03 226 ALA A C 1
ATOM 1454 O O . ALA A 1 217 ? -3.410 -3.834 26.369 1.00 18.45 226 ALA A O 1
ATOM 1456 N N . ASP A 1 218 ? -5.185 -3.110 27.564 1.00 22.03 227 ASP A N 1
ATOM 1457 C CA . ASP A 1 218 ? -6.185 -3.361 26.509 1.00 20.83 227 ASP A CA 1
ATOM 1458 C C . ASP A 1 218 ? -5.894 -2.464 25.323 1.00 19.77 227 ASP A C 1
ATOM 1459 O O . ASP A 1 218 ? -6.010 -2.887 24.187 1.00 18.84 227 ASP A O 1
ATOM 1464 N N . LEU A 1 219 ? -5.500 -1.215 25.542 1.00 18.79 228 LEU A N 1
ATOM 1465 C CA . LEU A 1 219 ? -5.203 -0.371 24.400 1.00 18.28 228 LEU A CA 1
ATOM 1466 C C . LEU A 1 219 ? -3.998 -0.897 23.592 1.00 18.37 228 LEU A C 1
ATOM 1467 O O . LEU A 1 219 ? -3.994 -0.971 22.352 1.00 18.43 228 LEU A O 1
ATOM 1472 N N . ALA A 1 220 ? -2.961 -1.267 24.311 1.00 19.56 229 ALA A N 1
ATOM 1473 C CA . ALA A 1 220 ? -1.778 -1.839 23.698 1.00 19.21 229 ALA A CA 1
ATOM 1474 C C . ALA A 1 220 ? -2.137 -3.038 22.832 1.00 19.21 229 ALA A C 1
ATOM 1475 O O . ALA A 1 220 ? -1.621 -3.134 21.724 1.00 17.70 229 ALA A O 1
ATOM 1477 N N . VAL A 1 221 ? -2.988 -3.941 23.335 1.00 19.35 230 VAL A N 1
ATOM 1478 C CA . VAL A 1 221 ? -3.468 -5.090 22.526 1.00 21.19 230 VAL A CA 1
ATOM 1479 C C . VAL A 1 221 ? -4.265 -4.622 21.324 1.00 21.10 230 VAL A C 1
ATOM 1480 O O . VAL A 1 221 ? -4.023 -5.028 20.191 1.00 20.54 230 VAL A O 1
ATOM 1484 N N . GLU A 1 222 ? -5.195 -3.715 21.567 1.00 21.97 231 GLU A N 1
ATOM 1485 C CA . GLU A 1 222 ? -6.032 -3.208 20.509 1.00 21.87 231 GLU A CA 1
ATOM 1486 C C . GLU A 1 222 ? -5.227 -2.569 19.396 1.00 22.06 231 GLU A C 1
ATOM 1487 O O . GLU A 1 222 ? -5.587 -2.764 18.245 1.00 18.64 231 GLU A O 1
ATOM 1493 N N . LEU A 1 223 ? -4.195 -1.782 19.724 1.00 18.99 232 LEU A N 1
ATOM 1494 C CA . LEU A 1 223 ? -3.317 -1.159 18.695 1.00 20.19 232 LEU A CA 1
ATOM 1495 C C . LEU A 1 223 ? -2.233 -2.075 18.160 1.00 21.19 232 LEU A C 1
ATOM 1496 O O . LEU A 1 223 ? -1.394 -1.657 17.331 1.00 18.15 232 LEU A O 1
ATOM 1501 N N . ASP A 1 224 ? -2.250 -3.346 18.594 1.00 21.24 233 ASP A N 1
ATOM 1502 C CA . ASP A 1 224 ? -1.247 -4.305 18.127 1.00 20.61 233 ASP A CA 1
ATOM 1503 C C . ASP A 1 224 ? 0.204 -3.878 18.431 1.00 20.85 233 ASP A C 1
ATOM 1504 O O . ASP A 1 224 ? 1.090 -3.923 17.552 1.00 18.97 233 ASP A O 1
ATOM 1509 N N . LEU A 1 225 ? 0.435 -3.407 19.654 1.00 20.31 234 LEU A N 1
ATOM 1510 C CA . LEU A 1 225 ? 1.768 -3.027 20.065 1.00 20.08 234 LEU A CA 1
ATOM 1511 C C . LEU A 1 225 ? 2.518 -4.319 20.429 1.00 19.43 234 LEU A C 1
ATOM 1512 O O . LEU A 1 225 ? 1.918 -5.353 20.618 1.00 16.19 234 LEU A O 1
ATOM 1517 N N . ALA A 1 226 ? 3.831 -4.218 20.546 1.00 17.84 235 ALA A N 1
ATOM 1518 C CA . ALA A 1 226 ? 4.654 -5.357 20.790 1.00 18.49 235 ALA A CA 1
ATOM 1519 C C . ALA A 1 226 ? 4.753 -5.642 22.296 1.00 18.60 235 ALA A C 1
ATOM 1520 O O . ALA A 1 226 ? 4.930 -6.755 22.676 1.00 22.73 235 ALA A O 1
ATOM 1522 N N . GLY A 1 227 ? 4.657 -4.631 23.132 1.00 17.45 236 GLY A N 1
ATOM 1523 C CA . GLY A 1 227 ? 4.767 -4.818 24.582 1.00 16.54 236 GLY A CA 1
ATOM 1524 C C . GLY A 1 227 ? 4.684 -3.608 25.490 1.00 16.45 236 GLY A C 1
ATOM 1525 O O . GLY A 1 227 ? 4.378 -2.485 25.056 1.00 15.89 236 GLY A O 1
ATOM 1526 N N . ILE A 1 228 ? 4.942 -3.864 26.779 1.00 15.77 237 ILE A N 1
ATOM 1527 C CA . ILE A 1 228 ? 4.845 -2.861 27.791 1.00 16.34 237 ILE A CA 1
ATOM 1528 C C . ILE A 1 228 ? 6.095 -3.001 28.645 1.00 17.26 237 ILE A C 1
ATOM 1529 O O . ILE A 1 228 ? 6.498 -4.133 29.022 1.00 15.74 237 ILE A O 1
ATOM 1534 N N . VAL A 1 229 ? 6.723 -1.851 28.904 1.00 17.47 238 VAL A N 1
ATOM 1535 C CA . VAL A 1 229 ? 7.831 -1.759 29.883 1.00 17.69 238 VAL A CA 1
ATOM 1536 C C . VAL A 1 229 ? 7.300 -1.210 31.209 1.00 18.56 238 VAL A C 1
ATOM 1537 O O . VAL A 1 229 ? 6.696 -0.117 31.264 1.00 15.78 238 VAL A O 1
ATOM 1541 N N . ALA A 1 230 ? 7.459 -1.998 32.283 1.00 16.72 239 ALA A N 1
ATOM 1542 C CA . ALA A 1 230 ? 6.947 -1.586 33.541 1.00 15.11 239 ALA A CA 1
ATOM 1543 C C . ALA A 1 230 ? 8.050 -1.814 34.586 1.00 14.56 239 ALA A C 1
ATOM 1544 O O . ALA A 1 230 ? 8.399 -2.970 34.776 1.00 15.76 239 ALA A O 1
ATOM 1546 N N . THR A 1 231 ? 8.594 -0.814 35.260 1.00 13.95 240 THR A N 1
ATOM 1547 C CA . THR A 1 231 ? 8.010 0.471 35.574 1.00 17.87 240 THR A CA 1
ATOM 1548 C C . THR A 1 231 ? 9.053 1.608 35.444 1.00 17.26 240 THR A C 1
ATOM 1549 O O . THR A 1 231 ? 10.283 1.358 35.495 1.00 17.63 240 THR A O 1
ATOM 1553 N N . ASN A 1 232 ? 8.606 2.855 35.263 1.00 15.16 241 ASN A N 1
ATOM 1554 C CA . ASN A 1 232 ? 9.489 3.974 35.366 1.00 15.45 241 ASN A CA 1
ATOM 1555 C C . ASN A 1 232 ? 9.701 4.200 36.897 1.00 15.98 241 ASN A C 1
ATOM 1556 O O . ASN A 1 232 ? 9.205 3.432 37.739 1.00 13.92 241 ASN A O 1
ATOM 1561 N N . THR A 1 233 ? 10.408 5.256 37.238 1.00 18.95 242 THR A N 1
ATOM 1562 C CA . THR A 1 233 ? 10.578 5.710 38.640 1.00 20.34 242 THR A CA 1
ATOM 1563 C C . THR A 1 233 ? 9.257 6.147 39.349 1.00 22.40 242 THR A C 1
ATOM 1564 O O . THR A 1 233 ? 8.205 6.353 38.691 1.00 18.30 242 THR A O 1
ATOM 1568 N N . THR A 1 234 ? 9.312 6.265 40.678 1.00 22.47 243 THR A N 1
ATOM 1569 C CA . THR A 1 234 ? 8.133 6.711 41.456 1.00 23.82 243 THR A CA 1
ATOM 1570 C C . THR A 1 234 ? 8.444 8.106 41.956 1.00 23.21 243 THR A C 1
ATOM 1571 O O . THR A 1 234 ? 9.583 8.436 42.146 1.00 22.90 243 THR A O 1
ATOM 1575 N N . VAL A 1 235 ? 7.435 8.923 42.191 1.00 24.15 244 VAL A N 1
ATOM 1576 C CA . VAL A 1 235 ? 7.690 10.154 42.945 1.00 27.59 244 VAL A CA 1
ATOM 1577 C C . VAL A 1 235 ? 7.520 9.963 44.466 1.00 28.04 244 VAL A C 1
ATOM 1578 O O . VAL A 1 235 ? 7.996 10.789 45.205 1.00 30.53 244 VAL A O 1
ATOM 1582 N N . SER A 1 236 ? 6.895 8.888 44.936 1.00 29.37 245 SER A N 1
ATOM 1583 C CA . SER A 1 236 ? 6.777 8.675 46.404 1.00 31.00 245 SER A CA 1
ATOM 1584 C C . SER A 1 236 ? 8.121 8.512 47.102 1.00 35.89 245 SER A C 1
ATOM 1585 O O . SER A 1 236 ? 9.005 7.845 46.559 1.00 32.17 245 SER A O 1
ATOM 1588 N N . ARG A 1 237 ? 8.276 9.152 48.280 1.00 37.40 246 ARG A N 1
ATOM 1589 C CA . ARG A 1 237 ? 9.467 8.997 49.119 1.00 39.61 246 ARG A CA 1
ATOM 1590 C C . ARG A 1 237 ? 9.142 8.160 50.333 1.00 41.75 246 ARG A C 1
ATOM 1591 O O . ARG A 1 237 ? 9.929 8.100 51.292 1.00 42.06 246 ARG A O 1
ATOM 1599 N N . ASP A 1 238 ? 7.980 7.547 50.326 1.00 44.05 247 ASP A N 1
ATOM 1600 C CA . ASP A 1 238 ? 7.580 6.744 51.444 1.00 50.07 247 ASP A CA 1
ATOM 1601 C C . ASP A 1 238 ? 8.560 5.567 51.591 1.00 47.29 247 ASP A C 1
ATOM 1602 O O . ASP A 1 238 ? 8.956 4.946 50.608 1.00 39.33 247 ASP A O 1
ATOM 1607 N N . GLY A 1 239 ? 8.996 5.291 52.820 1.00 46.87 248 GLY A N 1
ATOM 1608 C CA . GLY A 1 239 ? 9.840 4.134 53.083 1.00 41.74 248 GLY A CA 1
ATOM 1609 C C . GLY A 1 239 ? 11.321 4.435 53.114 1.00 41.98 248 GLY A C 1
ATOM 1610 O O . GLY A 1 239 ? 12.075 3.654 53.645 1.00 43.64 248 GLY A O 1
ATOM 1611 N N . LEU A 1 240 ? 11.757 5.579 52.605 1.00 37.53 249 LEU A N 1
ATOM 1612 C CA . LEU A 1 240 ? 13.169 5.847 52.567 1.00 36.90 249 LEU A CA 1
ATOM 1613 C C . LEU A 1 240 ? 13.835 6.096 53.980 1.00 41.49 249 LEU A C 1
ATOM 1614 O O . LEU A 1 240 ? 13.366 6.918 54.755 1.00 46.02 249 LEU A O 1
ATOM 1619 N N . THR A 1 241 ? 14.890 5.332 54.279 1.00 43.68 250 THR A N 1
ATOM 1620 C CA . THR A 1 241 ? 15.852 5.495 55.413 1.00 44.80 250 THR A CA 1
ATOM 1621 C C . THR A 1 241 ? 16.895 6.613 55.242 1.00 47.59 250 THR A C 1
ATOM 1622 O O . THR A 1 241 ? 17.430 7.108 56.230 1.00 46.19 250 THR A O 1
ATOM 1626 N N . THR A 1 242 ? 17.300 6.917 54.009 1.00 44.48 251 THR A N 1
ATOM 1627 C CA . THR A 1 242 ? 18.461 7.777 53.830 1.00 45.03 251 THR A CA 1
ATOM 1628 C C . THR A 1 242 ? 18.183 9.113 54.484 1.00 52.48 251 THR A C 1
ATOM 1629 O O . THR A 1 242 ? 17.139 9.726 54.225 1.00 51.84 251 THR A O 1
ATOM 1633 N N . PRO A 1 243 ? 19.115 9.570 55.341 1.00 56.48 252 PRO A N 1
ATOM 1634 C CA . PRO A 1 243 ? 18.837 10.775 56.099 1.00 56.30 252 PRO A CA 1
ATOM 1635 C C . PRO A 1 243 ? 19.013 12.022 55.242 1.00 52.47 252 PRO A C 1
ATOM 1636 O O . PRO A 1 243 ? 19.964 12.125 54.441 1.00 52.41 252 PRO A O 1
ATOM 1640 N N . GLY A 1 244 ? 18.100 12.963 55.426 1.00 50.02 253 GLY A N 1
ATOM 1641 C CA . GLY A 1 244 ? 18.179 14.244 54.746 1.00 56.98 253 GLY A CA 1
ATOM 1642 C C . GLY A 1 244 ? 17.563 14.206 53.358 1.00 57.97 253 GLY A C 1
ATOM 1643 O O . GLY A 1 244 ? 17.833 15.096 52.538 1.00 55.77 253 GLY A O 1
ATOM 1644 N N . VAL A 1 245 ? 16.730 13.180 53.128 1.00 55.74 254 VAL A N 1
ATOM 1645 C CA . VAL A 1 245 ? 15.983 12.982 51.879 1.00 53.08 254 VAL A CA 1
ATOM 1646 C C . VAL A 1 245 ? 14.879 14.013 51.717 1.00 52.02 254 VAL A C 1
ATOM 1647 O O . VAL A 1 245 ? 14.593 14.404 50.597 1.00 46.16 254 VAL A O 1
ATOM 1651 N N . ASP A 1 246 ? 14.282 14.439 52.836 1.00 52.43 255 ASP A N 1
ATOM 1652 C CA . ASP A 1 246 ? 13.380 15.594 52.893 1.00 56.95 255 ASP A CA 1
ATOM 1653 C C . ASP A 1 246 ? 13.951 16.790 52.168 1.00 56.78 255 ASP A C 1
ATOM 1654 O O . ASP A 1 246 ? 13.281 17.390 51.364 1.00 56.55 255 ASP A O 1
ATOM 1659 N N . ARG A 1 247 ? 15.194 17.128 52.488 1.00 65.76 256 ARG A N 1
ATOM 1660 C CA . ARG A 1 247 ? 15.896 18.310 51.946 1.00 67.28 256 ARG A CA 1
ATOM 1661 C C . ARG A 1 247 ? 16.077 18.286 50.430 1.00 63.13 256 ARG A C 1
ATOM 1662 O O . ARG A 1 247 ? 16.185 19.340 49.795 1.00 68.65 256 ARG A O 1
ATOM 1670 N N . LEU A 1 248 ? 16.117 17.092 49.849 1.00 56.65 257 LEU A N 1
ATOM 1671 C CA . LEU A 1 248 ? 16.378 16.937 48.422 1.00 50.47 257 LEU A CA 1
ATOM 1672 C C . LEU A 1 248 ? 15.130 17.322 47.712 1.00 45.14 257 LEU A C 1
ATOM 1673 O O . LEU A 1 248 ? 14.051 17.043 48.178 1.00 55.59 257 LEU A O 1
ATOM 1678 N N . GLY A 1 249 ? 15.262 17.987 46.594 1.00 42.43 258 GLY A N 1
ATOM 1679 C CA . GLY A 1 249 ? 14.087 18.463 45.876 1.00 46.39 258 GLY A CA 1
ATOM 1680 C C . GLY A 1 249 ? 13.376 17.379 45.069 1.00 46.14 258 GLY A C 1
ATOM 1681 O O . GLY A 1 249 ? 13.641 16.190 45.245 1.00 42.08 258 GLY A O 1
ATOM 1682 N N . PRO A 1 250 ? 12.475 17.790 44.166 1.00 47.14 259 PRO A N 1
ATOM 1683 C CA . PRO A 1 250 ? 11.690 16.879 43.325 1.00 46.75 259 PRO A CA 1
ATOM 1684 C C . PRO A 1 250 ? 12.544 15.940 42.467 1.00 40.46 259 PRO A C 1
ATOM 1685 O O . PRO A 1 250 ? 13.706 16.243 42.164 1.00 37.01 259 PRO A O 1
ATOM 1689 N N . GLY A 1 251 ? 11.966 14.809 42.070 1.00 34.80 260 GLY A N 1
ATOM 1690 C CA . GLY A 1 251 ? 12.730 13.848 41.260 1.00 32.30 260 GLY A CA 1
ATOM 1691 C C . GLY A 1 251 ? 12.181 12.460 41.438 1.00 30.72 260 GLY A C 1
ATOM 1692 O O . GLY A 1 251 ? 11.455 12.189 42.393 1.00 29.40 260 GLY A O 1
ATOM 1693 N N . GLY A 1 252 ? 12.506 11.571 40.509 1.00 25.50 261 GLY A N 1
ATOM 1694 C CA . GLY A 1 252 ? 11.945 10.233 40.554 1.00 26.43 261 GLY A CA 1
ATOM 1695 C C . GLY A 1 252 ? 12.827 9.390 41.443 1.00 25.25 261 GLY A C 1
ATOM 1696 O O . GLY A 1 252 ? 14.041 9.612 41.516 1.00 23.85 261 GLY A O 1
ATOM 1697 N N . ILE A 1 253 ? 12.229 8.409 42.093 1.00 21.44 262 ILE A N 1
ATOM 1698 C CA . ILE A 1 253 ? 12.974 7.498 42.954 1.00 22.80 262 ILE A CA 1
ATOM 1699 C C . ILE A 1 253 ? 13.085 6.160 42.231 1.00 20.45 262 ILE A C 1
ATOM 1700 O O . ILE A 1 253 ? 12.082 5.651 41.778 1.00 21.63 262 ILE A O 1
ATOM 1705 N N . SER A 1 254 ? 14.289 5.587 42.192 1.00 22.16 263 SER A N 1
ATOM 1706 C CA . SER A 1 254 ? 14.569 4.257 41.560 1.00 22.31 263 SER A CA 1
ATOM 1707 C C . SER A 1 254 ? 15.036 3.210 42.561 1.00 24.38 263 SER A C 1
ATOM 1708 O O . SER A 1 254 ? 15.275 3.543 43.713 1.00 29.82 263 SER A O 1
ATOM 1711 N N . GLY A 1 255 ? 15.169 1.946 42.132 1.00 23.95 264 GLY A N 1
ATOM 1712 C CA . GLY A 1 255 ? 15.791 0.958 42.939 1.00 20.77 264 GLY A CA 1
ATOM 1713 C C . GLY A 1 255 ? 14.794 0.163 43.770 1.00 23.17 264 GLY A C 1
ATOM 1714 O O . GLY A 1 255 ? 13.618 0.026 43.369 1.00 20.74 264 GLY A O 1
ATOM 1715 N N . PRO A 1 256 ? 15.259 -0.437 44.898 1.00 21.84 265 PRO A N 1
ATOM 1716 C CA . PRO A 1 256 ? 14.394 -1.354 45.686 1.00 23.51 265 PRO A CA 1
ATOM 1717 C C . PRO A 1 256 ? 13.062 -0.767 46.146 1.00 20.70 265 PRO A C 1
ATOM 1718 O O . PRO A 1 256 ? 12.120 -1.482 46.186 1.00 23.21 265 PRO A O 1
ATOM 1722 N N . PRO A 1 257 ? 12.954 0.540 46.409 1.00 22.40 266 PRO A N 1
ATOM 1723 C CA . PRO A 1 257 ? 11.621 1.084 46.651 1.00 23.50 266 PRO A CA 1
ATOM 1724 C C . PRO A 1 257 ? 10.553 0.760 45.642 1.00 23.26 266 PRO A C 1
ATOM 1725 O O . PRO A 1 257 ? 9.380 0.674 46.017 1.00 23.36 266 PRO A O 1
ATOM 1729 N N . LEU A 1 258 ? 10.948 0.512 44.402 1.00 22.38 267 LEU A N 1
ATOM 1730 C CA . LEU A 1 258 ? 10.033 0.129 43.342 1.00 21.74 267 LEU A CA 1
ATOM 1731 C C . LEU A 1 258 ? 9.685 -1.401 43.256 1.00 23.00 267 LEU A C 1
ATOM 1732 O O . LEU A 1 258 ? 8.760 -1.755 42.551 1.00 22.19 267 LEU A O 1
ATOM 1737 N N . ALA A 1 259 ? 10.421 -2.271 43.953 1.00 19.76 268 ALA A N 1
ATOM 1738 C CA . ALA A 1 259 ? 10.446 -3.662 43.615 1.00 21.09 268 ALA A CA 1
ATOM 1739 C C . ALA A 1 259 ? 9.061 -4.303 43.827 1.00 21.00 268 ALA A C 1
ATOM 1740 O O . ALA A 1 259 ? 8.509 -5.018 42.965 1.00 19.60 268 ALA A O 1
ATOM 1742 N N . GLN A 1 260 ? 8.444 -3.986 44.940 1.00 23.91 269 GLN A N 1
ATOM 1743 C CA . GLN A 1 260 ? 7.145 -4.556 45.239 1.00 26.68 269 GLN A CA 1
ATOM 1744 C C . GLN A 1 260 ? 6.048 -4.227 44.186 1.00 25.15 269 GLN A C 1
ATOM 1745 O O . GLN A 1 260 ? 5.243 -5.083 43.724 1.00 23.32 269 GLN A O 1
ATOM 1751 N N . ARG A 1 261 ? 5.990 -2.964 43.864 1.00 25.46 270 ARG A N 1
ATOM 1752 C CA . ARG A 1 261 ? 5.029 -2.476 42.925 1.00 27.96 270 ARG A CA 1
ATOM 1753 C C . ARG A 1 261 ? 5.301 -3.037 41.576 1.00 23.35 270 ARG A C 1
ATOM 1754 O O . ARG A 1 261 ? 4.382 -3.335 40.843 1.00 24.10 270 ARG A O 1
ATOM 1762 N N . ALA A 1 262 ? 6.573 -3.160 41.242 1.00 23.21 271 ALA A N 1
ATOM 1763 C CA . ALA A 1 262 ? 6.950 -3.501 39.867 1.00 22.02 271 ALA A CA 1
ATOM 1764 C C . ALA A 1 262 ? 6.579 -4.918 39.638 1.00 21.85 271 ALA A C 1
ATOM 1765 O O . ALA A 1 262 ? 6.092 -5.274 38.547 1.00 19.60 271 ALA A O 1
ATOM 1767 N N . VAL A 1 263 ? 6.738 -5.746 40.682 1.00 21.38 272 VAL A N 1
ATOM 1768 C CA . VAL A 1 263 ? 6.329 -7.151 40.548 1.00 22.34 272 VAL A CA 1
ATOM 1769 C C . VAL A 1 263 ? 4.800 -7.268 40.514 1.00 21.54 272 VAL A C 1
ATOM 1770 O O . VAL A 1 263 ? 4.214 -8.067 39.778 1.00 21.79 272 VAL A O 1
ATOM 1774 N N . GLN A 1 264 ? 4.152 -6.507 41.358 1.00 21.79 273 GLN A N 1
ATOM 1775 C CA . GLN A 1 264 ? 2.693 -6.501 41.384 1.00 24.91 273 GLN A CA 1
ATOM 1776 C C . GLN A 1 264 ? 2.116 -6.112 40.000 1.00 23.72 273 GLN A C 1
ATOM 1777 O O . GLN A 1 264 ? 1.184 -6.746 39.485 1.00 23.36 273 GLN A O 1
ATOM 1783 N N . VAL A 1 265 ? 2.685 -5.079 39.404 1.00 21.52 274 VAL A N 1
ATOM 1784 C CA . VAL A 1 265 ? 2.199 -4.568 38.114 1.00 21.47 274 VAL A CA 1
ATOM 1785 C C . VAL A 1 265 ? 2.447 -5.597 37.043 1.00 19.84 274 VAL A C 1
ATOM 1786 O O . VAL A 1 265 ? 1.584 -5.855 36.221 1.00 19.03 274 VAL A O 1
ATOM 1790 N N . LEU A 1 266 ? 3.619 -6.234 37.104 1.00 18.68 275 LEU A N 1
ATOM 1791 C CA . LEU A 1 266 ? 3.953 -7.289 36.156 1.00 19.21 275 LEU A CA 1
ATOM 1792 C C . LEU A 1 266 ? 2.935 -8.417 36.188 1.00 20.27 275 LEU A C 1
ATOM 1793 O O . LEU A 1 266 ? 2.507 -8.875 35.114 1.00 17.62 275 LEU A O 1
ATOM 1798 N N . ARG A 1 267 ? 2.547 -8.857 37.403 1.00 21.21 276 ARG A N 1
ATOM 1799 C CA . ARG A 1 267 ? 1.627 -10.002 37.547 1.00 24.30 276 ARG A CA 1
ATOM 1800 C C . ARG A 1 267 ? 0.240 -9.676 37.071 1.00 20.65 276 ARG A C 1
ATOM 1801 O O . ARG A 1 267 ? -0.349 -10.467 36.358 1.00 23.52 276 ARG A O 1
ATOM 1809 N N . ARG A 1 268 ? -0.214 -8.446 37.345 1.00 22.80 277 ARG A N 1
ATOM 1810 C CA . ARG A 1 268 ? -1.514 -7.995 36.795 1.00 22.56 277 ARG A CA 1
ATOM 1811 C C . ARG A 1 268 ? -1.498 -8.010 35.250 1.00 20.27 277 ARG A C 1
ATOM 1812 O O . ARG A 1 268 ? -2.448 -8.510 34.596 1.00 18.64 277 ARG A O 1
ATOM 1820 N N . LEU A 1 269 ? -0.460 -7.416 34.653 1.00 19.41 278 LEU A N 1
ATOM 1821 C CA . LEU A 1 269 ? -0.429 -7.313 33.176 1.00 19.26 278 LEU A CA 1
ATOM 1822 C C . LEU A 1 269 ? -0.315 -8.682 32.578 1.00 19.22 278 LEU A C 1
ATOM 1823 O O . LEU A 1 269 ? -0.949 -8.980 31.573 1.00 17.45 278 LEU A O 1
ATOM 1828 N N . TYR A 1 270 ? 0.566 -9.484 33.152 1.00 18.76 279 TYR A N 1
ATOM 1829 C CA . TYR A 1 270 ? 0.722 -10.840 32.640 1.00 21.06 279 TYR A CA 1
ATOM 1830 C C . TYR A 1 270 ? -0.577 -11.657 32.683 1.00 22.07 279 TYR A C 1
ATOM 1831 O O . TYR A 1 270 ? -0.963 -12.320 31.706 1.00 19.71 279 TYR A O 1
ATOM 1840 N N . ASP A 1 271 ? -1.258 -11.624 33.802 1.00 25.59 280 ASP A N 1
ATOM 1841 C CA . ASP A 1 271 ? -2.533 -12.325 33.882 1.00 25.46 280 ASP A CA 1
ATOM 1842 C C . ASP A 1 271 ? -3.539 -11.791 32.839 1.00 24.88 280 ASP A C 1
ATOM 1843 O O . ASP A 1 271 ? -4.256 -12.567 32.233 1.00 24.11 280 ASP A O 1
ATOM 1848 N N A ARG A 1 272 ? -3.563 -10.483 32.617 0.50 25.64 281 ARG A N 1
ATOM 1849 N N B ARG A 1 272 ? -3.567 -10.487 32.582 0.50 22.42 281 ARG A N 1
ATOM 1850 C CA A ARG A 1 272 ? -4.566 -9.910 31.718 0.50 26.88 281 ARG A CA 1
ATOM 1851 C CA B ARG A 1 272 ? -4.620 -9.956 31.695 0.50 21.25 281 ARG A CA 1
ATOM 1852 C C A ARG A 1 272 ? -4.245 -10.178 30.239 0.50 26.00 281 ARG A C 1
ATOM 1853 C C B ARG A 1 272 ? -4.284 -9.996 30.202 0.50 22.50 281 ARG A C 1
ATOM 1854 O O A ARG A 1 272 ? -5.079 -10.693 29.503 0.50 24.90 281 ARG A O 1
ATOM 1855 O O B ARG A 1 272 ? -5.192 -10.075 29.381 0.50 21.29 281 ARG A O 1
ATOM 1870 N N . VAL A 1 273 ? -3.001 -9.911 29.847 1.00 23.81 282 VAL A N 1
ATOM 1871 C CA . VAL A 1 273 ? -2.633 -9.713 28.473 1.00 22.53 282 VAL A CA 1
ATOM 1872 C C . VAL A 1 273 ? -1.316 -10.404 28.081 1.00 24.88 282 VAL A C 1
ATOM 1873 O O . VAL A 1 273 ? -0.746 -10.201 26.993 1.00 24.58 282 VAL A O 1
ATOM 1877 N N . GLY A 1 274 ? -0.855 -11.294 28.947 1.00 25.32 283 GLY A N 1
ATOM 1878 C CA . GLY A 1 274 ? 0.433 -11.867 28.788 1.00 25.62 283 GLY A CA 1
ATOM 1879 C C . GLY A 1 274 ? 0.561 -12.809 27.628 1.00 28.34 283 GLY A C 1
ATOM 1880 O O . GLY A 1 274 ? 1.684 -13.115 27.222 1.00 26.77 283 GLY A O 1
ATOM 1881 N N . ASP A 1 275 ? -0.572 -13.296 27.105 1.00 27.70 284 ASP A N 1
ATOM 1882 C CA . ASP A 1 275 ? -0.572 -14.153 25.929 1.00 28.42 284 ASP A CA 1
ATOM 1883 C C . ASP A 1 275 ? -0.516 -13.334 24.635 1.00 28.46 284 ASP A C 1
ATOM 1884 O O . ASP A 1 275 ? -0.283 -13.879 23.601 1.00 30.07 284 ASP A O 1
ATOM 1889 N N . ARG A 1 276 ? -0.701 -12.026 24.709 1.00 25.82 285 ARG A N 1
ATOM 1890 C CA . ARG A 1 276 ? -0.903 -11.205 23.547 1.00 27.81 285 ARG A CA 1
ATOM 1891 C C . ARG A 1 276 ? 0.250 -10.195 23.328 1.00 28.15 285 ARG A C 1
ATOM 1892 O O . ARG A 1 276 ? 0.417 -9.624 22.267 1.00 28.58 285 ARG A O 1
ATOM 1900 N N . LEU A 1 277 ? 1.029 -9.921 24.353 1.00 26.56 286 LEU A N 1
ATOM 1901 C CA . LEU A 1 277 ? 2.232 -9.125 24.127 1.00 26.42 286 LEU A CA 1
ATOM 1902 C C . LEU A 1 277 ? 3.247 -9.341 25.212 1.00 23.58 286 LEU A C 1
ATOM 1903 O O . LEU A 1 277 ? 2.958 -9.897 26.285 1.00 25.26 286 LEU A O 1
ATOM 1908 N N . ALA A 1 278 ? 4.441 -8.849 24.946 1.00 21.70 287 ALA A N 1
ATOM 1909 C CA . ALA A 1 278 ? 5.565 -9.100 25.800 1.00 19.50 287 ALA A CA 1
ATOM 1910 C C . ALA A 1 278 ? 5.672 -8.071 26.911 1.00 18.49 287 ALA A C 1
ATOM 1911 O O . ALA A 1 278 ? 5.371 -6.883 26.733 1.00 17.05 287 ALA A O 1
ATOM 1913 N N . LEU A 1 279 ? 6.168 -8.512 28.052 1.00 16.85 288 LEU A N 1
ATOM 1914 C CA . LEU A 1 279 ? 6.342 -7.634 29.160 1.00 17.46 288 LEU A CA 1
ATOM 1915 C C . LEU A 1 279 ? 7.801 -7.570 29.544 1.00 17.77 288 LEU A C 1
ATOM 1916 O O . LEU A 1 279 ? 8.515 -8.635 29.617 1.00 17.34 288 LEU A O 1
ATOM 1921 N N . ILE A 1 280 ? 8.252 -6.334 29.778 1.00 15.53 289 ILE A N 1
ATOM 1922 C CA . ILE A 1 280 ? 9.638 -6.105 30.173 1.00 14.28 289 ILE A CA 1
ATOM 1923 C C . ILE A 1 280 ? 9.581 -5.543 31.546 1.00 14.40 289 ILE A C 1
ATOM 1924 O O . ILE A 1 280 ? 8.922 -4.548 31.759 1.00 13.20 289 ILE A O 1
ATOM 1929 N N . SER A 1 281 ? 10.206 -6.210 32.504 1.00 15.93 290 SER A N 1
ATOM 1930 C CA . SER A 1 281 ? 10.142 -5.759 33.890 1.00 15.37 290 SER A CA 1
ATOM 1931 C C . SER A 1 281 ? 11.382 -5.028 34.328 1.00 14.99 290 SER A C 1
ATOM 1932 O O . SER A 1 281 ? 12.483 -5.470 34.076 1.00 14.65 290 SER A O 1
ATOM 1935 N N . VAL A 1 282 ? 11.179 -3.915 35.025 1.00 15.97 291 VAL A N 1
ATOM 1936 C CA . VAL A 1 282 ? 12.227 -2.997 35.431 1.00 17.16 291 VAL A CA 1
ATOM 1937 C C . VAL A 1 282 ? 11.750 -2.285 36.702 1.00 16.59 291 VAL A C 1
ATOM 1938 O O . VAL A 1 282 ? 10.584 -1.892 36.850 1.00 14.62 291 VAL A O 1
ATOM 1942 N N . GLY A 1 283 ? 12.666 -2.172 37.649 1.00 16.90 292 GLY A N 1
ATOM 1943 C CA . GLY A 1 283 ? 12.394 -1.479 38.898 1.00 15.85 292 GLY A CA 1
ATOM 1944 C C . GLY A 1 283 ? 12.888 -2.371 40.032 1.00 16.18 292 GLY A C 1
ATOM 1945 O O . GLY A 1 283 ? 12.309 -3.449 40.264 1.00 17.21 292 GLY A O 1
ATOM 1946 N N . GLY A 1 284 ? 13.977 -1.948 40.659 1.00 15.76 293 GLY A N 1
ATOM 1947 C CA . GLY A 1 284 ? 14.495 -2.623 41.824 1.00 18.55 293 GLY A CA 1
ATOM 1948 C C . GLY A 1 284 ? 15.062 -4.034 41.648 1.00 19.34 293 GLY A C 1
ATOM 1949 O O . GLY A 1 284 ? 15.061 -4.809 42.597 1.00 18.51 293 GLY A O 1
ATOM 1950 N N . ILE A 1 285 ? 15.529 -4.394 40.453 1.00 18.13 294 ILE A N 1
ATOM 1951 C CA . ILE A 1 285 ? 16.120 -5.745 40.292 1.00 19.27 294 ILE A CA 1
ATOM 1952 C C . ILE A 1 285 ? 17.538 -5.657 40.768 1.00 19.76 294 ILE A C 1
ATOM 1953 O O . ILE A 1 285 ? 18.348 -4.961 40.155 1.00 19.22 294 ILE A O 1
ATOM 1958 N N . GLU A 1 286 ? 17.847 -6.389 41.849 1.00 22.04 295 GLU A N 1
ATOM 1959 C CA . GLU A 1 286 ? 19.193 -6.367 42.418 1.00 22.42 295 GLU A CA 1
ATOM 1960 C C . GLU A 1 286 ? 19.973 -7.680 42.230 1.00 20.80 295 GLU A C 1
ATOM 1961 O O . GLU A 1 286 ? 21.151 -7.633 42.001 1.00 20.46 295 GLU A O 1
ATOM 1967 N N . THR A 1 287 ? 19.307 -8.803 42.388 1.00 21.02 296 THR A N 1
ATOM 1968 C CA . THR A 1 287 ? 19.940 -10.122 42.509 1.00 22.69 296 THR A CA 1
ATOM 1969 C C . THR A 1 287 ? 19.320 -11.034 41.515 1.00 23.63 296 THR A C 1
ATOM 1970 O O . THR A 1 287 ? 18.207 -10.812 41.084 1.00 20.58 296 THR A O 1
ATOM 1974 N N . ALA A 1 288 ? 20.016 -12.114 41.191 1.00 26.24 297 ALA A N 1
ATOM 1975 C CA . ALA A 1 288 ? 19.454 -13.207 40.365 1.00 27.27 297 ALA A CA 1
ATOM 1976 C C . ALA A 1 288 ? 18.090 -13.739 40.866 1.00 25.47 297 ALA A C 1
ATOM 1977 O O . ALA A 1 288 ? 17.196 -14.044 40.075 1.00 22.31 297 ALA A O 1
ATOM 1979 N N . ASP A 1 289 ? 17.931 -13.849 42.173 1.00 25.76 298 ASP A N 1
ATOM 1980 C CA . ASP A 1 289 ? 16.633 -14.206 42.736 1.00 26.41 298 ASP A CA 1
ATOM 1981 C C . ASP A 1 289 ? 15.520 -13.195 42.311 1.00 25.16 298 ASP A C 1
ATOM 1982 O O . ASP A 1 289 ? 14.411 -13.604 41.922 1.00 24.46 298 ASP A O 1
ATOM 1987 N N . ASP A 1 290 ? 15.790 -11.891 42.452 1.00 22.87 299 ASP A N 1
ATOM 1988 C CA . ASP A 1 290 ? 14.826 -10.836 41.994 1.00 21.61 299 ASP A CA 1
ATOM 1989 C C . ASP A 1 290 ? 14.472 -11.112 40.545 1.00 19.25 299 ASP A C 1
ATOM 1990 O O . ASP A 1 290 ? 13.321 -11.149 40.157 1.00 20.23 299 ASP A O 1
ATOM 1995 N N . ALA A 1 291 ? 15.493 -11.323 39.743 1.00 21.14 300 ALA A N 1
ATOM 1996 C CA . ALA A 1 291 ? 15.329 -11.444 38.307 1.00 20.83 300 ALA A CA 1
ATOM 1997 C C . ALA A 1 291 ? 14.537 -12.661 37.895 1.00 22.14 300 ALA A C 1
ATOM 1998 O O . ALA A 1 291 ? 13.688 -12.605 36.995 1.00 21.64 300 ALA A O 1
ATOM 2000 N N . TRP A 1 292 ? 14.834 -13.792 38.539 1.00 23.85 301 TRP A N 1
ATOM 2001 C CA . TRP A 1 292 ? 14.114 -15.034 38.277 1.00 23.23 301 TRP A CA 1
ATOM 2002 C C . TRP A 1 292 ? 12.644 -14.868 38.643 1.00 21.55 301 TRP A C 1
ATOM 2003 O O . TRP A 1 292 ? 11.802 -15.192 37.846 1.00 23.99 301 TRP A O 1
ATOM 2014 N N . GLU A 1 293 ? 12.334 -14.328 39.815 1.00 22.76 302 GLU A N 1
ATOM 2015 C CA . GLU A 1 293 ? 10.947 -14.049 40.209 1.00 23.59 302 GLU A CA 1
ATOM 2016 C C . GLU A 1 293 ? 10.194 -13.262 39.115 1.00 23.70 302 GLU A C 1
ATOM 2017 O O . GLU A 1 293 ? 9.025 -13.536 38.841 1.00 24.17 302 GLU A O 1
ATOM 2023 N N . ARG A 1 294 ? 10.871 -12.306 38.484 1.00 20.66 303 ARG A N 1
ATOM 2024 C CA . ARG A 1 294 ? 10.203 -11.526 37.410 1.00 19.06 303 ARG A CA 1
ATOM 2025 C C . ARG A 1 294 ? 9.963 -12.397 36.207 1.00 18.61 303 ARG A C 1
ATOM 2026 O O . ARG A 1 294 ? 8.873 -12.342 35.595 1.00 20.00 303 ARG A O 1
ATOM 2034 N N . ILE A 1 295 ? 10.943 -13.232 35.833 1.00 18.54 304 ILE A N 1
ATOM 2035 C CA . ILE A 1 295 ? 10.758 -14.049 34.620 1.00 18.45 304 ILE A CA 1
ATOM 2036 C C . ILE A 1 295 ? 9.527 -14.952 34.808 1.00 20.65 304 ILE A C 1
ATOM 2037 O O . ILE A 1 295 ? 8.611 -15.002 34.001 1.00 23.84 304 ILE A O 1
ATOM 2042 N N . THR A 1 296 ? 9.548 -15.636 35.928 1.00 19.78 305 THR A N 1
ATOM 2043 C CA . THR A 1 296 ? 8.597 -1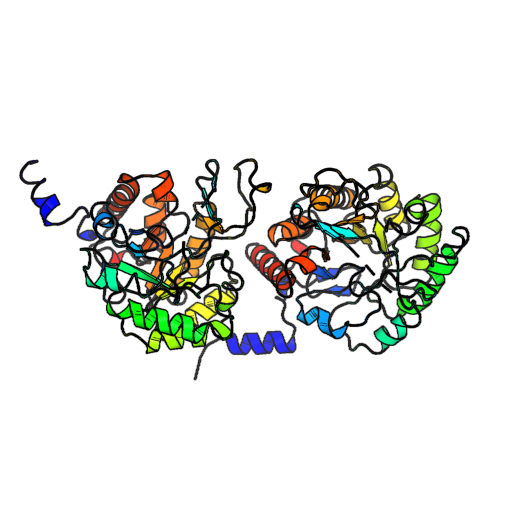6.670 36.343 1.00 21.96 305 THR A CA 1
ATOM 2044 C C . THR A 1 296 ? 7.170 -16.060 36.533 1.00 22.00 305 THR A C 1
ATOM 2045 O O . THR A 1 296 ? 6.126 -16.711 36.293 1.00 21.87 305 THR A O 1
ATOM 2049 N N . ALA A 1 297 ? 7.138 -14.783 36.922 1.00 19.38 306 ALA A N 1
ATOM 2050 C CA . ALA A 1 297 ? 5.925 -14.040 37.018 1.00 19.39 306 ALA A CA 1
ATOM 2051 C C . ALA A 1 297 ? 5.439 -13.477 35.687 1.00 21.12 306 ALA A C 1
ATOM 2052 O O . ALA 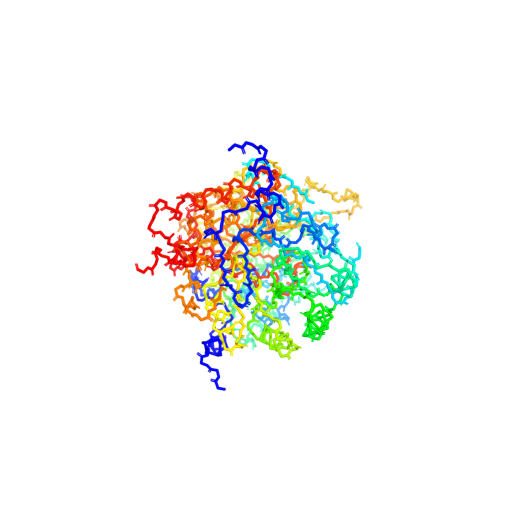A 1 297 ? 4.350 -12.907 35.635 1.00 24.02 306 ALA A O 1
ATOM 2054 N N . GLY A 1 298 ? 6.170 -13.699 34.598 1.00 22.69 307 GLY A N 1
ATOM 2055 C CA . GLY A 1 298 ? 5.685 -13.325 33.259 1.00 21.44 307 GLY A CA 1
ATOM 2056 C C . GLY A 1 298 ? 6.499 -12.329 32.419 1.00 20.60 307 GLY A C 1
ATOM 2057 O O . GLY A 1 298 ? 6.075 -11.943 31.310 1.00 19.07 307 GLY A O 1
ATOM 2058 N N . ALA A 1 299 ? 7.651 -11.919 32.936 1.00 20.54 308 ALA A N 1
ATOM 2059 C CA . ALA A 1 299 ? 8.578 -11.068 32.221 1.00 19.82 308 ALA A CA 1
ATOM 2060 C C . ALA A 1 299 ? 9.353 -11.834 31.145 1.00 19.59 308 ALA A C 1
ATOM 2061 O O . ALA A 1 299 ? 10.089 -12.809 31.417 1.00 20.89 308 ALA A O 1
ATOM 2063 N N . SER A 1 300 ? 9.175 -11.406 29.905 1.00 17.82 309 SER A N 1
ATOM 2064 C CA . SER A 1 300 ? 9.989 -11.934 28.811 1.00 17.34 309 SER A CA 1
ATOM 2065 C C . SER A 1 300 ? 11.389 -11.366 28.794 1.00 16.79 309 SER A C 1
ATOM 2066 O O . SER A 1 300 ? 12.323 -12.054 28.317 1.00 14.87 309 SER A O 1
ATOM 2069 N N . LEU A 1 301 ? 11.526 -10.101 29.253 1.00 16.16 310 LEU A N 1
ATOM 2070 C CA . LEU A 1 301 ? 12.814 -9.453 29.388 1.00 15.17 310 LEU A CA 1
ATOM 2071 C C . LEU A 1 301 ? 12.841 -8.618 30.656 1.00 15.45 310 LEU A C 1
ATOM 2072 O O . LEU A 1 301 ? 11.788 -8.393 31.284 1.00 16.10 310 LEU A O 1
ATOM 2077 N N . LEU A 1 302 ? 14.046 -8.149 31.026 1.00 15.87 311 LEU A N 1
ATOM 2078 C CA . LEU A 1 302 ? 14.332 -7.403 32.243 1.00 14.73 311 LEU A CA 1
ATOM 2079 C C . LEU A 1 302 ? 15.161 -6.204 31.912 1.00 15.67 311 LEU A C 1
ATOM 2080 O O . LEU A 1 302 ? 15.815 -6.185 30.843 1.00 15.60 311 LEU A O 1
ATOM 2085 N N . GLN A 1 303 ? 15.145 -5.196 32.806 1.00 14.28 312 GLN A N 1
ATOM 2086 C CA . GLN A 1 303 ? 16.167 -4.159 32.795 1.00 14.93 312 GLN A CA 1
ATOM 2087 C C . GLN A 1 303 ? 16.504 -3.751 34.202 1.00 16.41 312 GLN A C 1
ATOM 2088 O O . GLN A 1 303 ? 15.746 -3.986 35.131 1.00 16.63 312 GLN A O 1
ATOM 2094 N N . GLY A 1 304 ? 17.654 -3.097 34.313 1.00 17.56 313 GLY A N 1
ATOM 2095 C CA . GLY A 1 304 ? 18.039 -2.451 35.510 1.00 17.00 313 GLY A CA 1
ATOM 2096 C C . GLY A 1 304 ? 18.925 -1.253 35.169 1.00 16.99 313 GLY A C 1
ATOM 2097 O O . GLY A 1 304 ? 19.530 -1.162 34.084 1.00 15.90 313 GLY A O 1
ATOM 2098 N N . TYR A 1 305 ? 18.941 -0.338 36.120 1.00 16.70 314 TYR A N 1
ATOM 2099 C CA . TYR A 1 305 ? 19.762 0.889 36.118 1.00 16.76 314 TYR A CA 1
ATOM 2100 C C . TYR A 1 305 ? 20.398 0.999 37.520 1.00 16.37 314 TYR A C 1
ATOM 2101 O O . TYR A 1 305 ? 21.653 0.994 37.711 1.00 15.88 314 TYR A O 1
ATOM 2110 N N . THR A 1 306 ? 19.559 1.061 38.527 1.00 16.71 315 THR A N 1
ATOM 2111 C CA . THR A 1 306 ? 20.081 1.251 39.891 1.00 17.13 315 THR A CA 1
ATOM 2112 C C . THR A 1 306 ? 21.101 0.151 40.359 1.00 18.45 315 THR A C 1
ATOM 2113 O O . THR A 1 306 ? 22.220 0.451 40.817 1.00 19.98 315 THR A O 1
ATOM 2117 N N . GLY A 1 307 ? 20.701 -1.100 40.271 1.00 18.89 316 GLY A N 1
ATOM 2118 C CA . GLY A 1 307 ? 21.576 -2.190 40.644 1.00 20.62 316 GLY A CA 1
ATOM 2119 C C . GLY A 1 307 ? 22.887 -2.243 39.893 1.00 21.63 316 GLY A C 1
ATOM 2120 O O . GLY A 1 307 ? 23.823 -2.720 40.455 1.00 21.52 316 GLY A O 1
ATOM 2121 N N . PHE A 1 308 ? 22.945 -1.775 38.625 1.00 20.82 317 PHE A N 1
ATOM 2122 C CA . PHE A 1 308 ? 24.192 -1.639 37.929 1.00 22.83 317 PHE A CA 1
ATOM 2123 C C . PHE A 1 308 ? 25.086 -0.550 38.527 1.00 25.03 317 PHE A C 1
ATOM 2124 O O . PHE A 1 308 ? 26.331 -0.687 38.609 1.00 23.76 317 PHE A O 1
ATOM 2132 N N . ILE A 1 309 ? 24.487 0.579 38.883 1.00 21.29 318 ILE A N 1
ATOM 2133 C CA . ILE A 1 309 ? 25.263 1.563 39.510 1.00 25.18 318 ILE A CA 1
ATOM 2134 C C . ILE A 1 309 ? 25.805 1.079 40.861 1.00 25.88 318 ILE A C 1
ATOM 2135 O O . ILE A 1 309 ? 27.011 1.184 41.080 1.00 26.68 318 ILE A O 1
ATOM 2140 N N . TYR A 1 310 ? 24.953 0.543 41.736 1.00 24.21 319 TYR A N 1
ATOM 2141 C CA . TYR A 1 310 ? 25.458 -0.009 43.010 1.00 26.85 319 TYR A CA 1
ATOM 2142 C C . TYR A 1 310 ? 26.280 -1.302 42.838 1.00 29.11 319 TYR A C 1
ATOM 2143 O O . TYR A 1 310 ? 27.011 -1.664 43.715 1.00 32.08 319 TYR A O 1
ATOM 2152 N N . GLY A 1 311 ? 26.203 -1.969 41.706 1.00 30.23 320 GLY A N 1
ATOM 2153 C CA . GLY A 1 311 ? 26.759 -3.318 41.590 1.00 33.76 320 GLY A CA 1
ATOM 2154 C C . GLY A 1 311 ? 27.958 -3.521 40.689 1.00 35.48 320 GLY A C 1
ATOM 2155 O O . GLY A 1 311 ? 28.641 -4.497 40.852 1.00 36.26 320 GLY A O 1
ATOM 2156 N N . GLY A 1 312 ? 28.198 -2.663 39.704 1.00 38.06 321 GLY A N 1
ATOM 2157 C CA . GLY A 1 312 ? 29.404 -2.822 38.840 1.00 48.79 321 GLY A CA 1
ATOM 2158 C C . GLY A 1 312 ? 29.299 -3.712 37.590 1.00 52.40 321 GLY A C 1
ATOM 2159 O O . GLY A 1 312 ? 28.189 -4.084 37.218 1.00 44.90 321 GLY A O 1
ATOM 2160 N N . GLU A 1 313 ? 30.447 -4.034 36.941 1.00 62.46 322 GLU A N 1
ATOM 2161 C CA . GLU A 1 313 ? 30.465 -4.800 35.641 1.00 66.91 322 GLU A CA 1
ATOM 2162 C C . GLU A 1 313 ? 29.930 -6.197 35.802 1.00 66.96 322 GLU A C 1
ATOM 2163 O O . GLU A 1 313 ? 29.042 -6.649 35.045 1.00 77.40 322 GLU A O 1
ATOM 2169 N N . ARG A 1 314 ? 30.515 -6.894 36.766 1.00 61.93 323 ARG A N 1
ATOM 2170 C CA . ARG A 1 314 ? 29.937 -8.117 37.301 1.00 61.96 323 ARG A CA 1
ATOM 2171 C C . ARG A 1 314 ? 28.445 -8.069 37.132 1.00 51.60 323 ARG A C 1
ATOM 2172 O O . ARG A 1 314 ? 27.866 -8.945 36.515 1.00 57.07 323 ARG A O 1
ATOM 2180 N N . TRP A 1 315 ? 27.831 -7.021 37.666 1.00 43.60 324 TRP A N 1
ATOM 2181 C CA . TRP A 1 315 ? 26.410 -7.092 38.068 1.00 33.35 324 TRP A CA 1
ATOM 2182 C C . TRP A 1 315 ? 25.524 -7.804 37.056 1.00 29.54 324 TRP A C 1
ATOM 2183 O O . TRP A 1 315 ? 24.871 -8.751 37.408 1.00 32.99 324 TRP A O 1
ATOM 2194 N N . ALA A 1 316 ? 25.532 -7.356 35.815 1.00 29.60 325 ALA A N 1
ATOM 2195 C CA . ALA A 1 316 ? 24.750 -7.996 34.769 1.00 31.11 325 ALA A CA 1
ATOM 2196 C C . ALA A 1 316 ? 25.214 -9.454 34.572 1.00 33.28 325 ALA A C 1
ATOM 2197 O O . ALA A 1 316 ? 24.401 -10.378 34.471 1.00 29.54 325 ALA A O 1
ATOM 2199 N N . LYS A 1 317 ? 26.526 -9.636 34.490 1.00 32.58 326 LYS A N 1
ATOM 2200 C CA . LYS A 1 317 ? 27.067 -10.949 34.243 1.00 38.36 326 LYS A CA 1
ATOM 2201 C C . LYS A 1 317 ? 26.753 -11.921 35.370 1.00 35.12 326 LYS A C 1
ATOM 2202 O O . LYS A 1 317 ? 26.456 -13.058 35.086 1.00 33.85 326 LYS A O 1
ATOM 2208 N N . ASP A 1 318 ? 26.689 -11.466 36.612 1.00 34.27 327 ASP A N 1
ATOM 2209 C CA . ASP A 1 318 ? 26.327 -12.354 37.727 1.00 34.01 327 ASP A CA 1
ATOM 2210 C C . ASP A 1 318 ? 24.877 -12.705 37.752 1.00 34.31 327 ASP A C 1
ATOM 2211 O O . ASP A 1 318 ? 24.487 -13.818 38.135 1.00 33.43 327 ASP A O 1
ATOM 2216 N N . ILE A 1 319 ? 24.029 -11.747 37.400 1.00 32.98 328 ILE A N 1
ATOM 2217 C CA . ILE A 1 319 ? 22.593 -12.029 37.315 1.00 27.89 328 ILE A CA 1
ATOM 2218 C C . ILE A 1 319 ? 22.260 -13.069 36.238 1.00 24.24 328 ILE A C 1
ATOM 2219 O O . ILE A 1 319 ? 21.357 -13.920 36.415 1.00 25.16 328 ILE A O 1
ATOM 2224 N N . HIS A 1 320 ? 22.963 -12.979 35.121 1.00 19.97 329 HIS A N 1
ATOM 2225 C CA . HIS A 1 320 ? 22.751 -13.905 34.041 1.00 22.91 329 HIS A CA 1
ATOM 2226 C C . HIS A 1 320 ? 23.206 -15.339 34.347 1.00 24.73 329 HIS A C 1
ATOM 2227 O O . HIS A 1 320 ? 22.538 -16.303 33.931 1.00 23.63 329 HIS A O 1
ATOM 2234 N N . GLU A 1 321 ? 24.335 -15.484 35.014 1.00 25.87 330 GLU A N 1
ATOM 2235 C CA . GLU A 1 321 ? 24.788 -16.850 35.399 1.00 26.05 330 GLU A CA 1
ATOM 2236 C C . GLU A 1 321 ? 23.758 -17.416 36.341 1.00 28.03 330 GLU A C 1
ATOM 2237 O O . GLU A 1 321 ? 23.378 -18.595 36.243 1.00 28.44 330 GLU A O 1
ATOM 2243 N N . GLY A 1 322 ? 23.298 -16.573 37.273 1.00 28.22 331 GLY A N 1
ATOM 2244 C CA . GLY A 1 322 ? 22.203 -16.922 38.192 1.00 26.12 331 GLY A CA 1
ATOM 2245 C C . GLY A 1 322 ? 20.898 -17.410 37.546 1.00 28.32 331 GLY A C 1
ATOM 2246 O O . GLY A 1 322 ? 20.338 -18.450 37.969 1.00 25.98 331 GLY A O 1
ATOM 2247 N N . ILE A 1 323 ? 20.412 -16.687 36.516 1.00 23.31 332 ILE A N 1
ATOM 2248 C CA . ILE A 1 323 ? 19.267 -17.155 35.699 1.00 20.75 332 ILE A CA 1
ATOM 2249 C C . ILE A 1 323 ? 19.576 -18.445 34.936 1.00 22.01 332 ILE A C 1
ATOM 2250 O O . ILE A 1 323 ? 18.746 -19.317 34.911 1.00 21.48 332 ILE A O 1
ATOM 2255 N N . ALA A 1 324 ? 20.712 -18.532 34.254 1.00 23.50 333 ALA A N 1
ATOM 2256 C CA . ALA A 1 324 ? 21.110 -19.783 33.523 1.00 24.11 333 ALA A CA 1
ATOM 2257 C C . ALA A 1 324 ? 21.118 -21.026 34.458 1.00 26.75 333 ALA A C 1
ATOM 2258 O O . ALA A 1 324 ? 20.642 -22.077 34.087 1.00 26.88 333 ALA A O 1
ATOM 2260 N N . ARG A 1 325 ? 21.655 -20.863 35.662 1.00 30.47 334 ARG A N 1
ATOM 2261 C CA . ARG A 1 325 ? 21.670 -21.915 36.671 1.00 34.66 334 ARG A CA 1
ATOM 2262 C C . ARG A 1 325 ? 20.258 -22.366 37.009 1.00 35.00 334 ARG A C 1
ATOM 2263 O O . ARG A 1 325 ? 20.004 -23.591 37.064 1.00 29.94 334 ARG A O 1
ATOM 2271 N N . ARG A 1 326 ? 19.335 -21.402 37.183 1.00 32.65 335 ARG A N 1
ATOM 2272 C CA A ARG A 1 326 ? 17.955 -21.717 37.551 0.50 29.94 335 ARG A CA 1
ATOM 2273 C CA B ARG A 1 326 ? 17.958 -21.723 37.556 0.50 28.91 335 ARG A CA 1
ATOM 2274 C C . ARG A 1 326 ? 17.185 -22.317 36.390 1.00 28.95 335 ARG A C 1
ATOM 2275 O O . ARG A 1 326 ? 16.350 -23.196 36.583 1.00 27.56 335 ARG A O 1
ATOM 2290 N N . LEU A 1 327 ? 17.465 -21.876 35.162 1.00 26.51 336 LEU A N 1
ATOM 2291 C CA . LEU A 1 327 ? 16.901 -22.597 34.015 1.00 23.18 336 LEU A CA 1
ATOM 2292 C C . LEU A 1 327 ? 17.420 -24.039 33.972 1.00 23.71 336 LEU A C 1
ATOM 2293 O O . LEU A 1 327 ? 16.641 -24.986 33.770 1.00 24.20 336 LEU A O 1
ATOM 2298 N N . HIS A 1 328 ? 18.732 -24.214 34.070 1.00 24.19 337 HIS A N 1
ATOM 2299 C CA . HIS A 1 328 ? 19.275 -25.579 33.988 1.00 28.36 337 HIS A CA 1
ATOM 2300 C C . HIS A 1 328 ? 18.715 -26.420 35.109 1.00 27.79 337 HIS A C 1
ATOM 2301 O O . HIS A 1 328 ? 18.048 -27.409 34.844 1.00 27.66 337 HIS A O 1
ATOM 2308 N N . ASP A 1 329 ? 18.890 -25.976 36.352 1.00 30.33 338 ASP A N 1
ATOM 2309 C CA . ASP A 1 329 ? 18.365 -26.705 37.531 1.00 31.99 338 ASP A CA 1
ATOM 2310 C C . ASP A 1 329 ? 16.875 -27.030 37.445 1.00 36.83 338 ASP A C 1
ATOM 2311 O O . ASP A 1 329 ? 16.474 -28.166 37.656 1.00 35.54 338 ASP A O 1
ATOM 2316 N N . GLY A 1 330 ? 16.031 -26.030 37.181 1.00 36.12 339 GLY A N 1
ATOM 2317 C CA . GLY A 1 330 ? 14.619 -26.316 36.837 1.00 35.34 339 GLY A CA 1
ATOM 2318 C C . GLY A 1 330 ? 14.639 -27.164 35.566 1.00 33.73 339 GLY A C 1
ATOM 2319 O O . GLY A 1 330 ? 15.690 -27.478 35.038 1.00 39.68 339 GLY A O 1
ATOM 2320 N N . GLY A 1 331 ? 13.538 -27.542 35.003 1.00 33.33 340 GLY A N 1
ATOM 2321 C CA . GLY A 1 331 ? 13.738 -28.408 33.795 1.00 35.96 340 GLY A CA 1
ATOM 2322 C C . GLY A 1 331 ? 13.870 -27.695 32.455 1.00 35.41 340 GLY A C 1
ATOM 2323 O O . GLY A 1 331 ? 13.683 -28.323 31.420 1.00 32.45 340 GLY A O 1
ATOM 2324 N N . PHE A 1 332 ? 14.220 -26.405 32.453 1.00 31.86 341 PHE A N 1
ATOM 2325 C CA . PHE A 1 332 ? 13.928 -25.546 31.296 1.00 28.07 341 PHE A CA 1
ATOM 2326 C C . PHE A 1 332 ? 14.942 -25.607 30.145 1.00 27.77 341 PHE A C 1
ATOM 2327 O O . PHE A 1 332 ? 16.110 -25.170 30.251 1.00 30.61 341 PHE A O 1
ATOM 2335 N N . GLY A 1 333 ? 14.469 -26.080 29.000 1.00 28.74 342 GLY A N 1
ATOM 2336 C CA . GLY A 1 333 ? 15.270 -26.140 27.821 1.00 26.44 342 GLY A CA 1
ATOM 2337 C C . GLY A 1 333 ? 15.608 -24.765 27.213 1.00 28.26 342 GLY A C 1
ATOM 2338 O O . GLY A 1 333 ? 16.522 -24.653 26.370 1.00 26.63 342 GLY A O 1
ATOM 2339 N N . SER A 1 334 ? 14.841 -23.756 27.591 1.00 24.94 343 SER A N 1
ATOM 2340 C CA . SER A 1 334 ? 15.035 -22.375 27.122 1.00 26.07 343 SER A CA 1
ATOM 2341 C C . SER A 1 334 ? 14.397 -21.364 28.072 1.00 24.12 343 SER A C 1
ATOM 2342 O O . SER A 1 334 ? 13.540 -21.698 28.892 1.00 25.59 343 SER A O 1
ATOM 2345 N N . LEU A 1 335 ? 14.844 -20.107 27.963 1.00 24.38 344 LEU A N 1
ATOM 2346 C CA . LEU A 1 335 ? 14.312 -19.034 28.776 1.00 22.25 344 LEU A CA 1
ATOM 2347 C C . LEU A 1 335 ? 12.846 -18.951 28.580 1.00 21.71 344 LEU A C 1
ATOM 2348 O O . LEU A 1 335 ? 12.079 -18.826 29.513 1.00 22.06 344 LEU A O 1
ATOM 2353 N N . HIS A 1 336 ? 12.444 -18.944 27.315 1.00 22.39 345 HIS A N 1
ATOM 2354 C CA . HIS A 1 336 ? 11.022 -18.724 26.984 1.00 24.72 345 HIS A CA 1
ATOM 2355 C C . HIS A 1 336 ? 10.086 -19.645 27.787 1.00 26.31 345 HIS A C 1
ATOM 2356 O O . HIS A 1 336 ? 9.069 -19.197 28.381 1.00 23.70 345 HIS A O 1
ATOM 2363 N N . GLU A 1 337 ? 10.493 -20.911 27.844 1.00 27.03 346 GLU A N 1
ATOM 2364 C CA . GLU A 1 337 ? 9.764 -21.940 28.586 1.00 29.10 346 GLU A CA 1
ATOM 2365 C C . GLU A 1 337 ? 9.548 -21.516 30.008 1.00 25.74 346 GLU A C 1
ATOM 2366 O O . GLU A 1 337 ? 8.519 -21.859 30.572 1.00 29.45 346 GLU A O 1
ATOM 2372 N N . ALA A 1 338 ? 10.481 -20.780 30.611 1.00 24.02 347 ALA A N 1
ATOM 2373 C CA . ALA A 1 338 ? 10.307 -20.323 32.005 1.00 22.83 347 ALA A CA 1
ATOM 2374 C C . ALA A 1 338 ? 9.406 -19.099 32.229 1.00 22.11 347 ALA A C 1
ATOM 2375 O O . ALA A 1 338 ? 9.006 -18.806 33.376 1.00 18.02 347 ALA A O 1
ATOM 2377 N N . VAL A 1 339 ? 9.096 -18.373 31.154 1.00 21.51 348 VAL A N 1
ATOM 2378 C CA . VAL A 1 339 ? 8.472 -17.069 31.307 1.00 21.99 348 VAL A CA 1
ATOM 2379 C C . VAL A 1 339 ? 7.063 -17.315 31.778 1.00 22.86 348 VAL A C 1
ATOM 2380 O O . VAL A 1 339 ? 6.331 -18.094 31.160 1.00 22.67 348 VAL A O 1
ATOM 2384 N N . GLY A 1 340 ? 6.683 -16.725 32.900 1.00 21.56 349 GLY A N 1
ATOM 2385 C CA . GLY A 1 340 ? 5.317 -16.878 33.363 1.00 23.52 349 GLY A CA 1
ATOM 2386 C C . GLY A 1 340 ? 5.002 -18.249 33.943 1.00 27.76 349 GLY A C 1
ATOM 2387 O O . GLY A 1 340 ? 3.804 -18.556 34.197 1.00 26.65 349 GLY A O 1
ATOM 2388 N N . SER A 1 341 ? 6.061 -19.015 34.246 1.00 26.00 350 SER A N 1
ATOM 2389 C CA . SER A 1 341 ? 5.911 -20.413 34.663 1.00 28.49 350 SER A CA 1
ATOM 2390 C C . SER A 1 341 ? 5.359 -20.513 36.070 1.00 30.04 350 SER A C 1
ATOM 2391 O O . SER A 1 341 ? 4.755 -21.512 36.397 1.00 33.66 350 SER A O 1
ATOM 2394 N N . ALA A 1 342 ? 5.507 -19.489 36.899 1.00 28.43 351 ALA A N 1
ATOM 2395 C CA . ALA A 1 342 ? 4.837 -19.539 38.192 1.00 30.24 351 ALA A CA 1
ATOM 2396 C C . ALA A 1 342 ? 3.376 -19.164 38.103 1.00 30.54 351 ALA A C 1
ATOM 2397 O O . ALA A 1 342 ? 2.721 -19.097 39.103 1.00 31.14 351 ALA A O 1
ATOM 2399 N N . ARG A 1 343 ? 2.841 -18.851 36.928 1.00 35.74 352 ARG A N 1
ATOM 2400 C CA . ARG A 1 343 ? 1.413 -18.507 36.852 1.00 35.93 352 ARG A CA 1
ATOM 2401 C C . ARG A 1 343 ? 0.686 -19.441 35.919 1.00 39.39 352 ARG A C 1
ATOM 2402 O O . ARG A 1 343 ? -0.226 -19.010 35.232 1.00 50.04 352 ARG A O 1
ATOM 2410 N N . ARG A 1 344 ? 1.082 -20.714 35.891 1.00 42.41 353 ARG A N 1
ATOM 2411 C CA . ARG A 1 344 ? 0.368 -21.739 35.084 1.00 45.39 353 ARG A CA 1
ATOM 2412 C C . ARG A 1 344 ? 0.590 -23.164 35.563 1.00 45.24 353 ARG A C 1
ATOM 2413 O O . ARG A 1 344 ? 1.114 -23.376 36.650 1.00 51.18 353 ARG A O 1
ATOM 2421 N N . GLY B 1 18 ? -14.933 0.337 16.902 1.00 39.98 27 GLY B N 1
ATOM 2422 C CA . GLY B 1 18 ? -15.177 -1.058 17.386 1.00 42.98 27 GLY B CA 1
ATOM 2423 C C . GLY B 1 18 ? -14.391 -1.551 18.631 1.00 40.42 27 GLY B C 1
ATOM 2424 O O . GLY B 1 18 ? -14.275 -2.781 18.862 1.00 41.30 27 GLY B O 1
ATOM 2425 N N . SER B 1 19 ? -13.901 -0.621 19.451 1.00 38.34 28 SER B N 1
ATOM 2426 C CA . SER B 1 19 ? -13.120 -0.940 20.675 1.00 40.83 28 SER B CA 1
ATOM 2427 C C . SER B 1 19 ? -13.951 -1.722 21.706 1.00 41.07 28 SER B C 1
ATOM 2428 O O . SER B 1 19 ? -15.083 -1.356 21.982 1.00 50.05 28 SER B O 1
ATOM 2431 N N . HIS B 1 20 ? -13.381 -2.787 22.265 1.00 42.52 29 HIS B N 1
ATOM 2432 C CA . HIS B 1 20 ? -13.975 -3.518 23.393 1.00 42.52 29 HIS B CA 1
ATOM 2433 C C . HIS B 1 20 ? -13.371 -3.053 24.744 1.00 38.44 29 HIS B C 1
ATOM 2434 O O . HIS B 1 20 ? -13.379 -3.784 25.740 1.00 40.34 29 HIS B O 1
ATOM 2441 N N . MET B 1 21 ? -12.840 -1.833 24.777 1.00 34.39 30 MET B N 1
ATOM 2442 C CA . MET B 1 21 ? -12.224 -1.304 25.988 1.00 30.93 30 MET B CA 1
ATOM 2443 C C . MET B 1 21 ? -13.270 -0.873 27.022 1.00 31.34 30 MET B C 1
ATOM 2444 O O . MET B 1 21 ? -14.386 -0.574 26.680 1.00 31.34 30 MET B O 1
ATOM 2449 N N . VAL B 1 22 ? -12.872 -0.821 28.286 1.00 30.92 31 VAL B N 1
ATOM 2450 C CA . VAL B 1 22 ? -13.750 -0.421 29.370 1.00 29.43 31 VAL B CA 1
ATOM 2451 C C . VAL B 1 22 ? -13.690 1.110 29.555 1.00 26.14 31 VAL B C 1
ATOM 2452 O O . VAL B 1 22 ? -14.601 1.696 30.126 1.00 23.59 31 VAL B O 1
ATOM 2456 N N . ALA B 1 23 ? -12.637 1.753 29.041 1.00 23.42 32 ALA B N 1
ATOM 2457 C CA . ALA B 1 23 ? -12.364 3.178 29.304 1.00 20.22 32 ALA B CA 1
ATOM 2458 C C . ALA B 1 23 ? -13.505 4.085 28.937 1.00 21.06 32 ALA B C 1
ATOM 2459 O O . ALA B 1 23 ? -13.802 4.962 29.691 1.00 20.08 32 ALA B O 1
ATOM 2461 N N . PRO B 1 24 ? -14.170 3.860 27.791 1.00 20.61 33 PRO B N 1
ATOM 2462 C CA . PRO B 1 24 ? -15.328 4.658 27.435 1.00 21.11 33 PRO B CA 1
ATOM 2463 C C . PRO B 1 24 ? -16.459 4.577 28.490 1.00 20.02 33 PRO B C 1
ATOM 2464 O O . PRO B 1 24 ? -17.155 5.573 28.748 1.00 21.08 33 PRO B O 1
ATOM 2468 N N . VAL B 1 25 ? -16.632 3.425 29.115 1.00 19.90 34 VAL B N 1
ATOM 2469 C CA . VAL B 1 25 ? -17.606 3.363 30.186 1.00 20.84 34 VAL B CA 1
ATOM 2470 C C . VAL B 1 25 ? -17.144 4.060 31.451 1.00 20.94 34 VAL B C 1
ATOM 2471 O O . VAL B 1 25 ? -17.972 4.634 32.156 1.00 18.31 34 VAL B O 1
ATOM 2475 N N . ARG B 1 26 ? -15.850 4.112 31.697 1.00 22.26 35 ARG B N 1
ATOM 2476 C CA . ARG B 1 26 ? -15.357 4.828 32.891 1.00 23.13 35 ARG B CA 1
ATOM 2477 C C . ARG B 1 26 ? -15.553 6.303 32.634 1.00 24.34 35 ARG B C 1
ATOM 2478 O O . ARG B 1 26 ? -15.840 7.099 33.536 1.00 24.33 35 ARG B O 1
ATOM 2486 N N . ARG B 1 27 ? -15.418 6.701 31.385 1.00 26.43 36 ARG B N 1
ATOM 2487 C CA . ARG B 1 27 ? -15.677 8.096 31.050 1.00 25.52 36 ARG B CA 1
ATOM 2488 C C . ARG B 1 27 ? -17.119 8.484 31.358 1.00 25.50 36 ARG B C 1
ATOM 2489 O O . ARG B 1 27 ? -17.375 9.567 31.891 1.00 23.20 36 ARG B O 1
ATOM 2497 N N . LEU B 1 28 ? -18.082 7.621 31.014 1.00 21.07 37 LEU B N 1
ATOM 2498 C CA . LEU B 1 28 ? -19.472 7.875 31.340 1.00 21.05 37 LEU B CA 1
ATOM 2499 C C . LEU B 1 28 ? -19.658 7.891 32.880 1.00 24.06 37 LEU B C 1
ATOM 2500 O O . LEU B 1 28 ? -20.365 8.737 33.418 1.00 21.64 37 LEU B O 1
ATOM 2505 N N . LEU B 1 29 ? -19.017 6.956 33.582 1.00 22.57 38 LEU B N 1
ATOM 2506 C CA . LEU B 1 29 ? -19.142 6.903 35.039 1.00 24.32 38 LEU B CA 1
ATOM 2507 C C . LEU B 1 29 ? -18.710 8.245 35.669 1.00 23.83 38 LEU B C 1
ATOM 2508 O O . LEU B 1 29 ? -19.409 8.784 36.529 1.00 23.46 38 LEU B O 1
ATOM 2513 N N . ARG B 1 30 ? -17.571 8.755 35.241 1.00 23.26 39 ARG B N 1
ATOM 2514 C CA . ARG B 1 30 ? -17.058 10.032 35.758 1.00 27.05 39 ARG B CA 1
ATOM 2515 C C . ARG B 1 30 ? -17.992 11.189 35.385 1.00 29.17 39 ARG B C 1
ATOM 2516 O O . ARG B 1 30 ? -18.239 12.101 36.199 1.00 28.62 39 ARG B O 1
ATOM 2524 N N . ARG B 1 31 ? -18.501 11.169 34.161 1.00 25.32 40 ARG B N 1
ATOM 2525 C CA . ARG B 1 31 ? -19.516 12.148 33.754 1.00 26.99 40 ARG B CA 1
ATOM 2526 C C . ARG B 1 31 ? -20.760 12.130 34.635 1.00 24.62 40 ARG B C 1
ATOM 2527 O O . ARG B 1 31 ? -21.250 13.167 35.038 1.00 23.47 40 ARG B O 1
ATOM 2535 N N . LEU B 1 32 ? -21.290 10.967 34.953 1.00 22.16 41 LEU B N 1
ATOM 2536 C CA . LEU B 1 32 ? -22.476 10.872 35.813 1.00 25.74 41 LEU B CA 1
ATOM 2537 C C . LEU B 1 32 ? -22.181 11.149 37.293 1.00 25.57 41 LEU B C 1
ATOM 2538 O O . LEU B 1 32 ? -22.994 11.741 38.017 1.00 25.69 41 LEU B O 1
ATOM 2543 N N . LEU B 1 33 ? -21.049 10.650 37.759 1.00 23.62 42 LEU B N 1
ATOM 2544 C CA . LEU B 1 33 ? -20.826 10.565 39.215 1.00 27.14 42 LEU B CA 1
ATOM 2545 C C . LEU B 1 33 ? -19.794 11.549 39.708 1.00 27.31 42 LEU B C 1
ATOM 2546 O O . LEU B 1 33 ? -19.601 11.657 40.891 1.00 28.77 42 LEU B O 1
ATOM 2551 N N . GLY B 1 34 ? -19.087 12.205 38.796 1.00 27.76 43 GLY B N 1
ATOM 2552 C CA . GLY B 1 34 ? -17.960 13.033 39.146 1.00 26.71 43 GLY B CA 1
ATOM 2553 C C . GLY B 1 34 ? -16.635 12.360 38.941 1.00 26.50 43 GLY B C 1
ATOM 2554 O O . GLY B 1 34 ? -16.551 11.175 38.900 1.00 26.53 43 GLY B O 1
ATOM 2555 N N . PRO B 1 35 ? -15.574 13.140 38.837 1.00 31.51 44 PRO B N 1
ATOM 2556 C CA . PRO B 1 35 ? -14.242 12.638 38.430 1.00 33.21 44 PRO B CA 1
ATOM 2557 C C . PRO B 1 35 ? -13.500 11.738 39.444 1.00 31.84 44 PRO B C 1
ATOM 2558 O O . PRO B 1 35 ? -12.639 10.945 39.033 1.00 32.64 44 PRO B O 1
ATOM 2562 N N . THR B 1 36 ? -13.853 11.800 40.727 1.00 27.83 45 THR B N 1
ATOM 2563 C CA . THR B 1 36 ? -13.056 11.105 41.758 1.00 26.52 45 THR B CA 1
ATOM 2564 C C . THR B 1 36 ? -13.435 9.631 41.977 1.00 24.98 45 THR B C 1
ATOM 2565 O O . THR B 1 36 ? -14.574 9.230 41.811 1.00 23.83 45 THR B O 1
ATOM 2569 N N . ASP B 1 37 ? -12.457 8.857 42.372 1.00 23.89 46 ASP B N 1
ATOM 2570 C CA . ASP B 1 37 ? -12.649 7.466 42.678 1.00 25.13 46 ASP B CA 1
ATOM 2571 C C .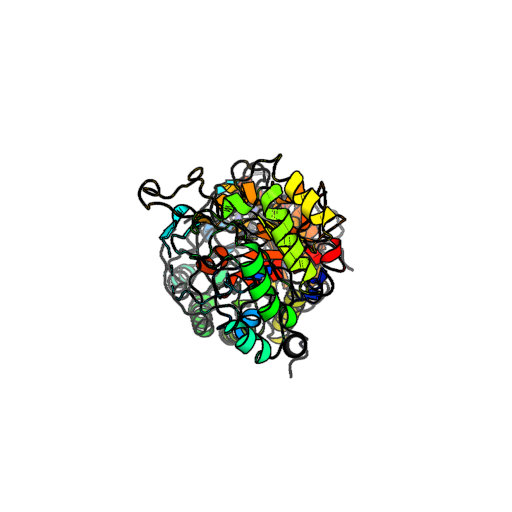 ASP B 1 37 ? -13.605 7.419 43.879 1.00 27.57 46 ASP B C 1
ATOM 2572 O O . ASP B 1 37 ? -13.375 8.088 44.877 1.00 27.96 46 ASP B O 1
ATOM 2577 N N . PRO B 1 38 ? -14.688 6.640 43.776 1.00 26.25 47 PRO B N 1
ATOM 2578 C CA . PRO B 1 38 ? -15.630 6.511 44.881 1.00 26.43 47 PRO B CA 1
ATOM 2579 C C . PRO B 1 38 ? -15.022 6.174 46.212 1.00 25.97 47 PRO B C 1
ATOM 2580 O O . PRO B 1 38 ? -15.607 6.547 47.210 1.00 26.87 47 PRO B O 1
ATOM 2584 N N . VAL B 1 39 ? -13.880 5.484 46.241 1.00 26.09 48 VAL B N 1
ATOM 2585 C CA . VAL B 1 39 ? -13.206 5.146 47.497 1.00 25.72 48 VAL B CA 1
ATOM 2586 C C . VAL B 1 39 ? -12.822 6.354 48.348 1.00 28.17 48 VAL B C 1
ATOM 2587 O O . VAL B 1 39 ? -12.677 6.251 49.584 1.00 28.91 48 VAL B O 1
ATOM 2591 N N . LEU B 1 40 ? -12.689 7.505 47.692 1.00 26.53 49 LEU B N 1
ATOM 2592 C CA . LEU B 1 40 ? -12.253 8.728 48.351 1.00 24.51 49 LEU B CA 1
ATOM 2593 C C . LEU B 1 40 ? -13.371 9.400 49.095 1.00 25.26 49 LEU B C 1
ATOM 2594 O O . LEU B 1 40 ? -13.128 10.348 49.849 1.00 26.62 49 LEU B O 1
ATOM 2599 N N . ALA B 1 41 ? -14.599 8.938 48.865 1.00 25.25 50 ALA B N 1
ATOM 2600 C CA . ALA B 1 41 ? -15.796 9.554 49.410 1.00 25.20 50 ALA B CA 1
ATOM 2601 C C . ALA B 1 41 ? -15.925 9.275 50.916 1.00 27.28 50 ALA B C 1
ATOM 2602 O O . ALA B 1 41 ? -15.475 8.213 51.419 1.00 25.83 50 ALA B O 1
ATOM 2604 N N . SER B 1 42 ? -16.462 10.257 51.651 1.00 25.56 51 SER B N 1
ATOM 2605 C CA . SER B 1 42 ? -16.711 10.082 53.109 1.00 24.46 51 SER B CA 1
ATOM 2606 C C . SER B 1 42 ? -17.839 10.988 53.573 1.00 23.22 51 SER B C 1
ATOM 2607 O O . SER B 1 42 ? -18.233 11.894 52.880 1.00 24.90 51 SER B O 1
ATOM 2610 N N . THR B 1 43 ? -18.356 10.699 54.762 1.00 24.71 52 THR B N 1
ATOM 2611 C CA . THR B 1 43 ? -19.313 11.548 55.446 1.00 24.70 52 THR B CA 1
ATOM 2612 C C . THR B 1 43 ? -18.657 12.107 56.706 1.00 22.81 52 THR B C 1
ATOM 2613 O O . THR B 1 43 ? -18.192 11.364 57.521 1.00 22.16 52 THR B O 1
ATOM 2617 N N . VAL B 1 44 ? -18.668 13.413 56.868 1.00 22.16 53 VAL B N 1
ATOM 2618 C CA . VAL B 1 44 ? -17.993 14.066 58.001 1.00 21.24 53 VAL B CA 1
ATOM 2619 C C . VAL B 1 44 ? -19.002 15.126 58.414 1.00 21.97 53 VAL B C 1
ATOM 2620 O O . VAL B 1 44 ? -19.511 15.847 57.589 1.00 22.29 53 VAL B O 1
ATOM 2624 N N . PHE B 1 45 ? -19.348 15.147 59.678 1.00 23.64 54 PHE B N 1
ATOM 2625 C CA . PHE B 1 45 ? -20.442 15.993 60.236 1.00 25.42 54 PHE B CA 1
ATOM 2626 C C . PHE B 1 45 ? -21.683 16.052 59.348 1.00 26.48 54 PHE B C 1
ATOM 2627 O O . PHE B 1 45 ? -22.239 17.134 59.070 1.00 30.67 54 PHE B O 1
ATOM 2635 N N . GLY B 1 46 ? -22.051 14.873 58.848 1.00 30.00 55 GLY B N 1
ATOM 2636 C CA . GLY B 1 46 ? -23.297 14.643 58.090 1.00 29.00 55 GLY B CA 1
ATOM 2637 C C . GLY B 1 46 ? -23.292 15.179 56.676 1.00 30.06 55 GLY B C 1
ATOM 2638 O O . GLY B 1 46 ? -24.331 15.306 56.065 1.00 32.41 55 GLY B O 1
ATOM 2639 N N . VAL B 1 47 ? -22.121 15.520 56.162 1.00 26.90 56 VAL B N 1
ATOM 2640 C CA . VAL B 1 47 ? -22.022 16.025 54.841 1.00 26.81 56 VAL B CA 1
ATOM 2641 C C . VAL B 1 47 ? -21.204 15.057 54.050 1.00 26.85 56 VAL B C 1
ATOM 2642 O O . VAL B 1 47 ? -20.179 14.571 54.543 1.00 25.36 56 VAL B O 1
ATOM 2646 N N . ARG B 1 48 ? -21.610 14.825 52.799 1.00 25.70 57 ARG B N 1
ATOM 2647 C CA . ARG B 1 48 ? -20.869 13.907 51.966 1.00 28.05 57 ARG B CA 1
ATOM 2648 C C . ARG B 1 48 ? -19.838 14.667 51.172 1.00 23.40 57 ARG B C 1
ATOM 2649 O O . ARG B 1 48 ? -20.154 15.398 50.239 1.00 24.41 57 ARG B O 1
ATOM 2657 N N . PHE B 1 49 ? -18.582 14.417 51.513 1.00 22.66 58 PHE B N 1
ATOM 2658 C CA . PHE B 1 49 ? -17.416 14.876 50.748 1.00 21.00 58 PHE B CA 1
ATOM 2659 C C . PHE B 1 49 ? -16.973 13.804 49.764 1.00 23.06 58 PHE B C 1
ATOM 2660 O O . PHE B 1 49 ? -16.527 12.754 50.188 1.00 25.76 58 PHE B O 1
ATOM 2668 N N . PRO B 1 50 ? -17.054 14.076 48.437 1.00 26.03 59 PRO B N 1
ATOM 2669 C CA . PRO B 1 50 ? -16.635 13.056 47.476 1.00 24.75 59 PRO B CA 1
ATOM 2670 C C . PRO B 1 50 ? -15.155 12.823 47.539 1.00 24.41 59 PRO B C 1
ATOM 2671 O O . PRO B 1 50 ? -14.706 11.729 47.240 1.00 25.85 59 PRO B O 1
ATOM 2675 N N . ALA B 1 51 ? -14.386 13.817 47.967 1.00 23.47 60 ALA B N 1
ATOM 2676 C CA . ALA B 1 51 ? -12.951 13.600 48.171 1.00 22.81 60 ALA B CA 1
ATOM 2677 C C . ALA B 1 51 ? -12.384 14.553 49.214 1.00 23.86 60 ALA B C 1
ATOM 2678 O O . ALA B 1 51 ? -13.015 15.548 49.566 1.00 21.71 60 ALA B O 1
ATOM 2680 N N . PRO B 1 52 ? -11.228 14.185 49.786 1.00 22.74 61 PRO B N 1
ATOM 2681 C CA . PRO B 1 52 ? -10.902 14.873 51.032 1.00 21.15 61 PRO B CA 1
ATOM 2682 C C . PRO B 1 52 ? -10.171 16.197 50.955 1.00 20.02 61 PRO B C 1
ATOM 2683 O O . PRO B 1 52 ? -10.186 16.926 51.957 1.00 17.25 61 PRO B O 1
ATOM 2687 N N . LEU B 1 53 ? -9.512 16.487 49.842 1.00 17.41 62 LEU B N 1
ATOM 2688 C CA . LEU B 1 53 ? -8.761 17.736 49.670 1.00 20.05 62 LEU B CA 1
ATOM 2689 C C . LEU B 1 53 ? -9.633 18.886 49.172 1.00 20.40 62 LEU B C 1
ATOM 2690 O O . LEU B 1 53 ? -10.172 18.811 48.035 1.00 22.01 62 LEU B O 1
ATOM 2695 N N . GLY B 1 54 ? -9.739 19.945 49.971 1.00 17.66 63 GLY B N 1
ATOM 2696 C CA . GLY B 1 54 ? -10.534 21.054 49.617 1.00 18.37 63 GLY B CA 1
ATOM 2697 C C . GLY B 1 54 ? -9.694 22.280 49.374 1.00 20.42 63 GLY B C 1
ATOM 2698 O O . GLY B 1 54 ? -8.540 22.368 49.822 1.00 22.18 63 GLY B O 1
ATOM 2699 N N . LEU B 1 55 ? -10.290 23.282 48.743 1.00 18.09 64 LEU B N 1
ATOM 2700 C CA . LEU B 1 55 ? -9.673 24.588 48.694 1.00 18.58 64 LEU B CA 1
ATOM 2701 C C . LEU B 1 55 ? -9.761 25.301 50.037 1.00 17.24 64 LEU B C 1
ATOM 2702 O O . LEU B 1 55 ? -10.871 25.555 50.513 1.00 17.54 64 LEU B O 1
ATOM 2707 N N . ALA B 1 56 ? -8.620 25.760 50.555 1.00 17.10 65 ALA B N 1
ATOM 2708 C CA . ALA B 1 56 ? -8.558 26.467 51.825 1.00 19.37 65 ALA B CA 1
ATOM 2709 C C . ALA B 1 56 ? -9.104 27.900 51.674 1.00 19.02 65 ALA B C 1
ATOM 2710 O O . ALA B 1 56 ? -9.124 28.464 50.570 1.00 18.47 65 ALA B O 1
ATOM 2712 N N . ALA B 1 57 ? -9.475 28.511 52.797 1.00 18.40 66 ALA B N 1
ATOM 2713 C CA . ALA B 1 57 ? -10.057 29.868 52.763 1.00 18.48 66 ALA B CA 1
ATOM 2714 C C . ALA B 1 57 ? -9.069 30.862 52.220 1.00 18.42 66 ALA B C 1
ATOM 2715 O O . ALA B 1 57 ? -7.857 30.670 52.300 1.00 18.64 66 ALA B O 1
ATOM 2717 N N . GLY B 1 58 ? -9.581 31.954 51.687 1.00 19.19 67 GLY B N 1
ATOM 2718 C CA . GLY B 1 58 ? -8.706 33.027 51.254 1.00 19.54 67 GLY B CA 1
ATOM 2719 C C . GLY B 1 58 ? -8.450 33.149 49.785 1.00 20.39 67 GLY B C 1
ATOM 2720 O O . GLY B 1 58 ? -7.929 34.151 49.342 1.00 22.78 67 GLY B O 1
ATOM 2721 N N . PHE B 1 59 ? -8.798 32.155 49.021 1.00 22.78 68 PHE B N 1
ATOM 2722 C CA . PHE B 1 59 ? -8.536 32.173 47.623 1.00 22.62 68 PHE B CA 1
ATOM 2723 C C . PHE B 1 59 ? -9.806 32.591 46.876 1.00 24.57 68 PHE B C 1
ATOM 2724 O O . PHE B 1 59 ? -9.759 33.454 46.045 1.00 22.90 68 PHE B O 1
ATOM 2732 N N . ASP B 1 60 ? -10.926 31.899 47.116 1.00 24.49 69 ASP B N 1
ATOM 2733 C CA . ASP B 1 60 ? -12.240 32.324 46.629 1.00 23.34 69 ASP B CA 1
ATOM 2734 C C . ASP B 1 60 ? -12.917 33.005 47.754 1.00 23.05 69 ASP B C 1
ATOM 2735 O O . ASP B 1 60 ? -13.662 32.350 48.559 1.00 20.61 69 ASP B O 1
ATOM 2740 N N . LYS B 1 61 ? -12.662 34.320 47.852 1.00 21.94 70 LYS B N 1
ATOM 2741 C CA . LYS B 1 61 ? -13.110 35.070 49.027 1.00 23.37 70 LYS B CA 1
ATOM 2742 C C . LYS B 1 61 ? -14.631 35.309 49.001 1.00 23.30 70 LYS B C 1
ATOM 2743 O O . LYS B 1 61 ? -15.256 35.305 50.058 1.00 20.62 70 LYS B O 1
ATOM 2749 N N . ASP B 1 62 ? -15.205 35.492 47.793 1.00 21.20 71 ASP B N 1
ATOM 2750 C CA . ASP B 1 62 ? -16.586 36.004 47.627 1.00 21.01 71 ASP B CA 1
ATOM 2751 C C . ASP B 1 62 ? -17.519 35.047 46.899 1.00 22.55 71 ASP B C 1
ATOM 2752 O O . ASP B 1 62 ? -18.647 35.419 46.537 1.00 24.55 71 ASP B O 1
ATOM 2757 N N . GLY B 1 63 ? -17.088 33.785 46.732 1.00 23.40 72 GLY B N 1
ATOM 2758 C CA . GLY B 1 63 ? -17.932 32.742 46.133 1.00 23.35 72 GLY B CA 1
ATOM 2759 C C . GLY B 1 63 ? -18.176 33.026 44.673 1.00 24.17 72 GLY B C 1
ATOM 2760 O O . GLY B 1 63 ? -19.284 32.933 44.192 1.00 26.41 72 GLY B O 1
ATOM 2761 N N . THR B 1 64 ? -17.101 33.330 43.982 1.00 21.57 73 THR B N 1
ATOM 2762 C CA . THR B 1 64 ? -17.094 33.857 42.639 1.00 24.62 73 THR B CA 1
ATOM 2763 C C . THR B 1 64 ? -16.847 32.760 41.595 1.00 26.11 73 THR B C 1
ATOM 2764 O O . THR B 1 64 ? -17.169 32.915 40.423 1.00 24.71 73 THR B O 1
ATOM 2768 N N . ALA B 1 65 ? -16.339 31.612 42.043 1.00 23.22 74 ALA B N 1
ATOM 2769 C CA . ALA B 1 65 ? -16.023 30.506 41.143 1.00 24.19 74 ALA B CA 1
ATOM 2770 C C . ALA B 1 65 ? -16.550 29.141 41.652 1.00 23.89 74 ALA B C 1
ATOM 2771 O O . ALA B 1 65 ? -15.964 28.081 41.370 1.00 21.26 74 ALA B O 1
ATOM 2773 N N . LEU B 1 66 ? -17.682 29.197 42.373 1.00 24.93 75 LEU B N 1
ATOM 2774 C CA . LEU B 1 66 ? -18.303 28.055 43.005 1.00 24.94 75 LEU B CA 1
ATOM 2775 C C . LEU B 1 66 ? -18.445 26.840 42.090 1.00 27.92 75 LEU B C 1
ATOM 2776 O O . LEU B 1 66 ? -18.156 25.712 42.529 1.00 29.08 75 LEU B O 1
ATOM 2781 N N . SER B 1 67 ? -18.811 27.040 40.817 1.00 26.93 76 SER B N 1
ATOM 2782 C CA . SER B 1 67 ? -19.069 25.918 39.938 1.00 28.79 76 SER B CA 1
ATOM 2783 C C . SER B 1 67 ? -17.808 25.350 39.322 1.00 33.70 76 SER B C 1
ATOM 2784 O O . SER B 1 67 ? -17.882 24.310 38.687 1.00 31.80 76 SER B O 1
ATOM 2787 N N . SER B 1 68 ? -16.656 26.002 39.532 1.00 30.16 77 SER B N 1
ATOM 2788 C CA . SER B 1 68 ? -15.419 25.607 38.919 1.00 32.72 77 SER B CA 1
ATOM 2789 C C . SER B 1 68 ? -14.551 24.687 39.812 1.00 33.58 77 SER B C 1
ATOM 2790 O O . SER B 1 68 ? -13.582 24.094 39.336 1.00 29.79 77 SER B O 1
ATOM 2793 N N . TRP B 1 69 ? -14.866 24.567 41.100 1.00 29.31 78 TRP B N 1
ATOM 2794 C CA . TRP B 1 69 ? -13.870 23.942 41.972 1.00 29.83 78 TRP B CA 1
ATOM 2795 C C . TRP B 1 69 ? -13.756 22.419 41.835 1.00 30.73 78 TRP B C 1
ATOM 2796 O O . TRP B 1 69 ? -12.640 21.876 41.966 1.00 30.58 78 TRP B O 1
ATOM 2807 N N . GLY B 1 70 ? -14.880 21.745 41.589 1.00 32.21 79 GLY B N 1
ATOM 2808 C CA . GLY B 1 70 ? -14.861 20.302 41.341 1.00 39.07 79 GLY B CA 1
ATOM 2809 C C . GLY B 1 70 ? -13.927 19.994 40.169 1.00 44.88 79 GLY B C 1
ATOM 2810 O O . GLY B 1 70 ? -12.981 19.162 40.269 1.00 41.15 79 GLY B O 1
ATOM 2811 N N . ALA B 1 71 ? -14.160 20.719 39.075 1.00 42.66 80 ALA B N 1
ATOM 2812 C CA . ALA B 1 71 ? -13.347 20.620 37.889 1.00 43.91 80 ALA B CA 1
ATOM 2813 C C . ALA B 1 71 ? -11.838 20.793 38.143 1.00 48.77 80 ALA B C 1
ATOM 2814 O O . ALA B 1 71 ? -11.020 20.178 37.467 1.00 54.46 80 ALA B O 1
ATOM 2816 N N . MET B 1 72 ? -11.445 21.611 39.113 1.00 46.48 81 MET B N 1
ATOM 2817 C CA . MET B 1 72 ? -10.038 21.713 39.475 1.00 46.09 81 MET B CA 1
ATOM 2818 C C . MET B 1 72 ? -9.513 20.477 40.215 1.00 39.86 81 MET B C 1
ATOM 2819 O O . MET B 1 72 ? -8.328 20.420 40.516 1.00 47.64 81 MET B O 1
ATOM 2824 N N . GLY B 1 73 ? -10.372 19.508 40.520 1.00 38.31 82 GLY B N 1
ATOM 2825 C CA . GLY B 1 73 ? -9.965 18.336 41.314 1.00 42.29 82 GLY B CA 1
ATOM 2826 C C . GLY B 1 73 ? -10.285 18.379 42.831 1.00 43.56 82 GLY B C 1
ATOM 2827 O O . GLY B 1 73 ? -10.025 17.380 43.581 1.00 38.11 82 GLY B O 1
ATOM 2828 N N . PHE B 1 74 ? -10.866 19.498 43.298 1.00 35.50 83 PHE B N 1
ATOM 2829 C CA . PHE B 1 74 ? -11.192 19.607 44.723 1.00 31.10 83 PHE B CA 1
ATOM 2830 C C . PHE B 1 74 ? -12.406 18.826 45.147 1.00 25.70 83 PHE B C 1
ATOM 2831 O O . PHE B 1 74 ? -13.322 18.645 44.391 1.00 26.98 83 PHE B O 1
ATOM 2839 N N . GLY B 1 75 ? -12.401 18.404 46.403 1.00 24.01 84 GLY B N 1
ATOM 2840 C CA . GLY B 1 75 ? -13.523 17.660 47.011 1.00 20.89 84 GLY B CA 1
ATOM 2841 C C . GLY B 1 75 ? -14.552 18.535 47.647 1.00 18.97 84 GLY B C 1
ATOM 2842 O O . GLY B 1 75 ? -15.638 18.093 47.954 1.00 19.94 84 GLY B O 1
ATOM 2843 N N . TYR B 1 76 ? -14.151 19.780 47.897 1.00 19.36 85 TYR B N 1
ATOM 2844 C CA . TYR B 1 76 ? -14.969 20.802 48.458 1.00 18.89 85 TYR B CA 1
ATOM 2845 C C . TYR B 1 76 ? -14.165 22.084 48.405 1.00 18.24 85 TYR B C 1
ATOM 2846 O O . TYR B 1 76 ? -12.957 22.089 48.026 1.00 20.38 85 TYR B O 1
ATOM 2855 N N . ALA B 1 77 ? -14.810 23.177 48.777 1.00 17.87 86 ALA B N 1
ATOM 2856 C CA . ALA B 1 77 ? -14.104 24.474 48.834 1.00 18.50 86 ALA B CA 1
ATOM 2857 C C . ALA B 1 77 ? -14.582 25.237 50.028 1.00 17.99 86 ALA B C 1
ATOM 2858 O O . ALA B 1 77 ? -15.785 25.210 50.327 1.00 18.96 86 ALA B O 1
ATOM 2860 N N . GLU B 1 78 ? -13.688 25.970 50.658 1.00 16.35 87 GLU B N 1
ATOM 2861 C CA . GLU B 1 78 ? -14.031 26.770 51.780 1.00 17.44 87 GLU B CA 1
ATOM 2862 C C . GLU B 1 78 ? -13.905 28.171 51.265 1.00 18.85 87 GLU B C 1
ATOM 2863 O O . GLU B 1 78 ? -12.821 28.609 50.788 1.00 19.18 87 GLU B O 1
ATOM 2869 N N . ILE B 1 79 ? -15.016 28.881 51.331 1.00 18.59 88 ILE B N 1
ATOM 2870 C CA A ILE B 1 79 ? -14.975 30.186 50.799 0.80 20.67 88 ILE B CA 1
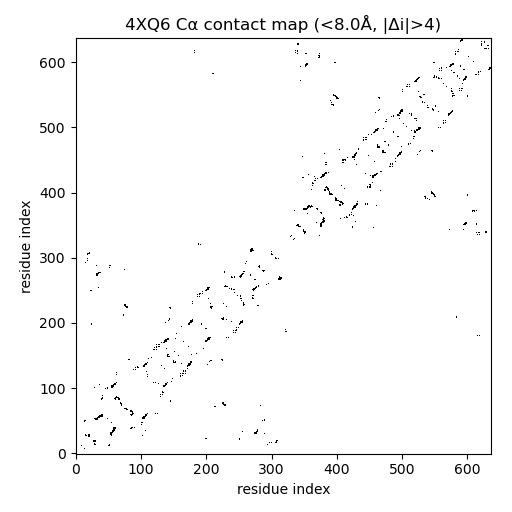ATOM 2871 C CA B ILE B 1 79 ? -15.146 30.231 50.800 0.20 17.55 88 ILE B CA 1
ATOM 2872 C C . ILE B 1 79 ? -15.007 31.270 51.901 1.00 18.81 88 ILE B C 1
ATOM 2873 O O . ILE B 1 79 ? -15.539 31.085 52.987 1.00 21.06 88 ILE B O 1
ATOM 2882 N N . GLY B 1 80 ? -14.333 32.389 51.619 1.00 19.00 89 GLY B N 1
ATOM 2883 C CA . GLY B 1 80 ? -14.090 33.477 52.540 1.00 19.06 89 GLY B CA 1
ATOM 2884 C C . GLY B 1 80 ? -12.600 33.775 52.807 1.00 20.45 89 GLY B C 1
ATOM 2885 O O . GLY B 1 80 ? -11.767 33.456 51.977 1.00 19.15 89 GLY B O 1
ATOM 2886 N N . THR B 1 81 ? -12.220 34.429 53.925 1.00 17.94 90 THR B N 1
ATOM 2887 C CA . THR B 1 81 ? -13.082 34.871 54.984 1.00 20.17 90 THR B CA 1
ATOM 2888 C C . THR B 1 81 ? -14.043 35.979 54.495 1.00 22.20 90 THR B C 1
ATOM 2889 O O . THR B 1 81 ? -13.703 36.833 53.639 1.00 22.73 90 THR B O 1
ATOM 2893 N N . VAL B 1 82 ? -15.216 35.945 55.078 1.00 20.66 91 VAL B N 1
ATOM 2894 C CA . VAL B 1 82 ? -16.288 36.892 54.830 1.00 21.28 91 VAL B CA 1
ATOM 2895 C C . VAL B 1 82 ? -16.641 37.478 56.203 1.00 22.06 91 VAL B C 1
ATOM 2896 O O . VAL B 1 82 ? -16.479 36.813 57.261 1.00 21.52 91 VAL B O 1
ATOM 2900 N N . THR B 1 83 ? -17.078 38.739 56.195 1.00 20.81 92 THR B N 1
ATOM 2901 C CA . THR B 1 83 ? -17.392 39.491 57.397 1.00 21.18 92 THR B CA 1
ATOM 2902 C C . THR B 1 83 ? -18.870 39.963 57.291 1.00 21.13 92 THR B C 1
ATOM 2903 O O . THR B 1 83 ? -19.459 39.934 56.216 1.00 22.66 92 THR B O 1
ATOM 2907 N N . ALA B 1 84 ? -19.461 40.343 58.413 1.00 21.39 93 ALA B N 1
ATOM 2908 C CA . ALA B 1 84 ? -20.866 40.716 58.450 1.00 23.61 93 ALA B CA 1
ATOM 2909 C C . ALA B 1 84 ? -21.118 41.933 57.550 1.00 24.74 93 ALA B C 1
ATOM 2910 O O . ALA B 1 84 ? -22.123 41.987 56.849 1.00 28.70 93 ALA B O 1
ATOM 2912 N N . HIS B 1 85 ? -20.156 42.844 57.489 1.00 28.36 94 HIS B N 1
ATOM 2913 C CA . HIS B 1 85 ? -20.228 43.993 56.577 1.00 29.78 94 HIS B CA 1
ATOM 2914 C C . HIS B 1 85 ? -19.178 43.912 55.488 1.00 27.40 94 HIS B C 1
ATOM 2915 O O . HIS B 1 85 ? -18.118 43.324 55.707 1.00 28.17 94 HIS B O 1
ATOM 2922 N N . PRO B 1 86 ? -19.449 44.535 54.310 1.00 27.92 95 PRO B N 1
ATOM 2923 C CA . PRO B 1 86 ? -18.466 44.526 53.241 1.00 26.82 95 PRO B CA 1
ATOM 2924 C C . PRO B 1 86 ? -17.270 45.287 53.644 1.00 26.12 95 PRO B C 1
ATOM 2925 O O . PRO B 1 86 ? -17.359 46.208 54.479 1.00 24.32 95 PRO B O 1
ATOM 2929 N N . GLN B 1 87 ? -16.146 44.862 53.075 1.00 29.76 96 GLN B N 1
ATOM 2930 C CA . GLN B 1 87 ? -14.840 45.500 53.233 1.00 29.72 96 GLN B CA 1
ATOM 2931 C C . GLN B 1 87 ? -14.057 45.201 51.984 1.00 32.74 96 GLN B C 1
ATOM 2932 O O . GLN B 1 87 ? -13.093 44.492 52.087 1.00 27.47 96 GLN B O 1
ATOM 2938 N N . PRO B 1 88 ? -14.494 45.683 50.780 1.00 41.62 97 PRO B N 1
ATOM 2939 C CA . PRO B 1 88 ? -13.787 45.252 49.532 1.00 44.25 97 PRO B CA 1
ATOM 2940 C C . PRO B 1 88 ? -12.490 46.031 49.324 1.00 44.18 97 PRO B C 1
ATOM 2941 O O . PRO B 1 88 ? -12.201 46.897 50.149 1.00 47.33 97 PRO B O 1
ATOM 2945 N N . LEU B 1 95 ? 0.736 39.778 48.018 1.00 54.84 104 LEU B N 1
ATOM 2946 C CA . LEU B 1 95 ? 1.538 38.645 48.457 1.00 50.91 104 LEU B CA 1
ATOM 2947 C C . LEU B 1 95 ? 2.851 38.456 47.696 1.00 47.15 104 LEU B C 1
ATOM 2948 O O . LEU B 1 95 ? 2.953 38.686 46.469 1.00 47.72 104 LEU B O 1
ATOM 2953 N N . PHE B 1 96 ? 3.824 37.977 48.458 1.00 35.25 105 PHE B N 1
ATOM 2954 C CA . PHE B 1 96 ? 5.157 37.658 47.964 1.00 36.92 105 PHE B CA 1
ATOM 2955 C C . PHE B 1 96 ? 5.273 36.174 47.789 1.00 32.18 105 PHE B C 1
ATOM 2956 O O . PHE B 1 96 ? 4.827 35.399 48.633 1.00 34.63 105 PHE B O 1
ATOM 2964 N N . ARG B 1 97 ? 5.849 35.783 46.675 1.00 29.30 106 ARG B N 1
ATOM 2965 C CA . ARG B 1 97 ? 6.192 34.423 46.422 1.00 31.49 106 ARG B CA 1
ATOM 2966 C C . ARG B 1 97 ? 7.569 34.171 47.036 1.00 36.13 106 ARG B C 1
ATOM 2967 O O . ARG B 1 97 ? 8.525 34.873 46.727 1.00 36.97 106 ARG B O 1
ATOM 2975 N N . LEU B 1 98 ? 7.650 33.217 47.956 1.00 32.72 107 LEU B N 1
ATOM 2976 C CA . LEU B 1 98 ? 8.930 32.863 48.628 1.00 37.01 107 LEU B CA 1
ATOM 2977 C C . LEU B 1 98 ? 9.442 31.632 47.960 1.00 34.07 107 LEU B C 1
ATOM 2978 O O . LEU B 1 98 ? 9.231 30.508 48.465 1.00 33.39 107 LEU B O 1
ATOM 2983 N N . ALA B 1 99 ? 10.085 31.825 46.809 1.00 29.55 108 ALA B N 1
ATOM 2984 C CA . ALA B 1 99 ? 10.189 30.743 45.836 1.00 31.33 108 ALA B CA 1
ATOM 2985 C C . ALA B 1 99 ? 11.082 29.627 46.338 1.00 30.52 108 ALA B C 1
ATOM 2986 O O . ALA B 1 99 ? 10.860 28.457 46.019 1.00 30.23 108 ALA B O 1
ATOM 2988 N N . ASP B 1 100 ? 12.080 29.971 47.142 1.00 32.93 109 ASP B N 1
ATOM 2989 C CA . ASP B 1 100 ? 13.010 28.921 47.586 1.00 35.98 109 ASP B CA 1
ATOM 2990 C C . ASP B 1 100 ? 12.352 28.008 48.590 1.00 35.93 109 ASP B C 1
ATOM 2991 O O . ASP B 1 100 ? 12.789 26.873 48.725 1.00 33.29 109 ASP B O 1
ATOM 2996 N N . ASP B 1 101 ? 11.330 28.521 49.286 1.00 35.34 110 ASP B N 1
ATOM 2997 C CA . ASP B 1 101 ? 10.534 27.729 50.244 1.00 36.76 110 ASP B CA 1
ATOM 2998 C C . ASP B 1 101 ? 9.218 27.177 49.680 1.00 33.58 110 ASP B C 1
ATOM 2999 O O . ASP B 1 101 ? 8.425 26.537 50.427 1.00 31.85 110 ASP B O 1
ATOM 3004 N N . ARG B 1 102 ? 8.995 27.362 48.374 1.00 34.04 111 ARG B N 1
ATOM 3005 C CA . ARG B 1 102 ? 7.681 27.136 47.735 1.00 31.23 111 ARG B CA 1
ATOM 3006 C C . ARG B 1 102 ? 6.560 27.645 48.626 1.00 27.10 111 ARG B C 1
ATOM 3007 O O . ARG B 1 102 ? 5.582 26.968 48.815 1.00 27.29 111 ARG B O 1
ATOM 3015 N N . ALA B 1 103 ? 6.773 28.798 49.251 1.00 26.87 112 ALA B N 1
ATOM 3016 C CA . ALA B 1 103 ? 5.876 29.380 50.235 1.00 29.01 112 ALA B CA 1
ATOM 3017 C C . ALA B 1 103 ? 5.342 30.714 49.746 1.00 31.12 112 ALA B C 1
ATOM 3018 O O . ALA B 1 103 ? 5.769 31.217 48.671 1.00 26.44 112 ALA B O 1
ATOM 3020 N N . LEU B 1 104 ? 4.450 31.282 50.545 1.00 26.82 113 LEU B N 1
ATOM 3021 C CA . LEU B 1 104 ? 3.942 32.644 50.313 1.00 29.75 113 LEU B CA 1
ATOM 3022 C C . LEU B 1 104 ? 3.945 33.422 51.601 1.00 31.33 113 LEU B C 1
ATOM 3023 O O . LEU B 1 104 ? 3.826 32.843 52.677 1.00 28.36 113 LEU B O 1
ATOM 3028 N N . LEU B 1 105 ? 4.078 34.739 51.461 1.00 29.79 114 LEU B N 1
ATOM 3029 C CA . LEU B 1 105 ? 3.901 35.693 52.521 1.00 31.47 114 LEU B CA 1
ATOM 3030 C C . LEU B 1 105 ? 2.693 36.507 52.096 1.00 32.91 114 LEU B C 1
ATOM 3031 O O . LEU B 1 105 ? 2.697 37.075 51.005 1.00 34.95 114 LEU B O 1
ATOM 3036 N N . ASN B 1 106 ? 1.648 36.496 52.931 1.00 34.30 115 ASN B N 1
ATOM 3037 C CA . ASN B 1 106 ? 0.392 37.232 52.711 1.00 33.51 115 ASN B CA 1
ATOM 3038 C C . ASN B 1 106 ? 0.394 38.475 53.581 1.00 33.89 115 ASN B C 1
ATOM 3039 O O . ASN B 1 106 ? 0.534 38.339 54.794 1.00 27.46 115 ASN B O 1
ATOM 3044 N N . ARG B 1 107 ? 0.198 39.665 52.984 1.00 35.55 116 ARG B N 1
ATOM 3045 C CA . ARG B 1 107 ? -0.004 40.894 53.761 1.00 44.16 116 ARG B CA 1
ATOM 3046 C C . ARG B 1 107 ? -1.465 41.393 53.745 1.00 40.43 116 ARG B C 1
ATOM 3047 O O . ARG B 1 107 ? -1.825 42.201 54.560 1.00 44.13 116 ARG B O 1
ATOM 3055 N N . MET B 1 108 ? -2.322 40.898 52.868 1.00 41.75 117 MET B N 1
ATOM 3056 C CA . MET B 1 108 ? -3.745 41.361 52.873 1.00 46.13 117 MET B CA 1
ATOM 3057 C C . MET B 1 108 ? -4.613 40.818 54.051 1.00 43.17 117 MET B C 1
ATOM 3058 O O . MET B 1 108 ? -4.437 39.695 54.547 1.00 47.74 117 MET B O 1
ATOM 3063 N N . GLY B 1 109 ? -5.504 41.669 54.517 1.00 34.92 118 GLY B N 1
ATOM 3064 C CA . GLY B 1 109 ? -6.534 41.347 55.475 1.00 33.64 118 GLY B CA 1
ATOM 3065 C C . GLY B 1 109 ? -7.727 40.730 54.759 1.00 31.08 118 GLY B C 1
ATOM 3066 O O . GLY B 1 109 ? -7.576 40.153 53.681 1.00 31.45 118 GLY B O 1
ATOM 3067 N N . PHE B 1 110 ? -8.899 40.879 55.366 1.00 28.72 119 PHE B N 1
ATOM 3068 C CA . PHE B 1 110 ? -10.109 40.216 54.944 1.00 29.55 119 PHE B CA 1
ATOM 3069 C C . PHE B 1 110 ? -10.870 41.085 53.953 1.00 27.83 119 PHE B C 1
ATOM 3070 O O . PHE B 1 110 ? -11.955 41.533 54.286 1.00 24.47 119 PHE B O 1
ATOM 3078 N N . ASN B 1 111 ? -10.326 41.324 52.756 1.00 27.80 120 ASN B N 1
ATOM 3079 C CA . ASN B 1 111 ? -11.105 42.003 51.709 1.00 29.30 120 ASN B CA 1
ATOM 3080 C C . ASN B 1 111 ? -12.239 41.091 51.174 1.00 27.70 120 ASN B C 1
ATOM 3081 O O . ASN B 1 111 ? -11.984 39.972 50.675 1.00 25.96 120 ASN B O 1
ATOM 3086 N N . ASN B 1 112 ? -13.488 41.555 51.306 1.00 23.46 121 ASN B N 1
ATOM 3087 C CA . ASN B 1 112 ? -14.624 40.739 50.875 1.00 23.59 121 ASN B CA 1
ATOM 3088 C C . ASN B 1 112 ? -15.822 41.589 50.702 1.00 20.98 121 ASN B C 1
ATOM 3089 O O . ASN B 1 112 ? -15.840 42.736 51.208 1.00 20.33 121 ASN B O 1
ATOM 3094 N N . HIS B 1 113 ? -16.829 41.057 50.015 1.00 21.36 122 HIS B N 1
ATOM 3095 C CA . HIS B 1 113 ? -18.041 41.863 49.715 1.00 23.85 122 HIS B CA 1
ATOM 3096 C C . HIS B 1 113 ? -19.094 41.670 50.772 1.00 23.21 122 HIS B C 1
ATOM 3097 O O . HIS B 1 113 ? -20.150 42.243 50.666 1.00 22.34 122 HIS B O 1
ATOM 3104 N N . GLY B 1 114 ? -18.800 40.862 51.801 1.00 21.79 123 GLY B N 1
ATOM 3105 C CA . GLY B 1 114 ? -19.727 40.728 52.957 1.00 20.68 123 GLY B CA 1
ATOM 3106 C C . GLY B 1 114 ? -20.603 39.492 52.852 1.00 20.4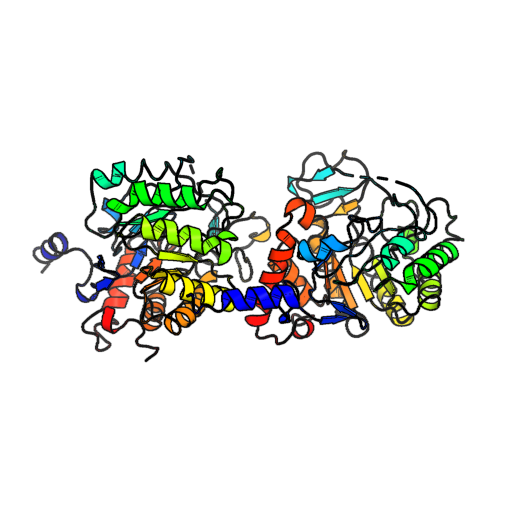1 123 GLY B C 1
ATOM 3107 O O . GLY B 1 114 ? -20.755 38.905 51.756 1.00 18.20 123 GLY B O 1
ATOM 3108 N N . ALA B 1 115 ? -21.134 39.050 54.003 1.00 19.92 124 ALA B N 1
ATOM 3109 C CA . ALA B 1 115 ? -21.937 37.761 54.063 1.00 19.96 124 ALA B CA 1
ATOM 3110 C C . ALA B 1 115 ? -23.221 37.798 53.260 1.00 19.64 124 ALA B C 1
ATOM 3111 O O . ALA B 1 115 ? -23.618 36.799 52.645 1.00 20.09 124 ALA B O 1
ATOM 3113 N N . ARG B 1 116 ? -23.882 38.973 53.282 1.00 23.28 125 ARG B N 1
ATOM 3114 C CA A ARG B 1 116 ? -25.134 39.174 52.524 0.50 21.93 125 ARG B CA 1
ATOM 3115 C CA B ARG B 1 116 ? -25.103 39.231 52.524 0.50 23.89 125 ARG B CA 1
ATOM 3116 C C . ARG B 1 116 ? -24.945 38.854 51.032 1.00 21.22 125 ARG B C 1
ATOM 3117 O O . ARG B 1 116 ? -25.709 38.069 50.461 1.00 18.91 125 ARG B O 1
ATOM 3132 N N . ALA B 1 117 ? -23.924 39.425 50.408 1.00 23.19 126 ALA B N 1
ATOM 3133 C CA . ALA B 1 117 ? -23.662 39.192 49.002 1.00 22.03 126 ALA B CA 1
ATOM 3134 C C . ALA B 1 117 ? -23.343 37.741 48.725 1.00 21.81 126 ALA B C 1
ATOM 3135 O O . ALA B 1 117 ? -23.730 37.144 47.684 1.00 20.31 126 ALA B O 1
ATOM 3137 N N . LEU B 1 118 ? -22.626 37.131 49.662 1.00 21.78 127 LEU B N 1
ATOM 3138 C CA . LEU B 1 118 ? -22.213 35.739 49.451 1.00 21.65 127 LEU B CA 1
ATOM 3139 C C . LEU B 1 118 ? -23.422 34.782 49.470 1.00 18.88 127 LEU B C 1
ATOM 3140 O O . LEU B 1 118 ? -23.506 33.876 48.663 1.00 18.22 127 LEU B O 1
ATOM 3145 N N . ALA B 1 119 ? -24.330 35.005 50.413 1.00 18.68 128 ALA B N 1
ATOM 3146 C CA . ALA B 1 119 ? -25.593 34.228 50.534 1.00 19.94 128 ALA B CA 1
ATOM 3147 C C . ALA B 1 119 ? -26.348 34.212 49.192 1.00 21.76 128 ALA B C 1
ATOM 3148 O O . ALA B 1 119 ? -26.851 33.194 48.783 1.00 21.83 128 ALA B O 1
ATOM 3150 N N . ILE B 1 120 ? -26.379 35.338 48.487 1.00 20.71 129 ILE B N 1
ATOM 3151 C CA . ILE B 1 120 ? -27.028 35.408 47.200 1.00 21.39 129 ILE B CA 1
ATOM 3152 C C . ILE B 1 120 ? -26.332 34.431 46.275 1.00 21.26 129 ILE B C 1
ATOM 3153 O O . ILE B 1 120 ? -26.978 33.712 45.567 1.00 20.29 129 ILE B O 1
ATOM 3158 N N . ARG B 1 121 ? -25.007 34.378 46.267 1.00 23.25 130 ARG B N 1
ATOM 3159 C CA . ARG B 1 121 ? -24.340 33.474 45.358 1.00 24.95 130 ARG B CA 1
ATOM 3160 C C . ARG B 1 121 ? -24.528 32.008 45.732 1.00 25.89 130 ARG B C 1
ATOM 3161 O O . ARG B 1 121 ? -24.690 31.128 44.872 1.00 23.19 130 ARG B O 1
ATOM 3169 N N . LEU B 1 122 ? -24.512 31.756 47.021 1.00 25.86 131 LEU B N 1
ATOM 3170 C CA . LEU B 1 122 ? -24.704 30.402 47.497 1.00 26.43 131 LEU B CA 1
ATOM 3171 C C . LEU B 1 122 ? -26.102 29.902 47.068 1.00 26.66 131 LEU B C 1
ATOM 3172 O O . LEU B 1 122 ? -26.257 28.744 46.686 1.00 25.70 131 LEU B O 1
ATOM 3177 N N . ALA B 1 123 ? -27.111 30.753 47.164 1.00 23.67 132 ALA B N 1
ATOM 3178 C CA . ALA B 1 123 ? -28.503 30.338 46.867 1.00 25.04 132 ALA B CA 1
ATOM 3179 C C . ALA B 1 123 ? -28.734 30.127 45.413 1.00 28.51 132 ALA B C 1
ATOM 3180 O O . ALA B 1 123 ? -29.671 29.448 45.045 1.00 28.72 132 ALA B O 1
ATOM 3182 N N . ARG B 1 124 ? -27.867 30.700 44.586 1.00 29.81 133 ARG B N 1
ATOM 3183 C CA . ARG B 1 124 ? -27.937 30.610 43.130 1.00 34.72 133 ARG B CA 1
ATOM 3184 C C . ARG B 1 124 ? -27.168 29.365 42.620 1.00 39.05 133 ARG B C 1
ATOM 3185 O O . ARG B 1 124 ? -27.487 28.770 41.575 1.00 37.98 133 ARG B O 1
ATOM 3193 N N . HIS B 1 125 ? -26.175 28.928 43.392 1.00 41.98 134 HIS B N 1
ATOM 3194 C CA . HIS B 1 125 ? -25.332 27.774 43.043 1.00 41.24 134 HIS B CA 1
ATOM 3195 C C . HIS B 1 125 ? -26.078 26.431 43.004 1.00 43.47 134 HIS B C 1
ATOM 3196 O O . HIS B 1 125 ? -26.658 26.017 44.000 1.00 42.11 134 HIS B O 1
ATOM 3203 N N . ARG B 1 126 ? -26.078 25.762 41.850 1.00 48.63 135 ARG B N 1
ATOM 3204 C CA . ARG B 1 126 ? -26.526 24.371 41.786 1.00 54.90 135 ARG B CA 1
ATOM 3205 C C . ARG B 1 126 ? -25.401 23.491 42.386 1.00 61.46 135 ARG B C 1
ATOM 3206 O O . ARG B 1 126 ? -24.329 23.408 41.778 1.00 64.99 135 ARG B O 1
ATOM 3214 N N . PRO B 1 127 ? -25.649 22.818 43.542 1.00 55.28 136 PRO B N 1
ATOM 3215 C CA . PRO B 1 127 ? -24.727 21.979 44.353 1.00 62.90 136 PRO B CA 1
ATOM 3216 C C . PRO B 1 127 ? -23.343 21.502 43.743 1.00 60.13 136 PRO B C 1
ATOM 3217 O O . PRO B 1 127 ? -22.604 22.277 43.162 1.00 58.12 136 PRO B O 1
ATOM 3221 N N . GLU B 1 128 ? -22.997 20.238 43.947 1.00 55.59 137 GLU B N 1
ATOM 3222 C CA . GLU B 1 128 ? -21.946 19.519 43.203 1.00 49.86 137 GLU B CA 1
ATOM 3223 C C . GLU B 1 128 ? -20.909 19.038 44.215 1.00 40.74 137 GLU B C 1
ATOM 3224 O O . GLU B 1 128 ? -20.849 17.864 44.486 1.00 37.63 137 GLU B O 1
ATOM 3230 N N . ILE B 1 129 ? -20.117 19.947 44.785 1.00 32.55 138 ILE B N 1
ATOM 3231 C CA . ILE B 1 129 ? -19.288 19.611 45.942 1.00 28.60 138 ILE B CA 1
ATOM 3232 C C . ILE B 1 129 ? -19.674 20.507 47.135 1.00 25.75 138 ILE B C 1
ATOM 3233 O O . ILE B 1 129 ? -20.120 21.612 46.930 1.00 23.38 138 ILE B O 1
ATOM 3238 N N . PRO B 1 130 ? -19.481 20.042 48.391 1.00 25.43 139 PRO B N 1
ATOM 3239 C CA . PRO B 1 130 ? -19.768 20.913 49.530 1.00 22.77 139 PRO B CA 1
ATOM 3240 C C . PRO B 1 130 ? -19.008 22.250 49.479 1.00 22.61 139 PRO B C 1
ATOM 3241 O O . PRO B 1 130 ? -17.864 22.316 49.059 1.00 20.98 139 PRO B O 1
ATOM 3245 N N . ILE B 1 131 ? -19.670 23.290 49.960 1.00 21.97 140 ILE B N 1
ATOM 3246 C CA . ILE B 1 131 ? -19.103 24.603 50.098 1.00 21.00 140 ILE B CA 1
ATOM 3247 C C . ILE B 1 131 ? -19.192 25.004 51.551 1.00 21.60 140 ILE B C 1
ATOM 3248 O O . ILE B 1 131 ? -20.294 25.181 52.084 1.00 23.98 140 ILE B O 1
ATOM 3253 N N . GLY B 1 132 ? -18.038 25.174 52.182 1.00 18.75 141 GLY B N 1
ATOM 3254 C CA . GLY B 1 132 ? -17.996 25.719 53.502 1.00 19.90 141 GLY B CA 1
ATOM 3255 C C . GLY B 1 132 ? -17.793 27.214 53.454 1.00 18.10 141 GLY B C 1
ATOM 3256 O O . GLY B 1 132 ? -17.327 27.737 52.458 1.00 17.67 141 GLY B O 1
ATOM 3257 N N . VAL B 1 133 ? -18.111 27.872 54.543 1.00 16.57 142 VAL B N 1
ATOM 3258 C CA . VAL B 1 133 ? -17.898 29.298 54.634 1.00 18.56 142 VAL B CA 1
ATOM 3259 C C . VAL B 1 133 ? -17.223 29.662 55.917 1.00 18.71 142 VAL B C 1
ATOM 3260 O O . VAL B 1 133 ? -17.689 29.314 56.991 1.00 18.27 142 VAL B O 1
ATOM 3264 N N . ASN B 1 134 ? -16.176 30.459 55.735 1.00 18.59 143 ASN B N 1
ATOM 3265 C CA . ASN B 1 134 ? -15.298 30.899 56.739 1.00 19.59 143 ASN B CA 1
ATOM 3266 C C . ASN B 1 134 ? -15.715 32.310 57.086 1.00 20.19 143 ASN B C 1
ATOM 3267 O O . ASN B 1 134 ? -15.688 33.184 56.212 1.00 18.36 143 ASN B O 1
ATOM 3272 N N . ILE B 1 135 ? -16.028 32.539 58.358 1.00 21.26 144 ILE B N 1
ATOM 3273 C CA . ILE B 1 135 ? -16.432 33.856 58.835 1.00 22.24 144 ILE B CA 1
ATOM 3274 C C . ILE B 1 135 ? -15.509 34.469 59.873 1.00 24.93 144 ILE B C 1
ATOM 3275 O O . ILE B 1 135 ? -15.022 33.797 60.776 1.00 25.70 144 ILE B O 1
ATOM 3280 N N . GLY B 1 136 ? -15.323 35.775 59.755 1.00 25.43 145 GLY B N 1
ATOM 3281 C CA . GLY B 1 136 ? -14.444 36.527 60.643 1.00 27.61 145 GLY B CA 1
ATOM 3282 C C . GLY B 1 136 ? -15.093 37.859 61.022 1.00 28.56 145 GLY B C 1
ATOM 3283 O O . GLY B 1 136 ? -16.165 38.239 60.506 1.00 29.78 145 GLY B O 1
ATOM 3284 N N . LYS B 1 137 ? -14.491 38.533 61.987 1.00 29.38 146 LYS B N 1
ATOM 3285 C CA . LYS B 1 137 ? -15.081 39.709 62.552 1.00 31.54 146 LYS B CA 1
ATOM 3286 C C . LYS B 1 137 ? -14.798 40.837 61.610 1.00 29.53 146 LYS B C 1
ATOM 3287 O O . LYS B 1 137 ? -13.685 40.976 61.149 1.00 28.27 146 LYS B O 1
ATOM 3293 N N . THR B 1 138 ? -15.792 41.689 61.430 1.00 31.35 147 THR B N 1
ATOM 3294 C CA . THR B 1 138 ? -15.655 42.891 60.610 1.00 30.70 147 THR B CA 1
ATOM 3295 C C . THR B 1 138 ? -14.608 43.785 61.244 1.00 28.47 147 THR B C 1
ATOM 3296 O O . THR B 1 138 ? -14.605 43.993 62.428 1.00 27.61 147 THR B O 1
ATOM 3300 N N . LYS B 1 139 ? -13.674 44.269 60.457 1.00 29.71 148 LYS B N 1
ATOM 3301 C CA . LYS B 1 139 ? -12.596 45.047 61.049 1.00 35.68 148 LYS B CA 1
ATOM 3302 C C . LYS B 1 139 ? -13.055 46.164 61.995 1.00 38.63 148 LYS B C 1
ATOM 3303 O O . LYS B 1 139 ? -12.579 46.195 63.120 1.00 39.39 148 LYS B O 1
ATOM 3309 N N . LYS B 1 140 ? -13.958 47.061 61.592 1.00 36.82 149 LYS B N 1
ATOM 3310 C CA . LYS B 1 140 ? -14.345 48.193 62.497 1.00 47.15 149 LYS B CA 1
ATOM 3311 C C . LYS B 1 140 ? -14.876 47.732 63.848 1.00 47.42 149 LYS B C 1
ATOM 3312 O O . LYS B 1 140 ? -14.573 48.293 64.892 1.00 50.43 149 LYS B O 1
ATOM 3318 N N . THR B 1 141 ? -15.687 46.696 63.803 1.00 45.84 150 THR B N 1
ATOM 3319 C CA . THR B 1 141 ? -16.368 46.200 64.968 1.00 47.31 150 THR B CA 1
ATOM 3320 C C . THR B 1 141 ? -15.455 46.147 66.189 1.00 46.47 150 THR B C 1
ATOM 3321 O O . THR B 1 141 ? -14.422 45.535 66.120 1.00 47.31 150 THR B O 1
ATOM 3325 N N . PRO B 1 142 ? -15.843 46.808 67.294 1.00 52.99 151 PRO B N 1
ATOM 3326 C CA . PRO B 1 142 ? -15.112 46.933 68.566 1.00 55.21 151 PRO B CA 1
ATOM 3327 C C . PRO B 1 142 ? -14.262 45.759 69.098 1.00 58.29 151 PRO B C 1
ATOM 3328 O O . PRO B 1 142 ? -13.087 45.968 69.371 1.00 64.33 151 PRO B O 1
ATOM 3332 N N . ALA B 1 143 ? -14.829 44.561 69.234 1.00 58.11 152 ALA B N 1
ATOM 3333 C CA . ALA B 1 143 ? -14.167 43.377 69.911 1.00 60.92 152 ALA B CA 1
ATOM 3334 C C . ALA B 1 143 ? -14.934 42.944 71.152 1.00 60.78 152 ALA B C 1
ATOM 3335 O O . ALA B 1 143 ? -15.204 41.757 71.343 1.00 56.52 152 ALA B O 1
ATOM 3337 N N . GLY B 1 144 ? -15.281 43.915 71.992 1.00 62.04 153 GLY B N 1
ATOM 3338 C CA . GLY B 1 144 ? -16.352 43.732 72.969 1.00 59.00 153 GLY B CA 1
ATOM 3339 C C . GLY B 1 144 ? -17.679 43.637 72.232 1.00 56.74 153 GLY B C 1
ATOM 3340 O O . GLY B 1 144 ? -18.732 43.542 72.850 1.00 52.30 153 GLY B O 1
ATOM 3341 N N . ASP B 1 145 ? -17.637 43.673 70.902 1.00 48.60 154 ASP B N 1
ATOM 3342 C CA . ASP B 1 145 ? -18.832 43.489 70.105 1.00 52.05 154 ASP B CA 1
ATOM 3343 C C . ASP B 1 145 ? -18.670 42.398 69.027 1.00 46.61 154 ASP B C 1
ATOM 3344 O O . ASP B 1 145 ? -19.525 42.213 68.170 1.00 45.54 154 ASP B O 1
ATOM 3349 N N . ALA B 1 146 ? -17.567 41.675 69.085 1.00 47.41 155 ALA B N 1
ATOM 3350 C CA . ALA B 1 146 ? -17.278 40.644 68.104 1.00 47.28 155 ALA B CA 1
ATOM 3351 C C . ALA B 1 146 ? -18.436 39.607 67.965 1.00 46.32 155 ALA B C 1
ATOM 3352 O O . ALA B 1 146 ? -18.776 39.210 66.831 1.00 48.43 155 ALA B O 1
ATOM 3354 N N . VAL B 1 147 ? -19.044 39.228 69.106 1.00 38.66 156 VAL B N 1
ATOM 3355 C CA . VAL B 1 147 ? -20.106 38.210 69.183 1.00 38.40 156 VAL B CA 1
ATOM 3356 C C . VAL B 1 147 ? -21.231 38.452 68.189 1.00 36.09 156 VAL B C 1
ATOM 3357 O O . VAL B 1 147 ? -21.675 37.550 67.491 1.00 28.86 156 VAL B O 1
ATOM 3361 N N . ASN B 1 148 ? -21.684 39.693 68.143 1.00 37.07 157 ASN B N 1
ATOM 3362 C CA . ASN B 1 148 ? -22.863 40.043 67.400 1.00 37.74 157 ASN B CA 1
ATOM 3363 C C . ASN B 1 148 ? -22.544 40.183 65.954 1.00 34.37 157 ASN B C 1
ATOM 3364 O O . ASN B 1 148 ? -23.409 39.995 65.123 1.00 36.03 157 ASN B O 1
ATOM 3369 N N . ASP B 1 149 ? -21.290 40.463 65.646 1.00 34.62 158 ASP B N 1
ATOM 3370 C CA . ASP B 1 149 ? -20.832 40.433 64.255 1.00 31.48 158 ASP B CA 1
ATOM 3371 C C . ASP B 1 149 ? -20.802 38.996 63.674 1.00 29.77 158 ASP B C 1
ATOM 3372 O O . ASP B 1 149 ? -21.393 38.715 62.610 1.00 27.85 158 ASP B O 1
ATOM 3377 N N . TYR B 1 150 ? -20.115 38.097 64.382 1.00 30.21 159 TYR B N 1
ATOM 3378 C CA . TYR B 1 150 ? -20.104 36.659 64.059 1.00 28.45 159 TYR B CA 1
ATOM 3379 C C . TYR B 1 150 ? -21.483 36.116 63.974 1.00 29.60 159 TYR B C 1
ATOM 3380 O O . TYR B 1 150 ? -21.768 35.378 63.044 1.00 30.50 159 TYR B O 1
ATOM 3389 N N . ARG B 1 151 ? -22.367 36.486 64.911 1.00 30.67 160 ARG B N 1
ATOM 3390 C CA . ARG B 1 151 ? -23.760 36.035 64.848 1.00 32.60 160 ARG B CA 1
ATOM 3391 C C . ARG B 1 151 ? -24.496 36.477 63.594 1.00 29.64 160 ARG B C 1
ATOM 3392 O O . ARG B 1 151 ? -25.221 35.702 62.944 1.00 26.31 160 ARG B O 1
ATOM 3400 N N . ALA B 1 152 ? -24.328 37.739 63.242 1.00 29.96 161 ALA B N 1
ATOM 3401 C CA . ALA B 1 152 ? -24.980 38.258 62.038 1.00 28.25 161 ALA B CA 1
ATOM 3402 C C . ALA B 1 152 ? -24.533 37.460 60.798 1.00 27.74 161 ALA B C 1
ATOM 3403 O O . ALA B 1 152 ? -25.350 36.980 60.016 1.00 27.73 161 ALA B O 1
ATOM 3405 N N . SER B 1 153 ? -23.224 37.262 60.651 1.00 28.43 162 SER B N 1
ATOM 3406 C CA . SER B 1 153 ? -22.714 36.532 59.493 1.00 28.12 162 SER B CA 1
ATOM 3407 C C . SER B 1 153 ? -23.258 35.106 59.474 1.00 26.93 162 SER B C 1
ATOM 3408 O O . SER B 1 153 ? -23.645 34.562 58.414 1.00 22.23 162 SER B O 1
ATOM 3411 N N . ALA B 1 154 ? -23.294 34.508 60.654 1.00 24.87 163 ALA B N 1
ATOM 3412 C CA . ALA B 1 154 ? -23.749 33.126 60.775 1.00 26.50 163 ALA B CA 1
ATOM 3413 C C . ALA B 1 154 ? -25.187 33.003 60.336 1.00 25.14 163 ALA B C 1
ATOM 3414 O O . ALA B 1 154 ? -25.598 32.025 59.667 1.00 21.40 163 ALA B O 1
ATOM 3416 N N . ARG B 1 155 ? -25.965 34.015 60.688 1.00 30.08 164 ARG B N 1
ATOM 3417 C CA . ARG B 1 155 ? -27.382 34.068 60.337 1.00 31.76 164 ARG B CA 1
ATOM 3418 C C . ARG B 1 155 ? -27.558 34.058 58.807 1.00 28.88 164 ARG B C 1
ATOM 3419 O O . ARG B 1 155 ? -28.446 33.388 58.253 1.00 27.37 164 ARG B O 1
ATOM 3427 N N . MET B 1 156 ? -26.688 34.789 58.121 1.00 28.41 165 MET B N 1
ATOM 3428 C CA . MET B 1 156 ? -26.809 34.987 56.681 1.00 27.35 165 MET B CA 1
ATOM 3429 C C . MET B 1 156 ? -26.338 33.832 55.837 1.00 27.00 165 MET B C 1
ATOM 3430 O O . MET B 1 156 ? -26.984 33.481 54.810 1.00 25.81 165 MET B O 1
ATOM 3435 N N . VAL B 1 157 ? -25.174 33.273 56.194 1.00 24.36 166 VAL B N 1
ATOM 3436 C CA . VAL B 1 157 ? -24.568 32.225 55.342 1.00 22.47 166 VAL B CA 1
ATOM 3437 C C . VAL B 1 157 ? -24.760 30.836 55.874 1.00 24.53 166 VAL B C 1
ATOM 3438 O O . VAL B 1 157 ? -24.640 29.844 55.130 1.00 25.18 166 VAL B O 1
ATOM 3442 N N . GLY B 1 158 ? -25.021 30.772 57.189 1.00 27.19 167 GLY B N 1
ATOM 3443 C CA . GLY B 1 158 ? -25.407 29.551 57.891 1.00 26.45 167 GLY B CA 1
ATOM 3444 C C . GLY B 1 158 ? -26.346 28.647 57.167 1.00 27.42 167 GLY B C 1
ATOM 3445 O O . GLY B 1 158 ? -26.029 27.476 56.938 1.00 28.79 167 GLY B O 1
ATOM 3446 N N . PRO B 1 159 ? -27.509 29.177 56.781 1.00 27.31 168 PRO B N 1
ATOM 3447 C CA . PRO B 1 159 ? -28.504 28.381 56.121 1.00 29.35 168 PRO B CA 1
ATOM 3448 C C . PRO B 1 159 ? -28.078 27.760 54.795 1.00 26.31 168 PRO B C 1
ATOM 3449 O O . PRO B 1 159 ? -28.577 26.713 54.493 1.00 23.92 168 PRO B O 1
ATOM 3453 N N . LEU B 1 160 ? -27.167 28.369 54.046 1.00 25.30 169 LEU B N 1
ATOM 3454 C CA . LEU B 1 160 ? -26.732 27.851 52.726 1.00 30.03 169 LEU B CA 1
ATOM 3455 C C . LEU B 1 160 ? -25.356 27.083 52.722 1.00 27.97 169 LEU B C 1
ATOM 3456 O O . LEU B 1 160 ? -25.069 26.295 51.860 1.00 31.35 169 LEU B O 1
ATOM 3461 N N . ALA B 1 161 ? -24.552 27.252 53.747 1.00 27.67 170 ALA B N 1
ATOM 3462 C CA . ALA B 1 161 ? -23.244 26.595 53.819 1.00 23.35 170 ALA B CA 1
ATOM 3463 C C . ALA B 1 161 ? -23.338 25.114 54.200 1.00 22.33 170 ALA B C 1
ATOM 3464 O O . ALA B 1 161 ? -24.194 24.729 54.988 1.00 21.88 170 ALA B O 1
ATOM 3466 N N . SER B 1 162 ? -22.464 24.297 53.646 1.00 19.15 171 SER B N 1
ATOM 3467 C CA . SER B 1 162 ? -22.353 22.937 54.096 1.00 21.37 171 SER B CA 1
ATOM 3468 C C . SER B 1 162 ? -21.767 22.933 55.496 1.00 21.19 171 SER B C 1
ATOM 3469 O O . SER B 1 162 ? -22.001 22.005 56.214 1.00 20.40 171 SER B O 1
ATOM 3472 N N . TYR B 1 163 ? -20.918 23.910 55.827 1.00 20.59 172 TYR B N 1
ATOM 3473 C CA . TYR B 1 163 ? -20.341 24.018 57.154 1.00 19.16 172 TYR B CA 1
ATOM 3474 C C . TYR B 1 163 ? -19.904 25.459 57.321 1.00 19.37 172 TYR B C 1
ATOM 3475 O O . TYR B 1 163 ? -19.761 26.193 56.337 1.00 18.37 172 TYR B O 1
ATOM 3484 N N . LEU B 1 164 ? -19.722 25.866 58.554 1.00 18.63 173 LEU B N 1
ATOM 3485 C CA . LEU B 1 164 ? -19.241 27.193 58.852 1.00 21.67 173 LEU B CA 1
ATOM 3486 C C . LEU B 1 164 ? -17.997 27.095 59.702 1.00 21.44 173 LEU B C 1
ATOM 3487 O O . LEU B 1 164 ? -17.985 26.264 60.626 1.00 20.14 173 LEU B O 1
ATOM 3492 N N A VAL B 1 165 ? -16.988 27.923 59.428 0.50 19.96 174 VAL B N 1
ATOM 3493 N N B VAL B 1 165 ? -16.995 27.934 59.442 0.50 20.11 174 VAL B N 1
ATOM 3494 C CA A VAL B 1 165 ? -15.774 27.978 60.264 0.50 18.80 174 VAL B CA 1
ATOM 3495 C CA B VAL B 1 165 ? -15.773 27.949 60.270 0.50 19.06 174 VAL B CA 1
ATOM 3496 C C A VAL B 1 165 ? -15.587 29.366 60.846 0.50 19.35 174 VAL B C 1
ATOM 3497 C C B VAL B 1 165 ? -15.439 29.341 60.812 0.50 19.58 174 VAL B C 1
ATOM 3498 O O A VAL B 1 165 ? -15.676 30.383 60.135 0.50 20.94 174 VAL B O 1
ATOM 3499 O O B VAL B 1 165 ? -15.287 30.325 60.055 0.50 20.84 174 VAL B O 1
ATOM 3506 N N . VAL B 1 166 ? -15.258 29.391 62.128 1.00 18.17 175 VAL B N 1
ATOM 3507 C CA . VAL B 1 166 ? -14.968 30.575 62.820 1.00 20.89 175 VAL B CA 1
ATOM 3508 C C . VAL B 1 166 ? -13.461 30.766 62.855 1.00 23.12 175 VAL B C 1
ATOM 3509 O O . VAL B 1 166 ? -12.691 30.036 63.473 1.00 21.54 175 VAL B O 1
ATOM 3513 N N . ASN B 1 167 ? -13.083 31.772 62.096 1.00 27.65 176 ASN B N 1
ATOM 3514 C CA . ASN B 1 167 ? -11.732 32.195 61.966 1.00 30.92 176 ASN B CA 1
ATOM 3515 C C . ASN B 1 167 ? -11.433 33.217 63.053 1.00 33.73 176 ASN B C 1
ATOM 3516 O O . ASN B 1 167 ? -11.969 34.383 63.033 1.00 25.74 176 ASN B O 1
ATOM 3521 N N . VAL B 1 168 ? -10.606 32.755 64.000 1.00 32.87 177 VAL B N 1
ATOM 3522 C CA . VAL B 1 168 ? -9.999 33.608 65.006 1.00 34.48 177 VAL B CA 1
ATOM 3523 C C . VAL B 1 168 ? -8.447 33.539 64.985 1.00 35.79 177 VAL B C 1
ATOM 3524 O O . VAL B 1 168 ? -7.796 33.724 66.053 1.00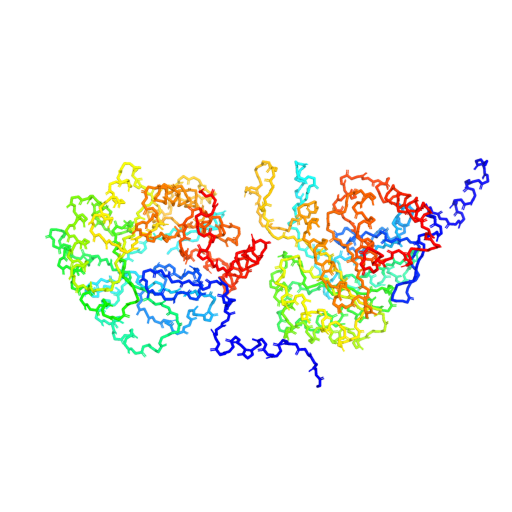 32.60 177 VAL B O 1
ATOM 3528 N N . SER B 1 169 ? -7.876 33.311 63.785 1.00 29.35 178 SER B N 1
ATOM 3529 C CA . SER B 1 169 ? -6.455 32.944 63.643 1.00 27.12 178 SER B CA 1
ATOM 3530 C C . SER B 1 169 ? -5.642 33.631 62.532 1.00 31.94 178 SER B C 1
ATOM 3531 O O . SER B 1 169 ? -4.407 33.475 62.444 1.00 28.93 178 SER B O 1
ATOM 3534 N N . SER B 1 170 ? -6.327 34.361 61.658 1.00 33.73 179 SER B N 1
ATOM 3535 C CA . SER B 1 170 ? -5.672 35.150 60.625 1.00 33.14 179 SER B CA 1
ATOM 3536 C C . SER B 1 170 ? -4.886 36.340 61.283 1.00 34.93 179 SER B C 1
ATOM 3537 O O . SER B 1 170 ? -5.469 37.103 62.094 1.00 33.16 179 SER B O 1
ATOM 3540 N N . PRO B 1 171 ? -3.561 36.457 60.991 1.00 36.68 180 PRO B N 1
ATOM 3541 C CA . PRO B 1 171 ? -2.654 37.465 61.642 1.00 42.55 180 PRO B CA 1
ATOM 3542 C C . PRO B 1 171 ? -2.841 38.937 61.221 1.00 43.04 180 PRO B C 1
ATOM 3543 O O . PRO B 1 171 ? -2.559 39.826 62.025 1.00 42.89 180 PRO B O 1
ATOM 3547 N N . ASN B 1 172 ? -3.264 39.187 59.971 1.00 45.06 181 ASN B N 1
ATOM 3548 C CA . ASN B 1 172 ? -3.284 40.557 59.419 1.00 49.03 181 ASN B CA 1
ATOM 3549 C C . ASN B 1 172 ? -4.447 41.369 59.968 1.00 49.27 181 ASN B C 1
ATOM 3550 O O . ASN B 1 172 ? -4.539 42.564 59.734 1.00 53.48 181 ASN B O 1
ATOM 3555 N N . THR B 1 173 ? -5.334 40.725 60.711 1.00 49.82 182 THR B N 1
ATOM 3556 C CA . THR B 1 173 ? -6.469 41.434 61.282 1.00 48.66 182 THR B CA 1
ATOM 3557 C C . THR B 1 173 ? -6.177 41.824 62.753 1.00 47.71 182 THR B C 1
ATOM 3558 O O . THR B 1 173 ? -6.133 40.953 63.603 1.00 40.38 182 THR B O 1
ATOM 3562 N N . PRO B 1 174 ? -6.003 43.148 63.047 1.00 54.18 183 PRO B N 1
ATOM 3563 C CA . PRO B 1 174 ? -5.497 43.549 64.369 1.00 53.05 183 PRO B CA 1
ATOM 3564 C C . PRO B 1 174 ? -6.407 43.047 65.477 1.00 48.85 183 PRO B C 1
ATOM 3565 O O . PRO B 1 174 ? -7.601 43.266 65.406 1.00 43.18 183 PRO B O 1
ATOM 3569 N N . GLY B 1 175 ? -5.852 42.373 66.476 1.00 45.70 184 GLY B N 1
ATOM 3570 C CA . GLY B 1 175 ? -6.648 41.877 67.610 1.00 46.88 184 GLY B CA 1
ATOM 3571 C C . GLY B 1 175 ? -7.379 40.533 67.430 1.00 43.84 184 GLY B C 1
ATOM 3572 O O . GLY B 1 175 ? -8.040 40.060 68.360 1.00 46.14 184 GLY B O 1
ATOM 3573 N N . LEU B 1 176 ? -7.270 39.909 66.263 1.00 42.10 185 LEU B N 1
ATOM 3574 C CA . LEU B 1 176 ? -8.100 38.701 65.959 1.00 43.30 185 LEU B CA 1
ATOM 3575 C C . LEU B 1 176 ? -7.636 37.413 66.702 1.00 43.08 185 LEU B C 1
ATOM 3576 O O . LEU B 1 176 ? -8.460 36.681 67.291 1.00 37.80 185 LEU B O 1
ATOM 3581 N N . ARG B 1 177 ? -6.330 37.159 66.656 1.00 44.65 186 ARG B N 1
ATOM 3582 C CA . ARG B 1 177 ? -5.713 36.005 67.336 1.00 47.66 186 ARG B CA 1
ATOM 3583 C C . ARG B 1 177 ? -5.883 36.046 68.837 1.00 47.20 186 ARG B C 1
ATOM 3584 O O . ARG B 1 177 ? -5.920 34.984 69.461 1.00 39.82 186 ARG B O 1
ATOM 3592 N N . ASP B 1 178 ? -6.024 37.246 69.410 1.00 43.64 187 ASP B N 1
ATOM 3593 C CA . ASP B 1 178 ? -6.398 37.354 70.827 1.00 46.63 187 ASP B CA 1
ATOM 3594 C C . ASP B 1 178 ? -7.727 36.688 71.110 1.00 41.82 187 ASP B C 1
ATOM 3595 O O . ASP B 1 178 ? -7.944 36.202 72.224 1.00 36.32 187 ASP B O 1
ATOM 3600 N N . LEU B 1 179 ? -8.627 36.664 70.121 1.00 44.21 188 LEU B N 1
ATOM 3601 C CA . LEU B 1 179 ? -9.940 36.028 70.324 1.00 43.00 188 LEU B CA 1
ATOM 3602 C C . LEU B 1 179 ? -9.838 34.516 70.623 1.00 37.72 188 LEU B C 1
ATOM 3603 O O . LEU B 1 179 ? -10.748 33.955 71.207 1.00 40.10 188 LEU B O 1
ATOM 3608 N N . GLN B 1 180 ? -8.727 33.875 70.260 1.00 37.36 189 GLN B N 1
ATOM 3609 C CA . GLN B 1 180 ? -8.555 32.441 70.553 1.00 36.75 189 GLN B CA 1
ATOM 3610 C C . GLN B 1 180 ? -8.524 32.114 72.066 1.00 39.20 189 GLN B C 1
ATOM 3611 O O . GLN B 1 180 ? -8.783 30.976 72.441 1.00 38.03 189 GLN B O 1
ATOM 3617 N N . ALA B 1 181 ? -8.220 33.109 72.912 1.00 40.81 190 ALA B N 1
ATOM 3618 C CA . ALA B 1 181 ? -8.327 32.959 74.362 1.00 37.59 190 ALA B CA 1
ATOM 3619 C C . ALA B 1 181 ? -9.668 32.319 74.625 1.00 38.99 190 ALA B C 1
ATOM 3620 O O . ALA B 1 181 ? -10.710 32.817 74.162 1.00 39.27 190 ALA B O 1
ATOM 3622 N N . VAL B 1 182 ? -9.655 31.177 75.297 1.00 35.90 191 VAL B N 1
ATOM 3623 C CA . VAL B 1 182 ? -10.903 30.490 75.617 1.00 38.55 191 VAL B CA 1
ATOM 3624 C C . VAL B 1 182 ? -11.967 31.419 76.218 1.00 38.87 191 VAL B C 1
ATOM 3625 O O . VAL B 1 182 ? -13.169 31.270 75.973 1.00 41.46 191 VAL B O 1
ATOM 3629 N N . GLU B 1 183 ? -11.526 32.374 77.009 1.00 40.08 192 GLU B N 1
ATOM 3630 C CA . GLU B 1 183 ? -12.439 33.255 77.691 1.00 43.43 192 GLU B CA 1
ATOM 3631 C C . GLU B 1 183 ? -13.204 34.120 76.644 1.00 37.29 192 GLU B C 1
ATOM 3632 O O . GLU B 1 183 ? -14.398 34.347 76.794 1.00 38.87 192 GLU B O 1
ATOM 3638 N N . SER B 1 184 ? -12.546 34.557 75.576 1.00 34.97 193 SER B N 1
ATOM 3639 C CA . SER B 1 184 ? -13.245 35.323 74.497 1.00 34.98 193 SER B CA 1
ATOM 3640 C C . SER B 1 184 ? -13.862 34.442 73.434 1.00 33.33 193 SER B C 1
ATOM 3641 O O . SER B 1 184 ? -14.862 34.796 72.798 1.00 33.57 193 SER B O 1
ATOM 3644 N N . LEU B 1 185 ? -13.267 33.268 73.242 1.00 33.27 194 LEU B N 1
ATOM 3645 C CA . LEU B 1 185 ? -13.695 32.356 72.165 1.00 30.76 194 LEU B CA 1
ATOM 3646 C C . LEU B 1 185 ? -15.011 31.719 72.514 1.00 31.01 194 LEU B C 1
ATOM 3647 O O . LEU B 1 185 ? -15.882 31.528 71.662 1.00 35.52 194 LEU B O 1
ATOM 3652 N N . ARG B 1 186 ? -15.192 31.465 73.808 1.00 33.27 195 ARG B N 1
ATOM 3653 C CA . ARG B 1 186 ? -16.337 30.741 74.287 1.00 30.40 195 ARG B CA 1
ATOM 3654 C C . ARG B 1 186 ? -17.635 31.402 73.864 1.00 29.37 195 ARG B C 1
ATOM 3655 O O . ARG B 1 186 ? -18.514 30.743 73.323 1.00 28.58 195 ARG B O 1
ATOM 3663 N N . PRO B 1 187 ? -17.789 32.705 74.127 1.00 31.35 196 PRO B N 1
ATOM 3664 C CA . PRO B 1 187 ? -19.084 33.299 73.737 1.00 30.68 196 PRO B CA 1
ATOM 3665 C C . PRO B 1 187 ? -19.291 33.490 72.203 1.00 27.94 196 PRO B C 1
ATOM 3666 O O . PRO B 1 187 ? -20.423 33.535 71.708 1.00 28.66 196 PRO B O 1
ATOM 3670 N N . ILE B 1 188 ? -18.221 33.564 71.443 1.00 28.51 197 ILE B N 1
ATOM 3671 C CA . ILE B 1 188 ? -18.348 33.643 69.978 1.00 27.83 197 ILE B CA 1
ATOM 3672 C C . ILE B 1 188 ? -18.835 32.295 69.443 1.00 28.45 197 ILE B C 1
ATOM 3673 O O . ILE B 1 188 ? -19.847 32.201 68.743 1.00 25.17 197 ILE B O 1
ATOM 3678 N N . LEU B 1 189 ? -18.095 31.231 69.777 1.00 28.96 198 LEU B N 1
ATOM 3679 C CA . LEU B 1 189 ? -18.419 29.907 69.240 1.00 27.93 198 LEU B CA 1
ATOM 3680 C C . LEU B 1 189 ? -19.752 29.511 69.735 1.00 27.65 198 LEU B C 1
ATOM 3681 O O . LEU B 1 189 ? -20.521 28.921 69.031 1.00 27.19 198 LEU B O 1
ATOM 3686 N N . SER B 1 190 ? -20.068 29.906 70.958 1.00 32.08 199 SER B N 1
ATOM 3687 C CA . SER B 1 190 ? -21.343 29.557 71.527 1.00 31.96 199 SER B CA 1
ATOM 3688 C C . SER B 1 190 ? -22.517 30.304 70.844 1.00 29.75 199 SER B C 1
ATOM 3689 O O . SER B 1 190 ? -23.535 29.705 70.493 1.00 29.76 199 SER B O 1
ATOM 3692 N N . ALA B 1 191 ? -22.386 31.601 70.610 1.00 31.86 200 ALA B N 1
ATOM 3693 C CA . ALA B 1 191 ? -23.438 32.333 69.852 1.00 30.33 200 ALA B CA 1
ATOM 3694 C C . ALA B 1 191 ? -23.678 31.786 68.439 1.00 30.29 200 ALA B C 1
ATOM 3695 O O . ALA B 1 191 ? -24.797 31.728 67.939 1.00 35.35 200 ALA B O 1
ATOM 3697 N N . VAL B 1 192 ? -22.593 31.446 67.757 1.00 32.77 201 VAL B N 1
ATOM 3698 C CA . VAL B 1 192 ? -22.671 30.972 66.373 1.00 31.45 201 VAL B CA 1
ATOM 3699 C C . VAL B 1 192 ? -23.325 29.551 66.355 1.00 32.12 201 VAL B C 1
ATOM 3700 O O . VAL B 1 192 ? -24.299 29.292 65.626 1.00 31.08 201 VAL B O 1
ATOM 3704 N N . ARG B 1 193 ? -22.790 28.658 67.194 1.00 31.28 202 ARG B N 1
ATOM 3705 C CA . ARG B 1 193 ? -23.290 27.295 67.340 1.00 34.79 202 ARG B CA 1
ATOM 3706 C C . ARG B 1 193 ? -24.814 27.393 67.637 1.00 37.82 202 ARG B C 1
ATOM 3707 O O . ARG B 1 193 ? -25.638 26.712 67.028 1.00 39.44 202 ARG B O 1
ATOM 3715 N N . ALA B 1 194 ? -25.197 28.327 68.501 1.00 40.05 203 ALA B N 1
ATOM 3716 C CA . ALA B 1 194 ? -26.608 28.514 68.815 1.00 41.36 203 ALA B CA 1
ATOM 3717 C C . ALA B 1 194 ? -27.401 29.104 67.652 1.00 39.44 203 ALA B C 1
ATOM 3718 O O . ALA B 1 194 ? -28.582 28.901 67.571 1.00 41.30 203 ALA B O 1
ATOM 3720 N N . GLU B 1 195 ? -26.777 29.812 66.728 1.00 40.30 204 GLU B N 1
ATOM 3721 C CA . GLU B 1 195 ? -27.555 30.492 65.655 1.00 35.77 204 GLU B CA 1
ATOM 3722 C C . GLU B 1 195 ? -28.021 29.569 64.522 1.00 35.08 204 GLU B C 1
ATOM 3723 O O . GLU B 1 195 ? -29.034 29.822 63.880 1.00 35.84 204 GLU B O 1
ATOM 3729 N N . THR B 1 196 ? -27.279 28.508 64.245 1.00 31.64 205 THR B N 1
ATOM 3730 C CA . THR B 1 196 ? -27.569 27.694 63.081 1.00 28.72 205 THR B CA 1
ATOM 3731 C C . THR B 1 196 ? -27.386 26.252 63.469 1.00 29.02 205 THR B C 1
ATOM 3732 O O . THR B 1 196 ? -26.604 25.939 64.360 1.00 33.15 205 THR B O 1
ATOM 3736 N N . SER B 1 197 ? -28.064 25.357 62.778 1.00 30.33 206 SER B N 1
ATOM 3737 C CA . SER B 1 197 ? -27.784 23.931 62.897 1.00 30.62 206 SER B CA 1
ATOM 3738 C C . SER B 1 197 ? -26.722 23.466 61.918 1.00 26.59 206 SER B C 1
ATOM 3739 O O . SER B 1 197 ? -26.409 22.306 61.873 1.00 25.46 206 SER B O 1
ATOM 3742 N N . THR B 1 198 ? -26.156 24.360 61.117 1.00 24.94 207 THR B N 1
ATOM 3743 C CA . THR B 1 198 ? -25.099 23.972 60.177 1.00 22.17 207 THR B CA 1
ATOM 3744 C C . THR B 1 198 ? -23.848 23.615 61.000 1.00 21.96 207 THR B C 1
ATOM 3745 O O . THR B 1 198 ? -23.574 24.327 61.984 1.00 21.02 207 THR B O 1
ATOM 3749 N N . PRO B 1 199 ? -23.139 22.513 60.660 1.00 20.46 208 PRO B N 1
ATOM 3750 C CA . PRO B 1 199 ? -21.914 22.220 61.431 1.00 21.94 208 PRO B CA 1
ATOM 3751 C C . PRO B 1 199 ? -20.985 23.456 61.518 1.00 21.74 208 PRO B C 1
ATOM 3752 O O . PRO B 1 199 ? -20.838 24.198 60.533 1.00 21.83 208 PRO B O 1
ATOM 3756 N N . VAL B 1 200 ? -20.501 23.705 62.738 1.00 20.37 209 VAL B N 1
ATOM 3757 C CA . VAL B 1 200 ? -19.608 24.775 63.085 1.00 20.37 209 VAL B CA 1
ATOM 3758 C C . VAL B 1 200 ? -18.248 24.238 63.441 1.00 20.16 209 VAL B C 1
ATOM 3759 O O . VAL B 1 200 ? -18.103 23.315 64.289 1.00 19.43 209 VAL B O 1
ATOM 3763 N N . LEU B 1 201 ? -17.227 24.812 62.823 1.00 18.54 210 LEU B N 1
ATOM 3764 C CA . LEU B 1 201 ? -15.859 24.447 63.101 1.00 18.33 210 LEU B CA 1
ATOM 3765 C C . LEU B 1 201 ? -15.096 25.663 63.588 1.00 18.57 210 LEU B C 1
ATOM 3766 O O . LEU B 1 201 ? -15.514 26.813 63.365 1.00 18.99 210 LEU B O 1
ATOM 3771 N N . VAL B 1 202 ? -13.969 25.431 64.202 1.00 18.98 211 VAL B N 1
ATOM 3772 C CA . VAL B 1 202 ? -13.078 26.555 64.530 1.00 19.67 211 VAL B CA 1
ATOM 3773 C C . VAL B 1 202 ? -11.718 26.371 63.857 1.00 19.39 211 VAL B C 1
ATOM 3774 O O . VAL B 1 202 ? -11.153 25.276 63.870 1.00 17.08 211 VAL B O 1
ATOM 3778 N N . LYS B 1 203 ? -11.236 27.461 63.251 1.00 19.01 212 LYS B N 1
ATOM 3779 C CA . LYS B 1 203 ? -9.892 27.509 62.671 1.00 21.26 212 LYS B CA 1
ATOM 3780 C C . LYS B 1 203 ? -8.815 28.190 63.544 1.00 20.91 212 LYS B C 1
ATOM 3781 O O . LYS B 1 203 ? -8.864 29.393 63.882 1.00 21.85 212 LYS B O 1
ATOM 3787 N N . ILE B 1 204 ? -7.781 27.406 63.832 1.00 22.75 213 ILE B N 1
ATOM 3788 C CA . ILE B 1 204 ? -6.742 27.857 64.774 1.00 21.56 213 ILE B CA 1
ATOM 3789 C C . ILE B 1 204 ? -5.397 28.150 64.166 1.00 19.29 213 ILE B C 1
ATOM 3790 O O . ILE B 1 204 ? -5.017 27.599 63.102 1.00 16.97 213 ILE B O 1
ATOM 3795 N N . ALA B 1 205 ? -4.672 29.002 64.881 1.00 17.57 214 ALA B N 1
ATOM 3796 C CA . ALA B 1 205 ? -3.315 29.422 64.474 1.00 21.83 214 ALA B CA 1
ATOM 3797 C C . ALA B 1 205 ? -2.327 28.371 64.852 1.00 22.21 214 ALA B C 1
ATOM 3798 O O . ALA B 1 205 ? -2.477 27.739 65.882 1.00 24.51 214 ALA B O 1
ATOM 3800 N N . PRO B 1 206 ? -1.257 28.246 64.093 1.00 21.42 215 PRO B N 1
ATOM 3801 C CA . PRO B 1 206 ? -0.221 27.299 64.475 1.00 22.57 215 PRO B CA 1
ATOM 3802 C C . PRO B 1 206 ? 0.670 27.736 65.637 1.00 21.24 215 PRO B C 1
ATOM 3803 O O . PRO B 1 206 ? 1.380 26.945 66.220 1.00 23.11 215 PRO B O 1
ATOM 3807 N N A ASP B 1 207 ? 0.575 28.997 65.978 0.80 22.60 216 ASP B N 1
ATOM 3808 N N B ASP B 1 207 ? 0.724 29.027 65.921 0.20 22.08 216 ASP B N 1
ATOM 3809 C CA A ASP B 1 207 ? 1.541 29.648 66.855 0.80 23.17 216 ASP B CA 1
ATOM 3810 C CA B ASP B 1 207 ? 1.676 29.508 66.923 0.20 22.02 216 ASP B CA 1
ATOM 3811 C C A ASP B 1 207 ? 1.057 29.546 68.288 0.80 22.20 216 ASP B C 1
ATOM 3812 C C B ASP B 1 207 ? 1.032 29.597 68.303 0.20 22.49 216 ASP B C 1
ATOM 3813 O O A ASP B 1 207 ? 1.717 29.990 69.185 0.80 20.70 216 ASP B O 1
ATOM 3814 O O B ASP B 1 207 ? 1.540 30.284 69.181 0.20 22.26 216 ASP B O 1
ATOM 3823 N N . LEU B 1 208 ? -0.097 28.913 68.483 1.00 23.45 217 LEU B N 1
ATOM 3824 C CA . LEU B 1 208 ? -0.655 28.699 69.814 1.00 24.72 217 LEU B CA 1
ATOM 3825 C C . LEU B 1 208 ? 0.250 27.819 70.611 1.00 21.91 217 LEU B C 1
ATOM 3826 O O . LEU B 1 208 ? 0.901 26.934 70.079 1.00 22.34 217 LEU B O 1
ATOM 3831 N N . SER B 1 209 ? 0.255 28.055 71.907 1.00 21.56 218 SER B N 1
ATOM 3832 C CA . SER B 1 209 ? 1.011 27.226 72.754 1.00 22.58 218 SER B CA 1
ATOM 3833 C C . SER B 1 209 ? 0.217 25.918 72.923 1.00 22.48 218 SER B C 1
ATOM 3834 O O . SER B 1 209 ? -1.015 25.863 72.806 1.00 21.93 218 SER B O 1
ATOM 3837 N N . ASP B 1 210 ? 0.948 24.881 73.226 1.00 22.65 219 ASP B N 1
ATOM 3838 C CA . ASP B 1 210 ? 0.376 23.585 73.401 1.00 26.44 219 ASP B CA 1
ATOM 3839 C C . ASP B 1 210 ? -0.671 23.552 74.512 1.00 23.74 219 ASP B C 1
ATOM 3840 O O . ASP B 1 210 ? -1.686 22.908 74.392 1.00 26.89 219 ASP B O 1
ATOM 3845 N N . SER B 1 211 ? -0.481 24.311 75.573 1.00 23.16 220 SER B N 1
ATOM 3846 C CA . SER B 1 211 ? -1.506 24.320 76.600 1.00 26.33 220 SER B CA 1
ATOM 3847 C C . SER B 1 211 ? -2.835 24.954 76.090 1.00 24.23 220 SER B C 1
ATOM 3848 O O . SER B 1 211 ? -3.919 24.466 76.393 1.00 20.30 220 SER B O 1
ATOM 3851 N N . ASP B 1 212 ? -2.736 26.055 75.336 1.00 23.28 221 ASP B N 1
ATOM 3852 C CA . ASP B 1 212 ? -3.906 26.692 74.750 1.00 23.53 221 ASP B CA 1
ATOM 3853 C C . ASP B 1 212 ? -4.529 25.743 73.742 1.00 19.39 221 ASP B C 1
ATOM 3854 O O . ASP B 1 212 ? -5.736 25.679 73.610 1.00 19.33 221 ASP B O 1
ATOM 3859 N N . LEU B 1 213 ? -3.716 24.979 73.037 1.00 20.04 222 LEU B N 1
ATOM 3860 C CA A LEU B 1 213 ? -4.286 24.037 72.080 0.50 21.11 222 LEU B CA 1
ATOM 3861 C CA B LEU B 1 213 ? -4.261 23.993 72.092 0.50 20.60 222 LEU B CA 1
ATOM 3862 C C . LEU B 1 213 ? -5.201 23.018 72.782 1.00 20.41 222 LEU B C 1
ATOM 3863 O O . LEU B 1 213 ? -6.286 22.730 72.278 1.00 20.55 222 LEU B O 1
ATOM 3872 N N . ASP B 1 214 ? -4.750 22.478 73.928 1.00 18.93 223 ASP B N 1
ATOM 3873 C CA . ASP B 1 214 ? -5.554 21.521 74.682 1.00 18.36 223 ASP B CA 1
ATOM 3874 C C . ASP B 1 214 ? -6.844 22.198 75.165 1.00 18.51 223 ASP B C 1
ATOM 3875 O O . ASP B 1 214 ? -7.887 21.580 75.128 1.00 17.89 223 ASP B O 1
ATOM 3880 N N . ASP B 1 215 ? -6.773 23.434 75.657 1.00 18.45 224 ASP B N 1
ATOM 3881 C CA . ASP B 1 215 ? -7.984 24.068 76.180 1.00 18.53 224 ASP B CA 1
ATOM 3882 C C . ASP B 1 215 ? -8.957 24.424 75.081 1.00 17.06 224 ASP B C 1
ATOM 3883 O O . ASP B 1 215 ? -10.160 24.373 75.297 1.00 16.99 224 ASP B O 1
ATOM 3888 N N . ILE B 1 216 ? -8.428 24.808 73.928 1.00 17.62 225 ILE B N 1
ATOM 3889 C CA . ILE B 1 216 ? -9.295 25.133 72.792 1.00 18.23 225 ILE B CA 1
ATOM 3890 C C . ILE B 1 216 ? -9.979 23.854 72.327 1.00 16.56 225 ILE B C 1
ATOM 3891 O O . ILE B 1 216 ? -11.191 23.878 72.054 1.00 17.79 225 ILE B O 1
ATOM 3896 N N . ALA B 1 217 ? -9.228 22.748 72.257 1.00 15.52 226 ALA B N 1
ATOM 3897 C CA . ALA B 1 217 ? -9.819 21.470 71.831 1.00 15.82 226 ALA B CA 1
ATOM 3898 C C . ALA B 1 217 ? -10.939 21.037 72.804 1.00 16.63 226 ALA B C 1
ATOM 3899 O O . ALA B 1 217 ? -12.065 20.683 72.394 1.00 16.63 226 ALA B O 1
ATOM 3901 N N . ASP B 1 218 ? -10.654 21.179 74.107 1.00 18.37 227 ASP B N 1
ATOM 3902 C CA . ASP B 1 218 ? -11.607 20.852 75.112 1.00 18.45 227 ASP B CA 1
ATOM 3903 C C . ASP B 1 218 ? -12.841 21.761 74.986 1.00 19.29 227 ASP B C 1
ATOM 3904 O O . ASP B 1 218 ? -13.944 21.332 75.228 1.00 20.70 227 ASP B O 1
ATOM 3909 N N . LEU B 1 219 ? -12.649 23.037 74.675 1.00 20.49 228 LEU B N 1
ATOM 3910 C CA . LEU B 1 219 ? -13.830 23.938 74.494 1.00 18.83 228 LEU B CA 1
ATOM 3911 C C . LEU B 1 219 ? -14.694 23.518 73.331 1.00 17.81 228 LEU B C 1
ATOM 3912 O O . LEU B 1 219 ? -15.941 23.566 73.392 1.00 18.26 228 LEU B O 1
ATOM 3917 N N . ALA B 1 220 ? -14.055 23.103 72.259 1.00 18.49 229 ALA B N 1
ATOM 3918 C CA . ALA B 1 220 ? -14.812 22.728 71.049 1.00 17.82 229 ALA B CA 1
ATOM 3919 C C . ALA B 1 220 ? -15.703 21.518 71.303 1.00 18.21 229 ALA B C 1
ATOM 3920 O O . ALA B 1 220 ? -16.872 21.474 70.899 1.00 17.61 229 ALA B O 1
ATOM 3922 N N . VAL B 1 221 ? -15.155 20.570 72.043 1.00 19.92 230 VAL B N 1
ATOM 3923 C CA . VAL B 1 221 ? -15.859 19.380 72.419 1.00 19.89 230 VAL B CA 1
ATOM 3924 C C . VAL B 1 221 ? -16.940 19.796 73.381 1.00 21.45 230 VAL B C 1
ATOM 3925 O O . VAL B 1 221 ? -18.069 19.397 73.212 1.00 23.61 230 VAL B O 1
ATOM 3929 N N . GLU B 1 222 ? -16.600 20.619 74.373 1.00 21.98 231 GLU B N 1
ATOM 3930 C CA . GLU B 1 222 ? -17.600 21.089 75.359 1.00 23.78 231 GLU B CA 1
ATOM 3931 C C . GLU B 1 222 ? -18.833 21.702 74.683 1.00 21.19 231 GLU B C 1
ATOM 3932 O O . GLU B 1 222 ? -19.980 21.414 75.051 1.00 16.31 231 GLU B O 1
ATOM 3938 N N . LEU B 1 223 ? -18.606 22.499 73.651 1.00 20.72 232 LEU B N 1
ATOM 3939 C CA . LEU B 1 223 ? -19.690 23.217 72.985 1.00 21.88 232 LEU B CA 1
ATOM 3940 C C . LEU B 1 223 ? -20.275 22.404 71.814 1.00 23.65 232 LEU B C 1
ATOM 3941 O O . LEU B 1 223 ? -21.065 22.888 71.013 1.00 27.14 232 LEU B O 1
ATOM 3946 N N . ASP B 1 224 ? -19.874 21.166 71.722 1.00 22.50 233 ASP B N 1
ATOM 3947 C CA . ASP B 1 224 ? -20.342 20.249 70.727 1.00 26.17 233 ASP B CA 1
ATOM 3948 C C . ASP B 1 224 ? -20.149 20.776 69.277 1.00 24.76 233 ASP B C 1
ATOM 3949 O O . ASP B 1 224 ? -21.061 20.727 68.439 1.00 21.09 233 ASP B O 1
ATOM 3954 N N . LEU B 1 225 ? -18.964 21.301 69.002 1.00 19.61 234 LEU B N 1
ATOM 3955 C CA . LEU B 1 225 ? -18.657 21.798 67.699 1.00 21.18 234 LEU B CA 1
ATOM 3956 C C . LEU B 1 225 ? -18.447 20.606 66.814 1.00 20.40 234 LEU B C 1
ATOM 3957 O O . LEU B 1 225 ? -18.198 19.532 67.292 1.00 18.63 234 LEU B O 1
ATOM 3962 N N . ALA B 1 226 ? -18.485 20.844 65.512 1.00 17.70 235 ALA B N 1
ATOM 3963 C CA . ALA B 1 226 ? -18.296 19.817 64.529 1.00 18.57 235 ALA B CA 1
ATOM 3964 C C . ALA B 1 226 ? -16.829 19.442 64.182 1.00 17.93 235 ALA B C 1
ATOM 3965 O O . ALA B 1 226 ? -16.507 18.313 63.816 1.00 17.48 235 ALA B O 1
ATOM 3967 N N . GLY B 1 227 ? -15.917 20.349 64.417 1.00 16.81 236 GLY B N 1
ATOM 3968 C CA . GLY B 1 227 ? -14.553 20.116 64.121 1.00 15.81 236 GLY B CA 1
ATOM 3969 C C . GLY B 1 227 ? -13.620 21.274 64.331 1.00 14.80 236 GLY B C 1
ATOM 3970 O O . GLY B 1 227 ? -14.026 22.353 64.713 1.00 14.99 236 GLY B O 1
ATOM 3971 N N . ILE B 1 228 ? -12.389 21.056 63.941 1.00 15.70 237 ILE B N 1
ATOM 3972 C CA . ILE B 1 228 ? -11.326 22.024 64.099 1.00 17.88 237 ILE B CA 1
ATOM 3973 C C . ILE B 1 228 ? -10.505 21.992 62.814 1.00 17.88 237 ILE B C 1
ATOM 3974 O O . ILE B 1 228 ? -10.146 20.919 62.348 1.00 18.90 237 ILE B O 1
ATOM 3979 N N . VAL B 1 229 ? -10.242 23.175 62.280 1.00 18.35 238 VAL B N 1
ATOM 3980 C CA . VAL B 1 229 ? -9.410 23.362 61.110 1.00 19.73 238 VAL B CA 1
ATOM 3981 C C . VAL B 1 229 ? -8.055 23.835 61.628 1.00 19.19 238 VAL B C 1
ATOM 3982 O O . VAL B 1 229 ? -7.960 24.879 62.256 1.00 19.11 238 VAL B O 1
ATOM 3986 N N . ALA B 1 230 ? -7.026 23.058 61.341 1.00 19.60 239 ALA B N 1
ATOM 3987 C CA . ALA B 1 230 ? -5.642 23.359 61.750 1.00 18.84 239 ALA B CA 1
ATOM 3988 C C . ALA B 1 230 ? -4.658 23.269 60.542 1.00 18.83 239 ALA B C 1
ATOM 3989 O O . ALA B 1 230 ? -4.401 22.192 60.079 1.00 18.81 239 ALA B O 1
ATOM 3991 N N . THR B 1 231 ? -4.044 24.340 60.056 1.00 19.30 240 THR B N 1
ATOM 3992 C CA . THR B 1 231 ? -3.758 25.535 60.752 1.00 20.44 240 THR B CA 1
ATOM 3993 C C . THR B 1 231 ? -3.881 26.721 59.767 1.00 20.06 240 THR B C 1
ATOM 3994 O O . THR B 1 231 ? -3.765 26.525 58.518 1.00 16.73 240 THR B O 1
ATOM 3998 N N . ASN B 1 232 ? -4.086 27.919 60.324 1.00 18.30 241 ASN B N 1
ATOM 3999 C CA . ASN B 1 232 ? -3.845 29.158 59.601 1.00 21.41 241 ASN B CA 1
ATOM 4000 C C . ASN B 1 232 ? -2.336 29.334 59.306 1.00 20.93 241 ASN B C 1
ATOM 4001 O O . ASN B 1 232 ? -1.484 28.441 59.614 1.00 20.83 241 ASN B O 1
ATOM 4006 N N . THR B 1 233 ? -2.005 30.463 58.697 1.00 21.97 242 THR B N 1
ATOM 4007 C CA . THR B 1 233 ? -0.607 30.869 58.469 1.00 21.92 242 THR B CA 1
ATOM 4008 C C . THR B 1 233 ? 0.148 31.139 59.794 1.00 22.51 242 THR B C 1
ATOM 4009 O O . THR B 1 233 ? -0.453 31.379 60.841 1.00 22.53 242 THR B O 1
ATOM 4013 N N . THR B 1 234 ? 1.475 31.147 59.709 1.00 25.85 243 THR B N 1
ATOM 4014 C CA . THR B 1 234 ? 2.335 31.456 60.849 1.00 25.61 243 THR B CA 1
ATOM 4015 C C . THR B 1 234 ? 2.972 32.815 60.674 1.00 25.50 243 THR B C 1
ATOM 4016 O O . THR B 1 234 ? 3.304 33.234 59.571 1.00 26.89 243 THR B O 1
ATOM 4020 N N . VAL B 1 235 ? 3.142 33.492 61.790 1.00 28.54 244 VAL B N 1
ATOM 4021 C CA . VAL B 1 235 ? 3.991 34.697 61.844 1.00 31.79 244 VAL B CA 1
ATOM 4022 C C . VAL B 1 235 ? 5.484 34.379 61.970 1.00 32.58 244 VAL B C 1
ATOM 4023 O O . VAL B 1 235 ? 6.318 35.244 61.727 1.00 38.61 244 VAL B O 1
ATOM 4027 N N . SER B 1 236 ? 5.837 33.149 62.306 1.00 32.13 245 SER B N 1
ATOM 4028 C CA . SER B 1 236 ? 7.255 32.832 62.491 1.00 33.24 245 SER B CA 1
ATOM 4029 C C . SER B 1 236 ? 8.003 33.062 61.202 1.00 37.39 245 SER B C 1
ATOM 4030 O O . SER B 1 236 ? 7.469 32.862 60.097 1.00 37.03 245 SER B O 1
ATOM 4033 N N . ARG B 1 237 ? 9.256 33.461 61.341 1.00 38.93 246 ARG B N 1
ATOM 4034 C CA . ARG B 1 237 ? 10.168 33.535 60.205 1.00 40.17 246 ARG B CA 1
ATOM 4035 C C . ARG B 1 237 ? 11.260 32.429 60.227 1.00 42.93 246 ARG B C 1
ATOM 4036 O O . ARG B 1 237 ? 12.195 32.475 59.408 1.00 43.81 246 ARG B O 1
ATOM 4044 N N . ASP B 1 238 ? 11.133 31.419 61.098 1.00 38.36 247 ASP B N 1
ATOM 4045 C CA . ASP B 1 238 ? 12.162 30.374 61.170 1.00 42.40 247 ASP B CA 1
ATOM 4046 C C . ASP B 1 238 ? 12.035 29.371 60.016 1.00 41.54 247 ASP B C 1
ATOM 4047 O O . ASP B 1 238 ? 10.965 29.141 59.498 1.00 41.38 247 ASP B O 1
ATOM 4052 N N . GLY B 1 239 ? 13.151 28.811 59.589 1.00 39.90 248 GLY B N 1
ATOM 4053 C CA . GLY B 1 239 ? 13.112 27.730 58.595 1.00 41.13 248 GLY B CA 1
ATOM 4054 C C . GLY B 1 239 ? 13.127 28.193 57.160 1.00 38.59 248 GLY B C 1
ATOM 4055 O O . GLY B 1 239 ? 13.136 27.374 56.252 1.00 47.18 248 GLY B O 1
ATOM 4056 N N . LEU B 1 240 ? 13.122 29.497 56.934 1.00 34.60 249 LEU B N 1
ATOM 4057 C CA . LEU B 1 240 ? 13.016 30.012 55.573 1.00 34.74 249 LEU B CA 1
ATOM 4058 C C . LEU B 1 240 ? 14.342 30.013 54.839 1.00 30.71 249 LEU B C 1
ATOM 4059 O O . LEU B 1 240 ? 15.337 30.464 55.370 1.00 36.35 249 LEU B O 1
ATOM 4064 N N . THR B 1 241 ? 14.315 29.472 53.642 1.00 31.35 250 THR B N 1
ATOM 4065 C CA . THR B 1 241 ? 15.413 29.466 52.705 1.00 35.20 250 THR B CA 1
ATOM 4066 C C . THR B 1 241 ? 15.465 30.723 51.857 1.00 35.37 250 THR B C 1
ATOM 4067 O O . THR B 1 241 ? 16.552 31.070 51.346 1.00 35.65 250 THR B O 1
ATOM 4071 N N . THR B 1 242 ? 14.344 31.428 51.651 1.00 30.04 251 THR B N 1
ATOM 4072 C CA . THR B 1 242 ? 14.446 32.514 50.670 1.00 29.26 251 THR B CA 1
ATOM 4073 C C . THR B 1 242 ? 15.210 33.679 51.260 1.00 28.93 251 THR B C 1
ATOM 4074 O O . THR B 1 242 ? 14.979 34.124 52.400 1.00 28.55 251 THR B O 1
ATOM 4078 N N . PRO B 1 243 ? 16.194 34.171 50.498 1.00 30.67 252 PRO B N 1
ATOM 4079 C CA . PRO B 1 243 ? 16.941 35.364 50.964 1.00 29.37 252 PRO B CA 1
ATOM 4080 C C . PRO B 1 243 ? 16.059 36.610 51.187 1.00 29.14 252 PRO B C 1
ATOM 4081 O O . PRO B 1 243 ? 15.096 36.803 50.459 1.00 32.00 252 PRO B O 1
ATOM 4085 N N . GLY B 1 244 ? 16.408 37.458 52.143 1.00 27.97 253 GLY B N 1
ATOM 4086 C CA . GLY B 1 244 ? 15.784 38.770 52.272 1.00 31.72 253 GLY B CA 1
ATOM 4087 C C . GLY B 1 244 ? 14.361 38.798 52.822 1.00 35.00 253 GLY B C 1
ATOM 4088 O O . GLY B 1 244 ? 13.682 39.867 52.802 1.00 29.24 253 GLY B O 1
ATOM 4089 N N . VAL B 1 245 ? 13.895 37.661 53.352 1.00 33.04 254 VAL B N 1
ATOM 4090 C CA . VAL B 1 245 ? 12.541 37.638 53.888 1.00 37.38 254 VAL B CA 1
ATOM 4091 C C . VAL B 1 245 ? 12.466 38.622 55.036 1.00 36.21 254 VAL B C 1
ATOM 4092 O O . VAL B 1 245 ? 11.483 39.348 55.158 1.00 41.68 254 VAL B O 1
ATOM 4096 N N . ASP B 1 246 ? 13.521 38.670 55.838 1.00 38.41 255 ASP B N 1
ATOM 4097 C CA . ASP B 1 246 ? 13.631 39.583 56.979 1.00 42.88 255 ASP B CA 1
ATOM 4098 C C . ASP B 1 246 ? 13.236 41.056 56.748 1.00 49.08 255 ASP B C 1
ATOM 4099 O O . ASP B 1 246 ? 12.919 41.747 57.715 1.00 55.99 255 ASP B O 1
ATOM 4104 N N . ARG B 1 247 ? 13.285 41.568 55.515 1.00 47.20 256 ARG B N 1
ATOM 4105 C CA . ARG B 1 247 ? 12.627 42.856 55.272 1.00 51.14 256 ARG B CA 1
ATOM 4106 C C . ARG B 1 247 ? 11.593 42.881 54.131 1.00 44.82 256 ARG B C 1
ATOM 4107 O O . ARG B 1 247 ? 11.367 43.924 53.491 1.00 42.61 256 ARG B O 1
ATOM 4115 N N . LEU B 1 248 ? 10.916 41.755 53.923 1.00 37.42 257 LEU B N 1
ATOM 4116 C CA . LEU B 1 248 ? 9.672 41.756 53.129 1.00 37.65 257 LEU B CA 1
ATOM 4117 C C . LEU B 1 248 ? 8.468 42.266 53.934 1.00 39.14 257 LEU B C 1
ATOM 4118 O O . LEU B 1 248 ? 7.390 42.469 53.360 1.00 44.57 257 LEU B O 1
ATOM 4123 N N . GLY B 1 249 ? 8.649 42.435 55.249 1.00 35.71 258 GLY B N 1
ATOM 4124 C CA . GLY B 1 249 ? 7.664 43.093 56.102 1.00 38.18 258 GLY B CA 1
ATOM 4125 C C . GLY B 1 249 ? 6.721 42.081 56.737 1.00 35.79 258 GLY B C 1
ATOM 4126 O O . GLY B 1 249 ? 6.915 40.880 56.602 1.00 38.85 258 GLY B O 1
ATOM 4127 N N . PRO B 1 250 ? 5.688 42.556 57.436 1.00 36.07 259 PRO B N 1
ATOM 4128 C CA . PRO B 1 250 ? 4.845 41.642 58.226 1.00 34.61 259 PRO B CA 1
ATOM 4129 C C . PRO B 1 250 ? 3.852 40.874 57.389 1.00 31.86 259 PRO B C 1
ATOM 4130 O O . PRO B 1 250 ? 3.544 41.277 56.288 1.00 32.93 259 PRO B O 1
ATOM 4134 N N . GLY B 1 251 ? 3.315 39.794 57.932 1.00 31.93 260 GLY B N 1
ATOM 4135 C CA . GLY B 1 251 ? 2.314 38.998 57.215 1.00 30.23 260 GLY B CA 1
ATOM 4136 C C . GLY B 1 251 ? 2.477 37.552 57.626 1.00 28.89 260 GLY B C 1
ATOM 4137 O O . GLY B 1 251 ? 3.430 37.217 58.323 1.00 28.74 260 GLY B O 1
ATOM 4138 N N . GLY B 1 252 ? 1.526 36.709 57.222 1.00 25.85 261 GLY B N 1
ATOM 4139 C CA . GLY B 1 252 ? 1.525 35.300 57.550 1.00 24.40 261 GLY B CA 1
ATOM 4140 C C . GLY B 1 252 ? 2.239 34.547 56.472 1.00 22.15 261 GLY B C 1
ATOM 4141 O O . GLY B 1 252 ? 2.126 34.872 55.314 1.00 25.36 261 GLY B O 1
ATOM 4142 N N . ILE B 1 253 ? 2.941 33.510 56.863 1.00 24.36 262 ILE B N 1
ATOM 4143 C CA . ILE B 1 253 ? 3.615 32.566 55.958 1.00 25.11 262 ILE B CA 1
ATOM 4144 C C . ILE B 1 253 ? 2.842 31.264 55.852 1.00 25.56 262 ILE B C 1
ATOM 4145 O O . ILE B 1 253 ? 2.469 30.686 56.874 1.00 24.07 262 ILE B O 1
ATOM 4150 N N . SER B 1 254 ? 2.745 30.764 54.626 1.00 26.52 263 SER B N 1
ATOM 4151 C CA . SER B 1 254 ? 2.065 29.543 54.289 1.00 26.86 263 SER B CA 1
ATOM 4152 C C . SER B 1 254 ? 3.003 28.616 53.548 1.00 27.02 263 SER B C 1
ATOM 4153 O O . SER B 1 254 ? 4.133 29.008 53.208 1.00 27.77 263 SER B O 1
ATOM 4156 N N . GLY B 1 255 ? 2.524 27.399 53.272 1.00 22.72 264 GLY B N 1
ATOM 4157 C CA . GLY B 1 255 ? 3.270 26.468 52.481 1.00 23.84 264 GLY B CA 1
ATOM 4158 C C . GLY B 1 255 ? 4.098 25.554 53.356 1.00 24.94 264 GLY B C 1
ATOM 4159 O O . GLY B 1 255 ? 3.784 25.390 54.532 1.00 25.88 264 GLY B O 1
ATOM 4160 N N . PRO B 1 256 ? 5.158 24.949 52.776 1.00 26.87 265 PRO B N 1
ATOM 4161 C CA . PRO B 1 256 ? 5.987 23.943 53.453 1.00 27.13 265 PRO B CA 1
ATOM 4162 C C . PRO B 1 256 ? 6.558 24.295 54.829 1.00 24.49 265 PRO B C 1
ATOM 4163 O O . PRO B 1 256 ? 6.770 23.396 55.648 1.00 27.54 265 PRO B O 1
ATOM 4167 N N . PRO B 1 257 ? 6.837 25.563 55.074 1.00 24.62 266 PRO B N 1
ATOM 4168 C CA . PRO B 1 257 ? 7.309 25.918 56.370 1.00 26.17 266 PRO B CA 1
ATOM 4169 C C . PRO B 1 257 ? 6.323 25.674 57.482 1.00 30.27 266 PRO B C 1
ATOM 4170 O O . PRO B 1 257 ? 6.747 25.649 58.656 1.00 28.57 266 PRO B O 1
ATOM 4174 N N . LEU B 1 258 ? 5.027 25.603 57.168 1.00 26.03 267 LEU B N 1
ATOM 4175 C CA . LEU B 1 258 ? 4.028 25.282 58.211 1.00 26.53 267 LEU B CA 1
ATOM 4176 C C . LEU B 1 258 ? 3.891 23.803 58.485 1.00 22.64 267 LEU B C 1
ATOM 4177 O O . LEU B 1 258 ? 3.250 23.450 59.431 1.00 23.24 267 LEU B O 1
ATOM 4182 N N . ALA B 1 259 ? 4.381 22.960 57.585 1.00 22.33 268 ALA B N 1
ATOM 4183 C CA . ALA B 1 259 ? 4.020 21.571 57.543 1.00 22.11 268 ALA B CA 1
ATOM 4184 C C . ALA B 1 259 ? 4.375 20.877 58.843 1.00 23.12 268 ALA B C 1
ATOM 4185 O O . ALA B 1 259 ? 3.567 20.120 59.416 1.00 21.45 268 ALA B O 1
ATOM 4187 N N . GLN B 1 260 ? 5.572 21.164 59.329 1.00 22.82 269 GLN B N 1
ATOM 4188 C CA . GLN B 1 260 ? 6.009 20.538 60.569 1.00 27.14 269 GLN B CA 1
ATOM 4189 C C . GLN B 1 260 ? 5.062 20.845 61.736 1.00 21.41 269 GLN B C 1
ATOM 4190 O O . GLN B 1 260 ? 4.655 19.909 62.462 1.00 20.08 269 GLN B O 1
ATOM 4196 N N . ARG B 1 261 ? 4.748 22.138 61.956 1.00 21.83 270 ARG B N 1
ATOM 4197 C CA . ARG B 1 261 ? 3.815 22.534 63.022 1.00 21.06 270 ARG B CA 1
ATOM 4198 C C . ARG B 1 261 ? 2.365 22.025 62.739 1.00 21.65 270 ARG B C 1
ATOM 4199 O O . ARG B 1 261 ? 1.710 21.502 63.628 1.00 19.92 270 ARG B O 1
ATOM 4207 N N . ALA B 1 262 ? 1.928 22.051 61.480 1.00 21.66 271 ALA B N 1
ATOM 4208 C CA . ALA B 1 262 ? 0.579 21.596 61.124 1.00 21.87 271 ALA B CA 1
ATOM 4209 C C . ALA B 1 262 ? 0.380 20.109 61.467 1.00 21.30 271 ALA B C 1
ATOM 4210 O O . ALA B 1 262 ? -0.664 19.772 62.020 1.00 21.10 271 ALA B O 1
ATOM 4212 N N . VAL B 1 263 ? 1.389 19.274 61.200 1.00 20.60 272 VAL B N 1
ATOM 4213 C CA . VAL B 1 263 ? 1.329 17.813 61.488 1.00 22.29 272 VAL B CA 1
ATOM 4214 C C . VAL B 1 263 ? 1.351 17.528 62.978 1.00 20.01 272 VAL B C 1
ATOM 4215 O O . VAL B 1 263 ? 0.586 16.682 63.456 1.00 19.12 272 VAL B O 1
ATOM 4219 N N A GLN B 1 264 ? 2.169 18.262 63.728 0.50 21.52 273 GLN B N 1
ATOM 4220 N N B GLN B 1 264 ? 2.181 18.274 63.695 0.50 18.89 273 GLN B N 1
ATOM 4221 C CA A GLN B 1 264 ? 2.248 18.036 65.173 0.50 21.53 273 GLN B CA 1
ATOM 4222 C CA B GLN B 1 264 ? 2.235 18.199 65.143 0.50 17.03 273 GLN B CA 1
ATOM 4223 C C A GLN B 1 264 ? 1.015 18.589 65.918 0.50 21.23 273 GLN B C 1
ATOM 4224 C C B GLN B 1 264 ? 0.914 18.484 65.780 0.50 18.52 273 GLN B C 1
ATOM 4225 O O A GLN B 1 264 ? 0.651 18.045 66.982 0.50 19.12 273 GLN B O 1
ATOM 4226 O O B GLN B 1 264 ? 0.418 17.701 66.634 0.50 16.55 273 GLN B O 1
ATOM 4237 N N . VAL B 1 265 ? 0.336 19.615 65.367 1.00 20.46 274 VAL B N 1
ATOM 4238 C CA . VAL B 1 265 ? -0.948 20.076 65.938 1.00 19.04 274 VAL B CA 1
ATOM 4239 C C . VAL B 1 265 ? -2.025 19.045 65.620 1.00 18.23 274 VAL B C 1
ATOM 4240 O O . VAL B 1 265 ? -2.913 18.714 66.453 1.00 20.07 274 VAL B O 1
ATOM 4244 N N . LEU B 1 266 ? -1.977 18.542 64.394 1.00 16.82 275 LEU B N 1
ATOM 4245 C CA . LEU B 1 266 ? -2.941 17.535 63.948 1.00 16.42 275 LEU B CA 1
ATOM 4246 C C . LEU B 1 266 ? -2.860 16.300 64.823 1.00 15.63 275 LEU B C 1
ATOM 4247 O O . LEU B 1 266 ? -3.883 15.840 65.302 1.00 14.42 275 LEU B O 1
ATOM 4252 N N . ARG B 1 267 ? -1.653 15.800 65.091 1.00 17.08 276 ARG B N 1
ATOM 4253 C CA . ARG B 1 267 ? -1.519 14.572 65.877 1.00 18.48 276 ARG B CA 1
ATOM 4254 C C . ARG B 1 267 ? -1.990 14.764 67.323 1.00 18.03 276 ARG B C 1
ATOM 4255 O O . ARG B 1 267 ? -2.634 13.930 67.877 1.00 18.06 276 ARG B O 1
ATOM 4263 N N . ARG B 1 268 ? -1.665 15.905 67.896 1.00 19.39 277 ARG B N 1
ATOM 4264 C CA . ARG B 1 268 ? -2.034 16.246 69.251 1.00 19.66 277 ARG B CA 1
ATOM 4265 C C . ARG B 1 268 ? -3.549 16.296 69.451 1.00 20.00 277 ARG B C 1
ATOM 4266 O O . ARG B 1 268 ? -4.069 15.789 70.409 1.00 18.81 277 ARG B O 1
ATOM 4274 N N . LEU B 1 269 ? -4.234 16.972 68.522 1.00 19.14 278 LEU B N 1
ATOM 4275 C CA . LEU B 1 269 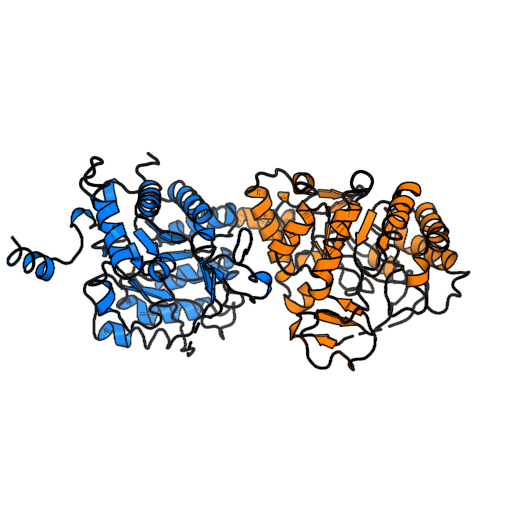? -5.644 17.135 68.548 1.00 18.35 278 LEU B CA 1
ATOM 4276 C C . LEU B 1 269 ? -6.324 15.806 68.366 1.00 18.47 278 LEU B C 1
ATOM 4277 O O . LEU B 1 269 ? -7.334 15.552 69.008 1.00 17.15 278 LEU B O 1
ATOM 4282 N N . TYR B 1 270 ? -5.847 15.006 67.408 1.00 18.31 279 TYR B N 1
ATOM 4283 C CA . TYR B 1 270 ? -6.461 13.709 67.140 1.00 18.00 279 TYR B CA 1
ATOM 4284 C C . TYR B 1 270 ? -6.272 12.762 68.280 1.00 17.77 279 TYR B C 1
ATOM 4285 O O . TYR B 1 270 ? -7.175 11.965 68.562 1.00 19.16 279 TYR B O 1
ATOM 4294 N N A ASP B 1 271 ? -5.110 12.816 68.922 0.50 17.95 280 ASP B N 1
ATOM 4295 N N B ASP B 1 271 ? -5.085 12.817 68.891 0.50 17.12 280 ASP B N 1
ATOM 4296 C CA A ASP B 1 271 ? -4.882 11.994 70.116 0.50 17.89 280 ASP B CA 1
ATOM 4297 C CA B ASP B 1 271 ? -4.734 12.053 70.113 0.50 16.51 280 ASP B CA 1
ATOM 4298 C C A ASP B 1 271 ? -5.826 12.354 71.224 0.50 16.74 280 ASP B C 1
ATOM 4299 C C B ASP B 1 271 ? -5.691 12.377 71.258 0.50 15.99 280 ASP B C 1
ATOM 4300 O O A ASP B 1 271 ? -6.303 11.486 71.958 0.50 17.10 280 ASP B O 1
ATOM 4301 O O B ASP B 1 271 ? -6.063 11.496 72.037 0.50 16.06 280 ASP B O 1
ATOM 4310 N N . ARG B 1 272 ? -6.086 13.642 71.377 1.00 17.18 281 ARG B N 1
ATOM 4311 C CA . ARG B 1 272 ? -6.826 14.114 72.569 1.00 16.17 281 ARG B CA 1
ATOM 4312 C C . ARG B 1 272 ? -8.351 14.077 72.386 1.00 17.99 281 ARG B C 1
ATOM 4313 O O . ARG B 1 272 ? -9.098 13.722 73.292 1.00 18.62 281 ARG B O 1
ATOM 4321 N N . VAL B 1 273 ? -8.812 14.407 71.184 1.00 19.46 282 VAL B N 1
ATOM 4322 C CA . VAL B 1 273 ? -10.216 14.796 70.942 1.00 21.58 282 VAL B CA 1
ATOM 4323 C C . VAL B 1 273 ? -10.761 14.212 69.608 1.00 21.67 282 VAL B C 1
ATOM 4324 O O . VAL B 1 273 ? -11.894 14.528 69.179 1.00 19.66 282 VAL B O 1
ATOM 4328 N N . GLY B 1 274 ? -9.978 13.309 69.011 1.00 21.37 283 GLY B N 1
ATOM 4329 C CA . GLY B 1 274 ? -10.303 12.726 67.704 1.00 23.19 283 GLY B CA 1
ATOM 4330 C C . GLY B 1 274 ? -11.550 11.851 67.663 1.00 23.84 283 GLY B C 1
ATOM 4331 O O . GLY B 1 274 ? -12.118 11.628 66.621 1.00 23.05 283 GLY B O 1
ATOM 4332 N N . ASP B 1 275 ? -12.025 11.356 68.786 1.00 24.34 284 ASP B N 1
ATOM 4333 C CA . ASP B 1 275 ? -13.335 10.649 68.716 1.00 28.45 284 ASP B CA 1
ATOM 4334 C C . ASP B 1 275 ? -14.547 11.587 68.570 1.00 26.76 284 ASP B C 1
ATOM 4335 O O . ASP B 1 275 ? -15.650 11.205 68.118 1.00 24.41 284 ASP B O 1
ATOM 4340 N N . ARG B 1 276 ? -14.355 12.827 68.993 1.00 26.63 285 ARG B N 1
ATOM 4341 C CA . ARG B 1 276 ? -15.466 13.690 69.357 1.00 25.60 285 ARG B CA 1
ATOM 4342 C C . ARG B 1 276 ? -15.774 14.665 68.258 1.00 26.78 285 ARG B C 1
ATOM 4343 O O . ARG B 1 276 ? -16.887 15.137 68.181 1.00 23.03 285 ARG B O 1
ATOM 4351 N N . LEU B 1 277 ? -14.794 15.002 67.431 1.00 25.37 286 LEU B N 1
ATOM 4352 C CA . LEU B 1 277 ? -15.104 15.853 66.288 1.00 28.62 286 LEU B CA 1
ATOM 4353 C C . LEU B 1 277 ? -14.105 15.655 65.149 1.00 24.15 286 LEU B C 1
ATOM 4354 O O . LEU B 1 277 ? -13.127 14.913 65.291 1.00 26.88 286 LEU B O 1
ATOM 4359 N N . ALA B 1 278 ? -14.401 16.259 64.012 1.00 20.85 287 ALA B N 1
ATOM 4360 C CA . ALA B 1 278 ? -13.572 16.083 62.824 1.00 20.58 287 ALA B CA 1
ATOM 4361 C C . ALA B 1 278 ? -12.344 17.027 62.819 1.00 18.90 287 ALA B C 1
ATOM 4362 O O . ALA B 1 278 ? -12.417 18.209 63.215 1.00 20.68 287 ALA B O 1
ATOM 4364 N N . LEU B 1 279 ? -11.227 16.528 62.355 1.00 18.73 288 LEU B N 1
ATOM 4365 C CA . LEU B 1 279 ? -10.051 17.349 62.168 1.00 18.70 288 LEU B CA 1
ATOM 4366 C C . LEU B 1 279 ? -9.792 17.555 60.683 1.00 18.20 288 LEU B C 1
ATOM 4367 O O . LEU B 1 279 ? -9.796 16.584 59.884 1.00 16.87 288 LEU B O 1
ATOM 4372 N N . ILE B 1 280 ? -9.588 18.815 60.335 1.00 17.59 289 ILE B N 1
ATOM 4373 C CA . ILE B 1 280 ? -9.259 19.222 58.968 1.00 17.96 289 ILE B CA 1
ATOM 4374 C C . ILE B 1 280 ? -7.846 19.769 58.955 1.00 18.62 289 ILE B C 1
ATOM 4375 O O . ILE B 1 280 ? -7.570 20.772 59.611 1.00 19.42 289 ILE B O 1
ATOM 4380 N N . SER B 1 281 ? -6.964 19.094 58.209 1.00 17.44 290 SER B N 1
ATOM 4381 C CA . SER B 1 281 ? -5.561 19.502 58.161 1.00 17.25 290 SER B CA 1
ATOM 4382 C C . SER B 1 281 ? -5.191 20.403 56.970 1.00 18.19 290 SER B C 1
ATOM 4383 O O . SER B 1 281 ? -5.479 20.092 55.809 1.00 18.16 290 SER B O 1
ATOM 4386 N N . VAL B 1 282 ? -4.570 21.539 57.279 1.00 18.40 291 VAL B N 1
ATOM 4387 C CA . VAL B 1 282 ? -4.133 22.470 56.243 1.00 18.49 291 VAL B CA 1
ATOM 4388 C C . VAL B 1 282 ? -2.854 23.122 56.715 1.00 21.56 291 VAL B C 1
ATOM 4389 O O . VAL B 1 282 ? -2.697 23.423 57.925 1.00 19.96 291 VAL B O 1
ATOM 4393 N N . GLY B 1 283 ? -1.940 23.318 55.753 1.00 22.78 292 GLY B N 1
ATOM 4394 C CA . GLY B 1 283 ? -0.627 23.938 56.027 1.00 23.13 292 GLY B CA 1
ATOM 4395 C C . GLY B 1 283 ? 0.434 23.070 55.391 1.00 21.77 292 GLY B C 1
ATOM 4396 O O . GLY B 1 283 ? 0.775 22.016 55.905 1.00 19.91 292 GLY B O 1
ATOM 4397 N N . GLY B 1 284 ? 0.889 23.471 54.219 1.00 23.59 293 GLY B N 1
ATOM 4398 C CA . GLY B 1 284 ? 2.044 22.853 53.621 1.00 21.67 293 GLY B CA 1
ATOM 4399 C C . GLY B 1 284 ? 1.846 21.503 52.984 1.00 22.09 293 GLY B C 1
ATOM 4400 O O . GLY B 1 284 ? 2.847 20.813 52.818 1.00 20.72 293 GLY B O 1
ATOM 4401 N N . ILE B 1 285 ? 0.596 21.112 52.629 1.00 20.77 294 ILE B N 1
ATOM 4402 C CA . ILE B 1 285 ? 0.362 19.875 51.919 1.00 21.69 294 ILE B CA 1
ATOM 4403 C C . ILE B 1 285 ? 0.746 20.169 50.450 1.00 24.26 294 ILE B C 1
ATOM 4404 O O . ILE B 1 285 ? 0.085 20.942 49.769 1.00 25.58 294 ILE B O 1
ATOM 4409 N N . GLU B 1 286 ? 1.827 19.555 49.988 1.00 26.32 295 GLU B N 1
ATOM 4410 C CA . GLU B 1 286 ? 2.281 19.629 48.589 1.00 26.62 295 GLU B CA 1
ATOM 4411 C C . GLU B 1 286 ? 2.048 18.379 47.822 1.00 28.12 295 GLU B C 1
ATOM 4412 O O . GLU B 1 286 ? 1.625 18.429 46.673 1.00 29.05 295 GLU B O 1
ATOM 4418 N N . THR B 1 287 ? 2.393 17.235 48.402 1.00 26.45 296 THR B N 1
ATOM 4419 C CA . THR B 1 287 ? 2.391 16.009 47.624 1.00 24.50 296 THR B CA 1
ATOM 4420 C C . THR B 1 287 ? 1.404 15.001 48.100 1.00 24.08 296 THR B C 1
ATOM 4421 O O . THR B 1 287 ? 0.847 15.090 49.226 1.00 23.71 296 THR B O 1
ATOM 4425 N N . ALA B 1 288 ? 1.199 13.995 47.288 1.00 24.03 297 ALA B N 1
ATOM 4426 C CA . ALA B 1 288 ? 0.373 12.881 47.726 1.00 23.58 297 ALA B CA 1
ATOM 4427 C C . ALA B 1 288 ? 0.902 12.258 49.032 1.00 24.01 297 ALA B C 1
ATOM 4428 O O . ALA B 1 288 ? 0.109 11.914 49.904 1.00 23.67 297 ALA B O 1
ATOM 4430 N N . ASP B 1 289 ? 2.227 12.165 49.193 1.00 27.08 298 ASP B N 1
ATOM 4431 C CA . ASP B 1 289 ? 2.825 11.617 50.437 1.00 27.16 298 ASP B CA 1
ATOM 4432 C C . ASP B 1 289 ? 2.393 12.468 51.664 1.00 27.79 298 ASP B C 1
ATOM 4433 O O . ASP B 1 289 ? 2.108 11.942 52.729 1.00 23.72 298 ASP B O 1
ATOM 4438 N N . ASP B 1 290 ? 2.427 13.791 51.491 1.00 29.05 299 ASP B N 1
ATOM 4439 C CA . ASP B 1 290 ? 2.096 14.754 52.543 1.00 25.73 299 ASP B CA 1
ATOM 4440 C C . ASP B 1 290 ? 0.670 14.511 52.972 1.00 25.78 299 ASP B C 1
ATOM 4441 O O . ASP B 1 290 ? 0.358 14.487 54.154 1.00 22.42 299 ASP B O 1
ATOM 4446 N N . ALA B 1 291 ? -0.184 14.232 51.997 1.00 23.45 300 ALA B N 1
ATOM 4447 C CA . ALA B 1 291 ? -1.605 14.178 52.217 1.00 22.15 300 ALA B CA 1
ATOM 4448 C C . ALA B 1 291 ? -2.030 12.890 52.899 1.00 24.57 300 ALA B C 1
ATOM 4449 O O . ALA B 1 291 ? -2.883 12.888 53.844 1.00 23.59 300 ALA B O 1
ATOM 4451 N N . TRP B 1 292 ? -1.451 11.782 52.421 1.00 23.38 301 TRP B N 1
ATOM 4452 C CA . TRP B 1 292 ? -1.635 10.487 53.058 1.00 21.70 301 TRP B CA 1
ATOM 4453 C C . TRP B 1 292 ? -1.164 10.503 54.525 1.00 20.88 301 TRP B C 1
ATOM 4454 O O . TRP B 1 292 ? -1.790 9.914 55.429 1.00 23.56 301 TRP B O 1
ATOM 4465 N N . GLU B 1 293 ? -0.068 11.170 54.776 1.00 19.91 302 GLU B N 1
ATOM 4466 C CA . GLU B 1 293 ? 0.428 11.250 56.123 1.00 21.33 302 GLU B CA 1
ATOM 4467 C C . GLU B 1 293 ? -0.586 11.924 57.086 1.00 20.53 302 GLU B C 1
ATOM 4468 O O . GLU B 1 293 ? -0.692 11.535 58.270 1.00 18.34 302 GLU B O 1
ATOM 4474 N N . ARG B 1 294 ? -1.267 12.964 56.591 1.00 18.90 303 ARG B N 1
ATOM 4475 C CA . ARG B 1 294 ? -2.226 13.694 57.391 1.00 18.28 303 ARG B CA 1
ATOM 4476 C C . ARG B 1 294 ? -3.422 12.798 57.665 1.00 19.49 303 ARG B C 1
ATOM 4477 O O . ARG B 1 294 ? -3.879 12.679 58.806 1.00 21.16 303 ARG B O 1
ATOM 4485 N N . ILE B 1 295 ? -3.932 12.128 56.616 1.00 19.39 304 ILE B N 1
ATOM 4486 C CA . ILE B 1 295 ? -5.054 11.234 56.735 1.00 21.33 304 ILE B CA 1
ATOM 4487 C C . ILE B 1 295 ? -4.794 10.228 57.838 1.00 22.92 304 ILE B C 1
ATOM 4488 O O . ILE B 1 295 ? -5.609 9.987 58.735 1.00 21.41 304 ILE B O 1
ATOM 4493 N N . THR B 1 296 ? -3.613 9.666 57.757 1.00 22.51 305 THR B N 1
ATOM 4494 C CA . THR B 1 296 ? -3.259 8.510 58.520 1.00 23.35 305 THR B CA 1
ATOM 4495 C C . THR B 1 296 ? -2.985 8.963 59.952 1.00 22.49 305 THR B C 1
ATOM 4496 O O . THR B 1 296 ? -3.135 8.178 60.913 1.00 23.49 305 THR B O 1
ATOM 4500 N N . ALA B 1 297 ? -2.594 10.232 60.107 1.00 19.92 306 ALA B N 1
ATOM 4501 C CA . ALA B 1 297 ? -2.442 10.838 61.462 1.00 20.11 306 ALA B CA 1
ATOM 4502 C C . ALA B 1 297 ? -3.753 11.299 62.150 1.00 20.49 306 ALA B C 1
ATOM 4503 O O . ALA B 1 297 ? -3.757 11.762 63.306 1.00 23.70 306 ALA B O 1
ATOM 4505 N N . GLY B 1 298 ? -4.852 11.196 61.424 1.00 20.13 307 GLY B N 1
ATOM 4506 C CA . GLY B 1 298 ? -6.176 11.486 61.878 1.00 20.20 307 GLY B CA 1
ATOM 4507 C C . GLY B 1 298 ? -6.964 12.658 61.250 1.00 18.32 307 GLY B C 1
ATOM 4508 O O . GLY B 1 298 ? -7.999 13.057 61.794 1.00 17.81 307 GLY B O 1
ATOM 4509 N N . ALA B 1 299 ? -6.517 13.220 60.123 1.00 19.31 308 ALA B N 1
ATOM 4510 C CA . ALA B 1 299 ? -7.350 14.199 59.390 1.00 16.78 308 ALA B CA 1
ATOM 4511 C C . ALA B 1 299 ? -8.458 13.550 58.620 1.00 18.29 308 ALA B C 1
ATOM 4512 O O . ALA B 1 299 ? -8.197 12.675 57.763 1.00 20.04 308 ALA B O 1
ATOM 4514 N N . SER B 1 300 ? -9.704 13.921 58.890 1.00 20.76 309 SER B N 1
ATOM 4515 C CA . SER B 1 300 ? -10.799 13.401 58.081 1.00 20.34 309 SER B CA 1
ATOM 4516 C C . SER B 1 300 ? -10.781 14.101 56.723 1.00 22.83 309 SER B C 1
ATOM 4517 O O . SER B 1 300 ? -11.189 13.503 55.710 1.00 21.13 309 SER B O 1
ATOM 4520 N N . LEU B 1 301 ? -10.388 15.382 56.719 1.00 21.32 310 LEU B N 1
ATOM 4521 C CA . LEU B 1 301 ? -10.297 16.156 55.484 1.00 19.69 310 LEU B CA 1
ATOM 4522 C C . LEU B 1 301 ? -9.072 17.041 55.518 1.00 17.99 310 LEU B C 1
ATOM 4523 O O . LEU B 1 301 ? -8.422 17.231 56.569 1.00 17.45 310 LEU B O 1
ATOM 4528 N N . LEU B 1 302 ? -8.746 17.576 54.334 1.00 16.69 311 LEU B N 1
ATOM 4529 C CA . LEU B 1 302 ? -7.568 18.353 54.136 1.00 16.24 311 LEU B CA 1
ATOM 4530 C C . LEU B 1 302 ? -7.918 19.575 53.361 1.00 17.27 311 LEU B C 1
ATOM 4531 O O . LEU B 1 302 ? -8.885 19.588 52.608 1.00 18.10 311 LEU B O 1
ATOM 4536 N N . GLN B 1 303 ? -7.074 20.582 53.488 1.00 18.76 312 GLN B N 1
ATOM 4537 C CA . GLN B 1 303 ? -7.071 21.700 52.548 1.00 17.80 312 GLN B CA 1
ATOM 4538 C C . GLN B 1 303 ? -5.719 22.152 52.081 1.00 19.33 312 GLN B C 1
ATOM 4539 O O . GLN B 1 303 ? -4.685 21.867 52.658 1.00 19.15 312 GLN B O 1
ATOM 4545 N N . GLY B 1 304 ? -5.747 22.933 51.005 1.00 19.59 313 GLY B N 1
ATOM 4546 C CA . GLY B 1 304 ? -4.540 23.479 50.476 1.00 19.80 313 GLY B CA 1
ATOM 4547 C C . GLY B 1 304 ? -4.827 24.841 49.853 1.00 21.17 313 GLY B C 1
ATOM 4548 O O . GLY B 1 304 ? -5.941 25.070 49.305 1.00 18.97 313 GLY B O 1
ATOM 4549 N N . TYR B 1 305 ? -3.833 25.729 49.930 1.00 22.01 314 TYR B N 1
ATOM 4550 C CA . TYR B 1 305 ? -3.821 26.998 49.140 1.00 24.16 314 TYR B CA 1
ATOM 4551 C C . TYR B 1 305 ? -2.477 27.156 48.324 1.00 24.53 314 TYR B C 1
ATOM 4552 O O . TYR B 1 305 ? -2.462 27.190 47.093 1.00 20.92 314 TYR B O 1
ATOM 4561 N N . THR B 1 306 ? -1.362 27.191 49.045 1.00 25.62 315 THR B N 1
ATOM 4562 C CA . THR B 1 306 ? -0.036 27.402 48.462 1.00 22.61 315 THR B CA 1
ATOM 4563 C C . THR B 1 306 ? 0.261 26.393 47.388 1.00 23.41 315 THR B C 1
ATOM 4564 O O . THR B 1 306 ? 0.608 26.763 46.256 1.00 24.90 315 THR B O 1
ATOM 4568 N N . GLY B 1 307 ? 0.045 25.124 47.699 1.00 23.31 316 GLY B N 1
ATOM 4569 C CA . GLY B 1 307 ? 0.296 24.024 46.781 1.00 21.96 316 GLY B CA 1
ATOM 4570 C C . GLY B 1 307 ? -0.485 24.172 45.463 1.00 25.00 316 GLY B C 1
ATOM 4571 O O . GLY B 1 307 ? -0.029 23.754 44.436 1.00 21.59 316 GLY B O 1
ATOM 4572 N N . PHE B 1 308 ? -1.673 24.763 45.498 1.00 24.66 317 PHE B N 1
ATOM 4573 C CA . PHE B 1 308 ? -2.438 24.997 44.271 1.00 25.25 317 PHE B CA 1
ATOM 4574 C C . PHE B 1 308 ? -1.826 26.123 43.498 1.00 26.04 317 PHE B C 1
ATOM 4575 O O . PHE B 1 308 ? -1.779 26.044 42.291 1.00 28.00 317 PHE B O 1
ATOM 4583 N N . ILE B 1 309 ? -1.381 27.180 44.185 1.00 28.29 318 ILE B N 1
ATOM 4584 C CA . ILE B 1 309 ? -0.651 28.287 43.513 1.00 31.08 318 ILE B CA 1
ATOM 4585 C C . ILE B 1 309 ? 0.608 27.799 42.755 1.00 34.13 318 ILE B C 1
ATOM 4586 O O . ILE B 1 309 ? 0.875 28.202 41.630 1.00 30.58 318 ILE B O 1
ATOM 4591 N N . TYR B 1 310 ? 1.384 26.926 43.380 1.00 34.91 319 TYR B N 1
ATOM 4592 C CA . TYR B 1 310 ? 2.555 26.375 42.741 1.00 32.23 319 TYR B CA 1
ATOM 4593 C C . TYR B 1 310 ? 2.236 25.211 41.791 1.00 34.51 319 TYR B C 1
ATOM 4594 O O . TYR B 1 310 ? 2.811 25.123 40.722 1.00 37.36 319 TYR B O 1
ATOM 4603 N N . GLY B 1 311 ? 1.324 24.327 42.145 1.00 31.62 320 GLY B N 1
ATOM 4604 C CA . GLY B 1 311 ? 1.175 23.058 41.433 1.00 32.56 320 GLY B CA 1
ATOM 4605 C C . GLY B 1 311 ? 0.101 23.024 40.360 1.00 38.64 320 GLY B C 1
ATOM 4606 O O . GLY B 1 311 ? -0.051 22.034 39.584 1.00 36.69 320 GLY B O 1
ATOM 4607 N N . GLY B 1 312 ? -0.717 24.063 40.369 1.00 40.09 321 GLY B N 1
ATOM 4608 C CA . GLY B 1 312 ? -1.595 24.303 39.273 1.00 42.83 321 GLY B CA 1
ATOM 4609 C C . GLY B 1 312 ? -2.833 23.447 39.228 1.00 46.64 321 GLY B C 1
ATOM 4610 O O . GLY B 1 312 ? -3.236 22.788 40.198 1.00 42.92 321 GLY B O 1
ATOM 4611 N N . GLU B 1 313 ? -3.394 23.432 38.031 1.00 46.91 322 GLU B N 1
ATOM 4612 C CA . GLU B 1 313 ? -4.747 22.954 37.774 1.00 53.25 322 GLU B CA 1
ATOM 4613 C C . GLU B 1 313 ? -4.789 21.463 38.019 1.00 48.20 322 GLU B C 1
ATOM 4614 O O . GLU B 1 313 ? -5.844 20.878 38.135 1.00 47.38 322 GLU B O 1
ATOM 4620 N N . ARG B 1 314 ? -3.598 20.879 38.089 1.00 54.62 323 ARG B N 1
ATOM 4621 C CA . ARG B 1 314 ? -3.388 19.451 38.113 1.00 58.46 323 ARG B CA 1
ATOM 4622 C C . ARG B 1 314 ? -3.378 19.095 39.584 1.00 53.25 323 ARG B C 1
ATOM 4623 O O . ARG B 1 314 ? -4.269 18.388 40.031 1.00 45.39 323 ARG B O 1
ATOM 4631 N N . TRP B 1 315 ? -2.378 19.644 40.298 1.00 49.01 324 TRP B N 1
ATOM 4632 C CA . TRP B 1 315 ? -2.080 19.457 41.740 1.00 44.11 324 TRP B CA 1
ATOM 4633 C C . TRP B 1 315 ? -3.054 18.704 42.651 1.00 37.95 324 TRP B C 1
ATOM 4634 O O . TRP B 1 315 ? -2.660 17.778 43.365 1.00 38.95 324 TRP B O 1
ATOM 4645 N N . ALA B 1 316 ? -4.293 19.171 42.698 1.00 35.76 325 ALA B N 1
ATOM 4646 C CA . ALA B 1 316 ? -5.309 18.554 43.541 1.00 35.28 325 ALA B CA 1
ATOM 4647 C C . ALA B 1 316 ? -5.660 17.175 42.994 1.00 41.06 325 ALA B C 1
ATOM 4648 O O . ALA B 1 316 ? -5.816 16.207 43.752 1.00 28.54 325 ALA B O 1
ATOM 4650 N N . LYS B 1 317 ? -5.789 17.112 41.665 1.00 43.68 326 LYS B N 1
ATOM 4651 C CA . LYS B 1 317 ? -6.134 15.883 40.976 1.00 45.77 326 LYS B CA 1
ATOM 4652 C C . LYS B 1 317 ? -5.032 14.879 41.252 1.00 38.04 326 LYS B C 1
ATOM 4653 O O . LYS B 1 317 ? -5.290 13.735 41.540 1.00 39.92 326 LYS B O 1
ATOM 4659 N N . ASP B 1 318 ? -3.798 15.322 41.252 1.00 41.97 327 ASP B N 1
ATOM 4660 C CA . ASP B 1 318 ? -2.686 14.435 41.588 1.00 41.11 327 ASP B CA 1
ATOM 4661 C C . ASP B 1 318 ? -2.734 13.902 43.030 1.00 41.14 327 ASP B C 1
ATOM 4662 O O . ASP B 1 318 ? -2.433 12.733 43.306 1.00 37.09 327 ASP B O 1
ATOM 4667 N N . ILE B 1 319 ? -3.082 14.763 43.975 1.00 34.38 328 ILE B N 1
ATOM 4668 C CA . ILE B 1 319 ? -3.181 14.316 45.382 1.00 30.67 328 ILE B CA 1
ATOM 4669 C C . ILE B 1 319 ? -4.287 13.268 45.539 1.00 27.96 328 ILE B C 1
ATOM 4670 O O . ILE B 1 319 ? -4.104 12.266 46.219 1.00 25.49 328 ILE B O 1
ATOM 4675 N N . HIS B 1 320 ? -5.416 13.452 44.859 1.00 30.02 329 HIS B N 1
ATOM 4676 C CA . HIS B 1 320 ? -6.544 12.523 45.021 1.00 29.57 329 HIS B CA 1
ATOM 4677 C C . HIS B 1 320 ? -6.286 11.115 44.479 1.00 30.12 329 HIS B C 1
ATOM 4678 O O . HIS B 1 320 ? -6.638 10.108 45.148 1.00 25.80 329 HIS B O 1
ATOM 4685 N N . GLU B 1 321 ? -5.663 11.053 43.297 1.00 28.54 330 GLU B N 1
ATOM 4686 C CA . GLU B 1 321 ? -5.272 9.781 42.662 1.00 29.64 330 GLU B CA 1
ATOM 4687 C C . GLU B 1 321 ? -4.213 9.017 43.463 1.00 27.60 330 GLU B C 1
ATOM 4688 O O . GLU B 1 321 ? -4.210 7.795 43.486 1.00 24.53 330 GLU B O 1
ATOM 4694 N N . GLY B 1 322 ? -3.331 9.738 44.148 1.00 26.31 331 GLY B N 1
ATOM 4695 C CA . GLY B 1 322 ? -2.341 9.110 45.077 1.00 27.24 331 GLY B CA 1
ATOM 4696 C C . GLY B 1 322 ? -2.977 8.549 46.340 1.00 25.61 331 GLY B C 1
ATOM 4697 O O . GLY B 1 322 ? -2.616 7.477 46.809 1.00 27.58 331 GLY B O 1
ATOM 4698 N N . ILE B 1 323 ? -3.943 9.269 46.900 1.00 27.72 332 ILE B N 1
ATOM 4699 C CA . ILE B 1 323 ? -4.690 8.764 48.067 1.00 26.96 332 ILE B CA 1
ATOM 4700 C C . ILE B 1 323 ? -5.468 7.517 47.643 1.00 25.97 332 ILE B C 1
ATOM 4701 O O . ILE B 1 323 ? -5.439 6.521 48.331 1.00 26.30 332 ILE B O 1
ATOM 4706 N N . ALA B 1 324 ? -6.127 7.555 46.480 1.00 28.22 333 ALA B N 1
ATOM 4707 C CA . ALA B 1 324 ? -6.894 6.403 46.004 1.00 27.28 333 ALA B CA 1
ATOM 4708 C C . ALA B 1 324 ? -5.990 5.172 45.893 1.00 28.07 333 ALA B C 1
ATOM 4709 O O . ALA B 1 324 ? -6.329 4.073 46.405 1.00 27.62 333 ALA B O 1
ATOM 4711 N N . ARG B 1 325 ? -4.802 5.380 45.329 1.00 30.31 334 ARG B N 1
ATOM 4712 C CA . ARG B 1 325 ? -3.854 4.277 45.071 1.00 28.92 334 ARG B CA 1
ATOM 4713 C C . ARG B 1 325 ? -3.413 3.655 46.405 1.00 27.72 334 ARG B C 1
ATOM 4714 O O . ARG B 1 325 ? -3.372 2.411 46.578 1.00 26.94 334 ARG B O 1
ATOM 4722 N N . ARG B 1 326 ? -3.062 4.520 47.342 1.00 28.48 335 ARG B N 1
ATOM 4723 C CA . ARG B 1 326 ? -2.736 4.060 48.700 1.00 30.81 335 ARG B CA 1
ATOM 4724 C C . ARG B 1 326 ? -3.921 3.446 49.444 1.00 28.27 335 ARG B C 1
ATOM 4725 O O . ARG B 1 326 ? -3.727 2.541 50.288 1.00 29.85 335 ARG B O 1
ATOM 4733 N N . LEU B 1 327 ? -5.161 3.898 49.180 1.00 24.90 336 LEU B N 1
ATOM 4734 C CA . LEU B 1 327 ? -6.304 3.243 49.842 1.00 24.17 336 LEU B CA 1
ATOM 4735 C C . LEU B 1 327 ? -6.455 1.833 49.292 1.00 27.60 336 LEU B C 1
ATOM 4736 O O . LEU B 1 327 ? -6.737 0.920 50.026 1.00 31.26 336 LEU B O 1
ATOM 4741 N N . HIS B 1 328 ? -6.330 1.669 47.986 1.00 27.96 337 HIS B N 1
ATOM 4742 C CA . HIS B 1 328 ? -6.444 0.341 47.368 1.00 30.40 337 HIS B CA 1
ATOM 4743 C C . HIS B 1 328 ? -5.356 -0.552 47.858 1.00 30.08 337 HIS B C 1
ATOM 4744 O O . HIS B 1 328 ? -5.587 -1.692 48.197 1.00 28.58 337 HIS B O 1
ATOM 4751 N N . ASP B 1 329 ? -4.169 0.012 47.950 1.00 33.75 338 ASP B N 1
ATOM 4752 C CA . ASP B 1 329 ? -2.979 -0.721 48.301 1.00 41.01 338 ASP B CA 1
ATOM 4753 C C . ASP B 1 329 ? -2.868 -1.666 49.511 1.00 43.72 338 ASP B C 1
ATOM 4754 O O . ASP B 1 329 ? -2.574 -2.828 49.324 1.00 45.11 338 ASP B O 1
ATOM 4759 N N . GLY B 1 330 ? -3.124 -1.260 50.738 1.00 48.62 339 GLY B N 1
ATOM 4760 C CA . GLY B 1 330 ? -4.332 -0.633 51.187 1.00 48.40 339 GLY B CA 1
ATOM 4761 C C . GLY B 1 330 ? -4.702 -1.547 52.361 1.00 42.79 339 GLY B C 1
ATOM 4762 O O . GLY B 1 330 ? -4.080 -1.473 53.388 1.00 46.34 339 GLY B O 1
ATOM 4763 N N . GLY B 1 331 ? -5.682 -2.420 52.257 1.00 39.84 340 GLY B N 1
ATOM 4764 C CA . GLY B 1 331 ? -6.688 -2.445 51.234 1.00 37.32 340 GLY B CA 1
ATOM 4765 C C . GLY B 1 331 ? -7.907 -1.883 51.973 1.00 38.96 340 GLY B C 1
ATOM 4766 O O . GLY B 1 331 ? -8.788 -2.605 52.445 1.00 37.12 340 GLY B O 1
ATOM 4767 N N . PHE B 1 332 ? -7.905 -0.568 52.098 1.00 36.78 341 PHE B N 1
ATOM 4768 C CA . PHE B 1 332 ? -9.016 0.201 52.681 1.00 36.84 341 PHE B CA 1
ATOM 4769 C C . PHE B 1 332 ? -10.260 0.279 51.775 1.00 35.36 341 PHE B C 1
ATOM 4770 O O . PHE B 1 332 ? -10.186 0.706 50.622 1.00 35.70 341 PHE B O 1
ATOM 4778 N N . GLY B 1 333 ? -11.405 -0.143 52.310 1.00 37.02 342 GLY B N 1
ATOM 4779 C CA . GLY B 1 333 ? -12.666 -0.128 51.575 1.00 35.37 342 GLY B CA 1
ATOM 4780 C C . GLY B 1 333 ? -13.245 1.274 51.427 1.00 33.09 342 GLY B C 1
ATOM 4781 O O . GLY B 1 333 ? -14.109 1.520 50.605 1.00 32.40 342 GLY B O 1
ATOM 4782 N N . SER B 1 334 ? -12.764 2.208 52.222 1.00 33.26 343 SER B N 1
ATOM 4783 C CA . SER B 1 334 ? -13.250 3.581 52.147 1.00 33.67 343 SER B CA 1
ATOM 4784 C C . SER B 1 334 ? -12.207 4.479 52.788 1.00 29.39 343 SER B C 1
ATOM 4785 O O . SER B 1 334 ? -11.428 4.047 53.624 1.00 27.41 343 SER B O 1
ATOM 4788 N N . LEU B 1 335 ? -12.245 5.748 52.449 1.00 26.88 344 LEU B N 1
ATOM 4789 C CA . LEU B 1 335 ? -11.299 6.698 53.088 1.00 26.27 344 LEU B CA 1
ATOM 4790 C C . LEU B 1 335 ? -11.368 6.687 54.647 1.00 24.05 344 LEU B C 1
ATOM 4791 O O . LEU B 1 335 ? -10.355 6.730 55.334 1.00 25.45 344 LEU B O 1
ATOM 4796 N N . HIS B 1 336 ? -12.585 6.671 55.177 1.00 26.17 345 HIS B N 1
ATOM 4797 C CA . HIS B 1 336 ? -12.815 6.718 56.619 1.00 28.02 345 HIS B CA 1
ATOM 4798 C C . HIS B 1 336 ? -12.014 5.681 57.353 1.00 28.04 345 HIS B C 1
ATOM 4799 O O . HIS B 1 336 ? -11.553 5.913 58.463 1.00 25.41 345 HIS B O 1
ATOM 4806 N N . GLU B 1 337 ? -11.846 4.514 56.751 1.00 29.20 346 GLU B N 1
ATOM 4807 C CA . GLU B 1 337 ? -11.128 3.456 57.427 1.00 30.46 346 GLU B CA 1
ATOM 4808 C C . GLU B 1 337 ? -9.695 3.791 57.654 1.00 29.23 346 GLU B C 1
ATOM 4809 O O . GLU B 1 337 ? -9.088 3.222 58.563 1.00 26.79 346 GLU B O 1
ATOM 4815 N N . ALA B 1 338 ? -9.098 4.634 56.791 1.00 27.24 347 ALA B N 1
ATOM 4816 C CA . ALA B 1 338 ? -7.679 4.975 56.937 1.00 22.66 347 ALA B CA 1
ATOM 4817 C C . ALA B 1 338 ? -7.382 6.177 57.872 1.00 23.33 347 ALA B C 1
ATOM 4818 O O . ALA B 1 338 ? -6.250 6.338 58.331 1.00 21.68 347 ALA B O 1
ATOM 4820 N N . VAL B 1 339 ? -8.384 7.020 58.127 1.00 20.97 348 VAL B N 1
ATOM 4821 C CA . VAL B 1 339 ? -8.182 8.228 58.918 1.00 21.95 348 VAL B CA 1
ATOM 4822 C C . VAL B 1 339 ? -7.768 7.767 60.291 1.00 21.68 348 VAL B C 1
ATOM 4823 O O . VAL B 1 339 ? -8.462 6.980 60.885 1.00 20.04 348 VAL B O 1
ATOM 4827 N N . GLY B 1 340 ? -6.664 8.258 60.792 1.00 23.47 349 GLY B N 1
ATOM 4828 C CA . GLY B 1 340 ? -6.207 7.837 62.133 1.00 24.96 349 GLY B CA 1
ATOM 4829 C C . GLY B 1 340 ? -5.569 6.440 62.198 1.00 27.33 349 GLY B C 1
ATOM 4830 O O . GLY B 1 340 ? -5.169 6.029 63.265 1.00 24.83 349 GLY B O 1
ATOM 4831 N N . SER B 1 341 ? -5.385 5.748 61.062 1.00 27.55 350 SER B N 1
ATOM 4832 C CA . SER B 1 341 ? -4.778 4.379 61.071 1.00 27.92 350 SER B CA 1
ATOM 4833 C C . SER B 1 341 ? -3.315 4.344 61.530 1.00 30.88 350 SER B C 1
ATOM 4834 O O . SER B 1 341 ? -2.771 3.288 61.913 1.00 27.50 350 SER B O 1
ATOM 4837 N N . ALA B 1 342 ? -2.619 5.462 61.451 1.00 32.42 351 ALA B N 1
ATOM 4838 C CA . ALA B 1 342 ? -1.251 5.446 61.918 1.00 34.71 351 ALA B CA 1
ATOM 4839 C C . ALA B 1 342 ? -1.161 5.484 63.444 1.00 38.01 351 ALA B C 1
ATOM 4840 O O . ALA B 1 342 ? -0.110 5.162 63.985 1.00 39.74 351 ALA B O 1
ATOM 4842 N N . ARG B 1 343 ? -2.258 5.827 64.126 1.00 39.92 352 ARG B N 1
ATOM 4843 C CA . ARG B 1 343 ? -2.263 6.049 65.578 1.00 43.25 352 ARG B CA 1
ATOM 4844 C C . ARG B 1 343 ? -3.210 5.049 66.219 1.00 45.95 352 ARG B C 1
ATOM 4845 O O . ARG B 1 343 ? -2.824 3.913 66.490 1.00 42.72 352 ARG B O 1
#